Protein AF-C5LCP4-F1 (afdb_monomer)

Sequence (463 aa):
MVGDHRHGPSVLGPKGFRNRLIGGIFLCIILWYFYLAMIALPGREGIGSRSPVVPDNSGQSGDGRPQALSSIGQDMRIDGDRVALEVYQTDKGMRARAIFDTVEGKKDTVDMGSLFYIEAPDGCEVYPEVCKIRPSLDDEVLTLEGRGWAHDKLRLDFQCTCGKGGEPFTVRWAGMVTMKDSPKNLVTTPIARVAVRVVSKTPLEMRSLLLLDIPLDRGKVPEDEPYKAGVVDGSPVIIPERSLYCGLEHPRAKNVFEEKSRRAAGFIRHPITDFGYSAAVGKFDPLQGSVSLFKTFSNYIEMIRAAPFHSWLHYNTWYDLRYKPCIDAEVGGHDPYCEYSKKFTEDNVNERINAIATALEGEGVHLDGVLLDDGWDDWDTLWGVNKKAFPSGDLSAVAKKAQEEHNVKLGVWMSPFGGYQEASRRRLIHGMKMGYEVDMERRTFTLAGKKYSKVSSWEAASI

Radius of gyration: 29.74 Å; Cα contacts (8 Å, |Δi|>4): 805; chains: 1; bounding box: 70×90×76 Å

InterPro domains:
  IPR013785 Aldolase-type TIM barrel [G3DSA:3.20.20.70] (332-426)
  IPR017853 Glycoside hydrolase superfamily [SSF51445] (312-419)

Mean predicted aligned error: 14.28 Å

Structure (mmCIF, N/CA/C/O backbone):
data_AF-C5LCP4-F1
#
_entry.id   AF-C5LCP4-F1
#
loop_
_atom_site.group_PDB
_atom_site.id
_atom_site.type_symbol
_atom_site.label_atom_id
_atom_site.label_alt_id
_atom_site.label_comp_id
_atom_site.label_asym_id
_atom_site.label_entity_id
_atom_site.label_seq_id
_atom_site.pdbx_PDB_ins_code
_atom_site.Cartn_x
_atom_site.Cartn_y
_atom_site.Cartn_z
_atom_site.occupancy
_atom_site.B_iso_or_equiv
_atom_site.auth_seq_id
_atom_site.auth_comp_id
_atom_site.auth_asym_id
_atom_site.auth_atom_id
_atom_site.pdbx_PDB_model_num
ATOM 1 N N . MET A 1 1 ? -16.660 -45.939 6.440 1.00 31.94 1 MET A N 1
ATOM 2 C CA . MET A 1 1 ? -15.426 -46.609 6.899 1.00 31.94 1 MET A CA 1
ATOM 3 C C . MET A 1 1 ? -14.679 -45.631 7.777 1.00 31.94 1 MET A C 1
ATOM 5 O O . MET A 1 1 ? -14.503 -44.490 7.379 1.00 31.94 1 MET A O 1
ATOM 9 N N . VAL A 1 2 ? -14.394 -46.070 8.997 1.00 25.02 2 VAL A N 1
ATOM 10 C CA . VAL A 1 2 ? -13.800 -45.317 10.107 1.00 25.02 2 VAL A CA 1
ATOM 11 C C . VAL A 1 2 ? -12.282 -45.230 9.920 1.00 25.02 2 VAL A C 1
ATOM 13 O O . VAL A 1 2 ? -11.683 -46.187 9.438 1.00 25.02 2 VAL A O 1
ATOM 16 N N . GLY A 1 3 ? -11.680 -44.111 10.327 1.00 26.02 3 GLY A N 1
ATOM 17 C CA . GLY A 1 3 ? -10.231 -43.907 10.384 1.00 26.02 3 GLY A CA 1
ATOM 18 C C . GLY A 1 3 ? -9.885 -42.717 11.280 1.00 26.02 3 GLY A C 1
ATOM 19 O O . GLY A 1 3 ? -9.648 -41.620 10.791 1.00 26.02 3 GLY A O 1
ATOM 20 N N . ASP A 1 4 ? -9.953 -42.959 12.588 1.00 28.50 4 ASP A N 1
ATOM 21 C CA . ASP A 1 4 ? -9.568 -42.097 13.713 1.00 28.50 4 ASP A CA 1
ATOM 22 C C . ASP A 1 4 ? -8.030 -42.057 13.840 1.00 28.50 4 ASP A C 1
ATOM 24 O O . ASP A 1 4 ? -7.407 -43.103 13.697 1.00 28.50 4 ASP A O 1
ATOM 28 N N . HIS A 1 5 ? -7.432 -40.896 14.138 1.00 31.06 5 HIS A N 1
ATOM 29 C CA . HIS A 1 5 ? -6.233 -40.794 14.984 1.00 31.06 5 HIS A CA 1
ATOM 30 C C . HIS A 1 5 ? -6.047 -39.361 15.510 1.00 31.06 5 HIS A C 1
ATOM 32 O O . HIS A 1 5 ? -5.557 -38.459 14.834 1.00 31.06 5 HIS A O 1
ATOM 38 N N . ARG A 1 6 ? -6.432 -39.193 16.778 1.00 28.08 6 ARG A N 1
ATOM 39 C CA . ARG A 1 6 ? -6.099 -38.082 17.679 1.00 28.08 6 ARG A CA 1
ATOM 40 C C . ARG A 1 6 ? -4.651 -38.190 18.153 1.00 28.08 6 ARG A C 1
ATOM 42 O O . ARG A 1 6 ? -4.258 -39.274 18.578 1.00 28.08 6 ARG A O 1
ATOM 49 N N . HIS A 1 7 ? -3.934 -37.071 18.252 1.00 29.91 7 HIS A N 1
ATOM 50 C CA . HIS A 1 7 ? -2.841 -36.872 19.216 1.00 29.91 7 HIS A CA 1
ATOM 51 C C . HIS A 1 7 ? -3.045 -35.520 19.915 1.00 29.91 7 HIS A C 1
ATOM 53 O O . HIS A 1 7 ? -3.027 -34.472 19.275 1.00 29.91 7 HIS A O 1
ATOM 59 N N . GLY A 1 8 ? -3.307 -35.571 21.225 1.00 26.62 8 GLY A N 1
ATOM 60 C CA . GLY A 1 8 ? -3.364 -34.411 22.118 1.00 26.62 8 GLY A CA 1
ATOM 61 C C . GLY A 1 8 ? -1.997 -34.104 22.756 1.00 26.62 8 GLY A C 1
ATOM 62 O O . GLY A 1 8 ? -1.077 -34.917 22.645 1.00 26.62 8 GLY A O 1
ATOM 63 N N . PRO A 1 9 ? -1.851 -32.941 23.416 1.00 29.89 9 PRO A N 1
ATOM 64 C CA . PRO A 1 9 ? -0.565 -32.411 23.861 1.00 29.89 9 PRO A CA 1
ATOM 65 C C . PRO A 1 9 ? -0.151 -32.933 25.246 1.00 29.89 9 PRO A C 1
ATOM 67 O O . PRO A 1 9 ? -0.968 -33.075 26.155 1.00 29.89 9 PRO A O 1
ATOM 70 N N . SER A 1 10 ? 1.147 -33.184 25.421 1.00 27.41 10 SER A N 1
ATOM 71 C CA . SER A 1 10 ? 1.755 -33.590 26.691 1.00 27.41 10 SER A CA 1
ATOM 72 C C . SER A 1 10 ? 2.048 -32.387 27.594 1.00 27.41 10 SER A C 1
ATOM 74 O O . SER A 1 10 ? 2.838 -31.511 27.243 1.00 27.41 10 SER A O 1
ATOM 76 N N . VAL A 1 11 ? 1.452 -32.400 28.785 1.00 28.27 11 VAL A N 1
ATOM 77 C CA . VAL A 1 11 ? 1.736 -31.519 29.926 1.00 28.27 11 VAL A CA 1
ATOM 78 C C . VAL A 1 11 ? 3.016 -31.990 30.630 1.00 28.27 11 VAL A C 1
ATOM 80 O O . VAL A 1 11 ? 3.119 -33.161 30.994 1.00 28.27 11 VAL A O 1
ATOM 83 N N . LEU A 1 12 ? 3.971 -31.088 30.877 1.00 29.31 12 LEU A N 1
ATOM 84 C CA . LEU A 1 12 ? 5.114 -31.320 31.771 1.00 29.31 12 LEU A CA 1
ATOM 85 C C . LEU A 1 12 ? 5.099 -30.295 32.911 1.00 29.31 12 LEU A C 1
ATOM 87 O O . LEU A 1 12 ? 5.183 -29.091 32.686 1.00 29.31 12 LEU A O 1
ATOM 91 N N . GLY A 1 13 ? 4.968 -30.807 34.137 1.00 26.61 13 GLY A N 1
ATOM 92 C CA . GLY A 1 13 ? 5.072 -30.067 35.394 1.00 26.61 13 GLY A CA 1
ATOM 93 C C . GLY A 1 13 ? 6.518 -29.883 35.896 1.00 26.61 13 GLY A C 1
ATOM 94 O O . GLY A 1 13 ? 7.472 -30.322 35.250 1.00 26.61 13 GLY A O 1
ATOM 95 N N . PRO A 1 14 ? 6.697 -29.228 37.060 1.00 34.31 14 PRO A N 1
ATOM 96 C CA . PRO A 1 14 ? 7.857 -28.391 37.351 1.00 34.31 14 PRO A CA 1
ATOM 97 C C . PRO A 1 14 ? 8.968 -29.129 38.108 1.00 34.31 14 PRO A C 1
ATOM 99 O O . PRO A 1 14 ? 8.725 -29.777 39.126 1.00 34.31 14 PRO A O 1
ATOM 102 N N . LYS A 1 15 ? 10.220 -28.950 37.674 1.00 29.25 15 LYS A N 1
ATOM 103 C CA . LYS A 1 15 ? 11.417 -29.248 38.474 1.00 29.25 15 LYS A CA 1
ATOM 104 C C . LYS A 1 15 ? 12.526 -28.236 38.181 1.00 29.25 15 LYS A C 1
ATOM 106 O O . LYS A 1 15 ? 12.931 -28.086 37.037 1.00 29.25 15 LYS A O 1
ATOM 111 N N . GLY A 1 16 ? 13.084 -27.648 39.242 1.00 28.09 16 GLY A N 1
ATOM 112 C CA . GLY A 1 16 ? 14.526 -27.375 39.286 1.00 28.09 16 GLY A CA 1
ATOM 113 C C . GLY A 1 16 ? 14.978 -25.919 39.229 1.00 28.09 16 GLY A C 1
ATOM 114 O O . GLY A 1 16 ? 15.663 -25.507 38.304 1.00 28.09 16 GLY A O 1
ATOM 115 N N . PHE A 1 17 ? 14.690 -25.172 40.290 1.00 28.97 17 PHE A N 1
ATOM 116 C CA . PHE A 1 17 ? 15.385 -23.944 40.673 1.00 28.97 17 PHE A CA 1
ATOM 117 C C . PHE A 1 17 ? 16.851 -24.275 41.033 1.00 28.97 17 PHE A C 1
ATOM 119 O O . PHE A 1 17 ? 17.076 -24.927 42.051 1.00 28.97 17 PHE A O 1
ATOM 126 N N . ARG A 1 18 ? 17.843 -23.869 40.223 1.00 30.23 18 ARG A N 1
ATOM 127 C CA . ARG A 1 18 ? 19.261 -23.666 40.621 1.00 30.23 18 ARG A CA 1
ATOM 128 C C . ARG A 1 18 ? 20.098 -23.169 39.433 1.00 30.23 18 ARG A C 1
ATOM 130 O O . ARG A 1 18 ? 20.380 -23.942 38.529 1.00 30.23 18 ARG A O 1
ATOM 137 N N . ASN A 1 19 ? 20.455 -21.878 39.458 1.00 31.31 19 ASN A N 1
ATOM 138 C CA . ASN A 1 19 ? 21.727 -21.275 39.001 1.00 31.31 19 ASN A CA 1
ATOM 139 C C . ASN A 1 19 ? 21.542 -19.776 38.694 1.00 31.31 19 ASN A C 1
ATOM 141 O O . ASN A 1 19 ? 21.528 -19.336 37.549 1.00 31.31 19 ASN A O 1
ATOM 145 N N . ARG A 1 20 ? 21.430 -18.969 39.755 1.00 35.94 20 ARG A N 1
ATOM 146 C CA . ARG A 1 20 ? 21.744 -17.534 39.738 1.00 35.94 20 ARG A CA 1
ATOM 147 C C . ARG A 1 20 ? 23.060 -17.361 40.487 1.00 35.94 20 ARG A C 1
ATOM 149 O O . ARG A 1 20 ? 23.018 -17.407 41.708 1.00 35.94 20 ARG A O 1
ATOM 156 N N . LEU A 1 21 ? 24.185 -17.184 39.786 1.00 35.53 21 LEU A N 1
ATOM 157 C CA . LEU A 1 21 ? 25.373 -16.512 40.342 1.00 35.53 21 LEU A CA 1
ATOM 158 C C . LEU A 1 21 ? 26.468 -16.166 39.301 1.00 35.53 21 LEU A C 1
ATOM 160 O O . LEU A 1 21 ? 27.640 -16.316 39.603 1.00 35.53 21 LEU A O 1
ATOM 164 N N . ILE A 1 22 ? 26.144 -15.733 38.069 1.00 38.78 22 ILE A N 1
ATOM 165 C CA . ILE A 1 22 ? 27.181 -15.253 37.108 1.00 38.78 22 ILE A CA 1
ATOM 166 C C . ILE A 1 22 ? 26.790 -13.942 36.371 1.00 38.78 22 ILE A C 1
ATOM 168 O O . ILE A 1 22 ? 27.634 -13.282 35.778 1.00 38.78 22 ILE A O 1
ATOM 172 N N . GLY A 1 23 ? 25.551 -13.448 36.486 1.00 36.50 23 GLY A N 1
ATOM 173 C CA . GLY A 1 23 ? 25.092 -12.252 35.747 1.00 36.50 23 GLY A CA 1
ATOM 174 C C . GLY A 1 23 ? 25.413 -10.877 36.361 1.00 36.50 23 GLY A C 1
ATOM 175 O O . GLY A 1 23 ? 25.040 -9.865 35.781 1.00 36.50 23 GLY A O 1
ATOM 176 N N . GLY A 1 24 ? 26.060 -10.811 37.531 1.00 37.78 24 GLY A N 1
ATOM 177 C CA . GLY A 1 24 ? 26.213 -9.563 38.302 1.00 37.78 24 GLY A CA 1
ATOM 178 C C . GLY A 1 24 ? 27.487 -8.750 38.041 1.00 37.78 24 GLY A C 1
ATOM 179 O O . GLY A 1 24 ? 27.576 -7.619 38.499 1.00 37.78 24 GLY A O 1
ATOM 180 N N . ILE A 1 25 ? 28.472 -9.295 37.320 1.00 41.91 25 ILE A N 1
ATOM 181 C CA . ILE A 1 25 ? 29.803 -8.664 37.174 1.00 41.91 25 ILE A CA 1
ATOM 182 C C . ILE A 1 25 ? 29.992 -8.011 35.790 1.00 41.91 25 ILE A C 1
ATOM 184 O O . ILE A 1 25 ? 30.810 -7.109 35.635 1.00 41.91 25 ILE A O 1
ATOM 188 N N . PHE A 1 26 ? 29.166 -8.356 34.796 1.00 36.88 26 PHE A N 1
ATOM 189 C CA . PHE A 1 26 ? 29.246 -7.771 33.449 1.00 36.88 26 PHE A CA 1
ATOM 190 C C . PHE A 1 26 ? 28.574 -6.392 33.309 1.00 36.88 26 PHE A C 1
ATOM 192 O O . PHE A 1 26 ? 28.861 -5.667 32.359 1.00 36.88 26 PHE A O 1
ATOM 199 N N . LEU A 1 27 ? 27.722 -5.987 34.260 1.00 37.41 27 LEU A N 1
ATOM 200 C CA . LEU A 1 27 ? 26.972 -4.724 34.176 1.00 37.41 27 LEU A CA 1
ATOM 201 C C . LEU A 1 27 ? 27.756 -3.500 34.697 1.00 37.41 27 LEU A C 1
ATOM 203 O O . LEU A 1 27 ? 27.435 -2.369 34.341 1.00 37.41 27 LEU A O 1
ATOM 207 N N . CYS A 1 28 ? 28.814 -3.700 35.490 1.00 39.81 28 CYS A N 1
ATOM 208 C CA . CYS A 1 28 ? 29.589 -2.602 36.086 1.00 39.81 28 CYS A CA 1
ATOM 209 C C . CYS A 1 28 ? 30.705 -2.048 35.180 1.00 39.81 28 CYS A C 1
ATOM 211 O O . CYS A 1 28 ? 31.180 -0.943 35.421 1.00 39.81 28 CYS A O 1
ATOM 213 N N . ILE A 1 29 ? 31.099 -2.760 34.117 1.00 43.44 29 ILE A N 1
ATOM 214 C CA . ILE A 1 29 ? 32.178 -2.323 33.207 1.00 43.44 29 ILE A CA 1
ATOM 215 C C . ILE A 1 29 ? 31.644 -1.429 32.069 1.00 43.44 29 ILE A C 1
ATOM 217 O O . ILE A 1 29 ? 32.362 -0.568 31.566 1.00 43.44 29 ILE A O 1
ATOM 221 N N . ILE A 1 30 ? 30.359 -1.544 31.714 1.00 43.75 30 ILE A N 1
ATOM 222 C CA . ILE A 1 30 ? 29.744 -0.771 30.616 1.00 43.75 30 ILE A CA 1
ATOM 223 C C . ILE A 1 30 ? 29.353 0.655 31.055 1.00 43.75 30 ILE A C 1
ATOM 225 O O . ILE A 1 30 ? 29.390 1.582 30.248 1.00 43.75 30 ILE A O 1
ATOM 229 N N . LEU A 1 31 ? 29.068 0.877 32.343 1.00 38.69 31 LEU A N 1
ATOM 230 C CA . LEU A 1 31 ? 28.691 2.200 32.866 1.00 38.69 31 LEU A CA 1
ATOM 231 C C . LEU A 1 31 ? 29.881 3.152 33.085 1.00 38.69 31 LEU A C 1
ATOM 233 O O . LEU A 1 31 ? 29.681 4.361 33.166 1.00 38.69 31 LEU A O 1
ATOM 237 N N . TRP A 1 32 ? 31.119 2.648 33.120 1.00 36.56 32 TRP A N 1
ATOM 238 C CA . TRP A 1 32 ? 32.308 3.488 33.320 1.00 36.56 32 TRP A CA 1
ATOM 239 C C . TRP A 1 32 ? 32.812 4.134 32.017 1.00 36.56 32 TRP A C 1
ATOM 241 O O . TRP A 1 32 ? 33.316 5.255 32.036 1.00 36.56 32 TRP A O 1
ATOM 251 N N . TYR A 1 33 ? 32.583 3.492 30.864 1.00 37.66 33 TYR A N 1
ATOM 252 C CA . TYR A 1 33 ? 32.979 4.028 29.553 1.00 37.66 33 TYR A CA 1
ATOM 253 C C . TYR A 1 33 ? 32.099 5.193 29.069 1.00 37.66 33 TYR A C 1
ATOM 255 O O . TYR A 1 33 ? 32.573 6.048 28.324 1.00 37.66 33 TYR A O 1
ATOM 263 N N . PHE A 1 34 ? 30.848 5.289 29.533 1.00 38.03 34 PHE A N 1
ATOM 264 C CA . PHE A 1 34 ? 29.951 6.395 29.173 1.00 38.03 34 PHE A CA 1
ATOM 265 C C . PHE A 1 34 ? 30.218 7.696 29.950 1.00 38.03 34 PHE A C 1
ATOM 267 O O . PHE A 1 34 ? 29.808 8.764 29.501 1.00 38.03 34 PHE A O 1
ATOM 274 N N . TYR A 1 35 ? 30.937 7.643 31.077 1.00 34.34 35 TYR A N 1
ATOM 275 C CA . TYR A 1 35 ? 31.175 8.818 31.926 1.00 34.34 35 TYR A CA 1
ATOM 276 C C . TYR A 1 35 ? 32.407 9.647 31.505 1.00 34.34 35 TYR A C 1
ATOM 278 O O . TYR A 1 35 ? 32.519 10.814 31.868 1.00 34.34 35 TYR A O 1
ATOM 286 N N . LEU A 1 36 ? 33.315 9.089 30.692 1.00 34.47 36 LEU A N 1
ATOM 287 C CA . LEU A 1 36 ? 34.564 9.751 30.272 1.00 34.47 36 LEU A CA 1
ATOM 288 C C . LEU A 1 36 ? 34.498 10.459 28.904 1.00 34.47 36 LEU A C 1
ATOM 290 O O . LEU A 1 36 ? 35.413 11.206 28.573 1.00 34.47 36 LEU A O 1
ATOM 294 N N . ALA A 1 37 ? 33.415 10.305 28.134 1.00 34.97 37 ALA A N 1
ATOM 295 C CA . ALA A 1 37 ? 33.248 10.975 26.833 1.00 34.97 37 ALA A CA 1
ATOM 296 C C . ALA A 1 37 ? 32.507 12.331 26.907 1.00 34.97 37 ALA A C 1
ATOM 298 O O . ALA A 1 37 ? 32.302 12.977 25.883 1.00 34.97 37 ALA A O 1
ATOM 299 N N . MET A 1 38 ? 32.114 12.781 28.106 1.00 33.94 38 MET A N 1
ATOM 300 C CA . MET A 1 38 ? 31.318 14.004 28.325 1.00 33.94 38 MET A CA 1
ATOM 301 C C . MET A 1 38 ? 32.118 15.193 28.887 1.00 33.94 38 MET A C 1
ATOM 303 O O . MET A 1 38 ? 31.526 16.184 29.310 1.00 33.94 38 MET A O 1
ATOM 307 N N . ILE A 1 39 ? 33.455 15.144 28.895 1.00 40.31 39 ILE A N 1
ATOM 308 C CA . ILE A 1 39 ? 34.284 16.243 29.417 1.00 40.31 39 ILE A CA 1
ATOM 309 C C . ILE A 1 39 ? 35.432 16.548 28.447 1.00 40.31 39 ILE A C 1
ATOM 311 O O . ILE A 1 39 ? 36.531 16.037 28.625 1.00 40.31 39 ILE A O 1
ATOM 315 N N . ALA A 1 40 ? 35.182 17.395 27.436 1.00 30.42 40 ALA A N 1
ATOM 316 C CA . ALA A 1 40 ? 36.215 18.228 26.796 1.00 30.42 40 ALA A CA 1
ATOM 317 C C . ALA A 1 40 ? 35.643 19.341 25.873 1.00 30.42 40 ALA A C 1
ATOM 319 O O . ALA A 1 40 ? 35.596 19.174 24.660 1.00 30.42 40 ALA A O 1
ATOM 320 N N . LEU A 1 41 ? 35.352 20.508 26.481 1.00 33.09 41 LEU A N 1
ATOM 321 C CA . LEU A 1 41 ? 35.653 21.880 25.988 1.00 33.09 41 LEU A CA 1
ATOM 322 C C . LEU A 1 41 ? 34.816 22.475 24.806 1.00 33.09 41 LEU A C 1
ATOM 324 O O . LEU A 1 41 ? 34.110 21.752 24.118 1.00 33.09 41 LEU A O 1
ATOM 328 N N . PRO A 1 42 ? 34.886 23.801 24.523 1.00 35.78 42 PRO A N 1
ATOM 329 C CA . PRO A 1 42 ? 34.383 24.918 25.342 1.00 35.78 42 PRO A CA 1
ATOM 330 C C . PRO A 1 42 ? 33.606 25.997 24.521 1.00 35.78 42 PRO A C 1
ATOM 332 O O . PRO A 1 42 ? 33.674 26.042 23.300 1.00 35.78 42 PRO A O 1
ATOM 335 N N . GLY A 1 43 ? 32.954 26.942 25.216 1.00 27.27 43 GLY A N 1
ATOM 336 C CA . GLY A 1 43 ? 32.841 28.350 24.778 1.00 27.27 43 GLY A CA 1
ATOM 337 C C . GLY A 1 43 ? 31.698 28.752 23.830 1.00 27.27 43 GLY A C 1
ATOM 338 O O . GLY A 1 43 ? 31.838 28.720 22.614 1.00 27.27 43 GLY A O 1
ATOM 339 N N . ARG A 1 44 ? 30.593 29.255 24.398 1.00 29.58 44 ARG A N 1
ATOM 340 C CA . ARG A 1 44 ? 29.592 30.093 23.709 1.00 29.58 44 ARG A CA 1
ATOM 341 C C . ARG A 1 44 ? 30.037 31.560 23.756 1.00 29.58 44 ARG A C 1
ATOM 343 O O . ARG A 1 44 ? 30.142 32.100 24.852 1.00 29.58 44 ARG A O 1
ATOM 350 N N . GLU A 1 45 ? 30.144 32.218 22.605 1.00 28.97 45 GLU A N 1
ATOM 351 C CA . GLU A 1 45 ? 30.088 33.682 22.486 1.00 28.97 45 GLU A CA 1
ATOM 352 C C . GLU A 1 45 ? 29.158 34.106 21.336 1.00 28.97 45 GLU A C 1
ATOM 354 O O . GLU A 1 45 ? 29.184 33.525 20.255 1.00 28.97 45 GLU A O 1
ATOM 359 N N . GLY A 1 46 ? 28.354 35.147 21.594 1.00 28.48 46 GLY A N 1
ATOM 360 C CA . GLY A 1 46 ? 27.989 36.178 20.615 1.00 28.48 46 GLY A CA 1
ATOM 361 C C . GLY A 1 46 ? 26.859 35.900 19.619 1.00 28.48 46 GLY A C 1
ATOM 362 O O . GLY A 1 46 ? 27.104 35.543 18.473 1.00 28.48 46 GLY A O 1
ATOM 363 N N . ILE A 1 47 ? 25.617 36.212 20.004 1.00 29.86 47 ILE A N 1
ATOM 364 C CA . ILE A 1 47 ? 24.502 36.433 19.068 1.00 29.86 47 ILE A CA 1
ATOM 365 C C . ILE A 1 47 ? 24.665 37.832 18.452 1.00 29.86 47 ILE A C 1
ATOM 367 O O . ILE A 1 47 ? 24.601 38.829 19.168 1.00 29.86 47 ILE A O 1
ATOM 371 N N . GLY A 1 48 ? 24.854 37.903 17.132 1.00 25.80 48 GLY A N 1
ATOM 372 C CA . GLY A 1 48 ? 24.838 39.140 16.348 1.00 25.80 48 GLY A CA 1
ATOM 373 C C . GLY A 1 48 ? 23.778 39.066 15.249 1.00 25.80 48 GLY A C 1
ATOM 374 O O . GLY A 1 48 ? 23.838 38.205 14.376 1.00 25.80 48 GLY A O 1
ATOM 375 N N . SER A 1 49 ? 22.800 39.966 15.307 1.00 30.59 49 SER A N 1
ATOM 376 C CA . SER A 1 49 ? 21.714 40.135 14.338 1.00 30.59 49 SER A CA 1
ATOM 377 C C . SER A 1 49 ? 22.228 40.498 12.940 1.00 30.59 49 SER A C 1
ATOM 379 O O . SER A 1 49 ? 22.979 41.466 12.798 1.00 30.59 49 SER A O 1
ATOM 381 N N . ARG A 1 50 ? 21.759 39.805 11.894 1.00 28.56 50 ARG A N 1
ATOM 382 C CA . ARG A 1 50 ? 21.859 40.271 10.501 1.00 28.56 50 ARG A CA 1
ATOM 383 C C . ARG A 1 50 ? 20.516 40.137 9.781 1.00 28.56 50 ARG A C 1
ATOM 385 O O . ARG A 1 50 ? 19.925 39.063 9.748 1.00 28.56 50 ARG A O 1
ATOM 392 N N . SER A 1 51 ? 20.067 41.270 9.246 1.00 25.59 51 SER A N 1
ATOM 393 C CA . SER A 1 51 ? 18.876 41.484 8.418 1.00 25.59 51 SER A CA 1
ATOM 394 C C . SER A 1 51 ? 18.932 40.716 7.085 1.00 25.59 51 SER A C 1
ATOM 396 O O . SER A 1 51 ? 20.029 40.392 6.622 1.00 25.59 51 SER A O 1
ATOM 398 N N . PRO A 1 52 ? 17.778 40.444 6.443 1.00 26.67 52 PRO A N 1
ATOM 399 C CA . PRO A 1 52 ? 17.720 39.678 5.202 1.00 26.67 52 PRO A CA 1
ATOM 400 C C . PRO A 1 52 ? 18.300 40.463 4.018 1.00 26.67 52 PRO A C 1
ATOM 402 O O . PRO A 1 52 ? 17.964 41.625 3.793 1.00 26.67 52 PRO A O 1
ATOM 405 N N . VAL A 1 53 ? 19.169 39.799 3.256 1.00 26.38 53 VAL A N 1
ATOM 406 C CA . VAL A 1 53 ? 19.709 40.278 1.978 1.00 26.38 53 VAL A CA 1
ATOM 407 C C . VAL A 1 53 ? 18.714 39.917 0.875 1.00 26.38 53 VAL A C 1
ATOM 409 O O . VAL A 1 53 ? 18.392 38.747 0.684 1.00 26.38 53 VAL A O 1
ATOM 412 N N . VAL A 1 54 ? 18.223 40.935 0.172 1.00 28.75 54 VAL A N 1
ATOM 413 C CA . VAL A 1 54 ? 17.392 40.824 -1.035 1.00 28.75 54 VAL A CA 1
ATOM 414 C C . VAL A 1 54 ? 18.316 40.579 -2.237 1.00 28.75 54 VAL A C 1
ATOM 416 O O . VAL A 1 54 ? 19.239 41.374 -2.420 1.00 28.75 54 VAL A O 1
ATOM 419 N N . PRO A 1 55 ? 18.117 39.534 -3.064 1.00 29.08 55 PRO A N 1
ATOM 420 C CA . PRO A 1 55 ? 18.829 39.414 -4.332 1.00 29.08 55 PRO A CA 1
ATOM 421 C C . PRO A 1 55 ? 18.222 40.350 -5.384 1.00 29.08 55 PRO A C 1
ATOM 423 O O . PRO A 1 55 ? 17.009 40.385 -5.588 1.00 29.08 55 PRO A O 1
ATOM 426 N N . ASP A 1 56 ? 19.108 41.105 -6.023 1.00 25.09 56 ASP A N 1
ATOM 427 C CA . ASP A 1 56 ? 18.882 42.047 -7.116 1.00 25.09 56 ASP A CA 1
ATOM 428 C C . ASP A 1 56 ? 18.405 41.320 -8.390 1.00 25.09 56 ASP A C 1
ATOM 430 O O . ASP A 1 56 ? 19.093 40.443 -8.915 1.00 25.09 56 ASP A O 1
ATOM 434 N N . ASN A 1 57 ? 17.211 41.681 -8.868 1.00 32.69 57 ASN A N 1
ATOM 435 C CA . ASN A 1 57 ? 16.661 41.266 -10.156 1.00 32.69 57 ASN A CA 1
ATOM 436 C C . ASN A 1 57 ? 16.953 42.361 -11.186 1.00 32.69 57 ASN A C 1
ATOM 438 O O . ASN A 1 57 ? 16.188 43.317 -11.327 1.00 32.69 57 ASN A O 1
ATOM 442 N N . SER A 1 58 ? 18.016 42.188 -11.965 1.00 24.09 58 SER A N 1
ATOM 443 C CA . SER A 1 58 ? 18.229 42.968 -13.181 1.00 24.09 58 SER A CA 1
ATOM 444 C C . SER A 1 58 ? 18.894 42.114 -14.265 1.00 24.09 58 SER A C 1
ATOM 446 O O . SER A 1 58 ? 20.069 41.776 -14.183 1.00 24.09 58 SER A O 1
ATOM 448 N N . GLY A 1 59 ? 18.135 41.757 -15.312 1.00 24.45 59 GLY A N 1
ATOM 449 C CA . GLY A 1 59 ? 18.733 41.150 -16.506 1.00 24.45 59 GLY A CA 1
ATOM 450 C C . GLY A 1 59 ? 17.816 40.354 -17.433 1.00 24.45 59 GLY A C 1
ATOM 451 O O . GLY A 1 59 ? 17.883 39.137 -17.455 1.00 24.45 59 GLY A O 1
ATOM 452 N N . GLN A 1 60 ? 17.087 41.080 -18.284 1.00 28.14 60 GLN A N 1
ATOM 453 C CA . GLN A 1 60 ? 16.686 40.708 -19.653 1.00 28.14 60 GLN A CA 1
ATOM 454 C C . GLN A 1 60 ? 15.480 39.776 -19.887 1.00 28.14 60 GLN A C 1
ATOM 456 O O . GLN A 1 60 ? 15.530 38.553 -19.848 1.00 28.14 60 GLN A O 1
ATOM 461 N N . SER A 1 61 ? 14.407 40.456 -20.294 1.00 32.34 61 SER A N 1
ATOM 462 C CA . SER A 1 61 ? 13.293 40.013 -21.127 1.00 32.34 61 SER A CA 1
ATOM 463 C C . SER A 1 61 ? 13.737 39.378 -22.453 1.00 32.34 61 SER A C 1
ATOM 465 O O . SER A 1 61 ? 14.474 40.006 -23.217 1.00 32.34 61 SER A O 1
ATOM 467 N N . GLY A 1 62 ? 13.190 38.204 -22.773 1.00 27.56 62 GLY A N 1
ATOM 468 C CA . GLY A 1 62 ? 13.262 37.577 -24.093 1.00 27.56 62 GLY A CA 1
ATOM 469 C C . GLY A 1 62 ? 11.956 36.849 -24.420 1.00 27.56 62 GLY A C 1
ATOM 470 O O . GLY A 1 62 ? 11.529 35.981 -23.668 1.00 27.56 62 GLY A O 1
ATOM 471 N N . ASP A 1 63 ? 11.330 37.276 -25.514 1.00 27.03 63 ASP A N 1
ATOM 472 C CA . ASP A 1 63 ? 10.064 36.855 -26.127 1.00 27.03 63 ASP A CA 1
ATOM 473 C C . ASP A 1 63 ? 9.551 35.430 -25.842 1.00 27.03 63 ASP A C 1
ATOM 475 O O . ASP A 1 63 ? 10.165 34.418 -26.185 1.00 27.03 63 ASP A O 1
ATOM 479 N N . GLY A 1 64 ? 8.318 35.367 -25.336 1.00 38.97 64 GLY A N 1
ATOM 480 C CA . GLY A 1 64 ? 7.522 34.151 -25.265 1.00 38.97 64 GLY A CA 1
ATOM 481 C C . GLY A 1 64 ? 6.934 33.773 -26.624 1.00 38.97 64 GLY A C 1
ATOM 482 O O . GLY A 1 64 ? 5.918 34.324 -27.043 1.00 38.97 64 GLY A O 1
ATOM 483 N N . ARG A 1 65 ? 7.521 32.759 -27.269 1.00 28.09 65 ARG A N 1
ATOM 484 C CA . ARG A 1 65 ? 6.820 31.798 -28.141 1.00 28.09 65 ARG A CA 1
ATOM 485 C C . ARG A 1 65 ? 7.456 30.412 -27.972 1.00 28.09 65 ARG A C 1
ATOM 487 O O . ARG A 1 65 ? 8.682 30.323 -27.959 1.00 28.09 65 ARG A O 1
ATOM 494 N N . PRO A 1 66 ? 6.660 29.334 -27.855 1.00 28.30 66 PRO A N 1
ATOM 495 C CA . PRO A 1 66 ? 7.189 27.994 -27.636 1.00 28.30 66 PRO A CA 1
ATOM 496 C C . PRO A 1 66 ? 7.936 27.528 -28.889 1.00 28.30 66 PRO A C 1
ATOM 498 O O . PRO A 1 66 ? 7.340 27.331 -29.949 1.00 28.30 66 PRO A O 1
ATOM 501 N N . GLN A 1 67 ? 9.254 27.373 -28.773 1.00 25.22 67 GLN A N 1
ATOM 502 C CA . GLN A 1 67 ? 10.040 26.668 -29.776 1.00 25.22 67 GLN A CA 1
ATOM 503 C C . GLN A 1 67 ? 9.655 25.187 -29.745 1.00 25.22 67 GLN A C 1
ATOM 505 O O . GLN A 1 67 ? 9.586 24.564 -28.686 1.00 25.22 67 GLN A O 1
ATOM 510 N N . ALA A 1 68 ? 9.387 24.626 -30.923 1.00 28.59 68 ALA A N 1
ATOM 511 C CA . ALA A 1 68 ? 9.233 23.193 -31.102 1.00 28.59 68 ALA A CA 1
ATOM 512 C C . ALA A 1 68 ? 10.500 22.485 -30.587 1.00 28.59 68 ALA A C 1
ATOM 514 O O . ALA A 1 68 ? 11.594 22.742 -31.083 1.00 28.59 68 ALA A O 1
ATOM 515 N N . LEU A 1 69 ? 10.344 21.620 -29.580 1.00 35.53 69 LEU A N 1
ATOM 516 C CA . LEU A 1 69 ? 11.415 20.824 -28.974 1.00 35.53 69 LEU A CA 1
ATOM 517 C C . LEU A 1 69 ? 11.971 19.817 -29.989 1.00 35.53 69 LEU A C 1
ATOM 519 O O . LEU A 1 69 ? 11.558 18.662 -30.047 1.00 35.53 69 LEU A O 1
ATOM 523 N N . SER A 1 70 ? 12.931 20.258 -30.796 1.00 29.86 70 SER A N 1
ATOM 524 C CA . SER A 1 70 ? 13.728 19.423 -31.693 1.00 29.86 70 SER A CA 1
ATOM 525 C C . SER A 1 70 ? 14.934 18.779 -30.988 1.00 29.86 70 SER A C 1
ATOM 527 O O . SER A 1 70 ? 15.967 18.568 -31.617 1.00 29.86 70 SER A O 1
ATOM 529 N N . SER A 1 71 ? 14.848 18.473 -29.687 1.00 35.78 71 SER A N 1
ATOM 530 C CA . SER A 1 71 ? 15.972 17.902 -28.928 1.00 35.78 71 SER A CA 1
ATOM 531 C C . SER A 1 71 ? 15.529 17.013 -27.758 1.00 35.78 71 SER A C 1
ATOM 533 O O . SER A 1 71 ? 15.588 17.419 -26.601 1.00 35.78 71 SER A O 1
ATOM 535 N N . ILE A 1 72 ? 15.165 15.759 -28.035 1.00 45.41 72 ILE A N 1
ATOM 536 C CA . ILE A 1 72 ? 15.373 14.665 -27.067 1.00 45.41 72 ILE A CA 1
ATOM 537 C C . ILE A 1 72 ? 16.816 14.184 -27.285 1.00 45.41 72 ILE A C 1
ATOM 539 O O . ILE A 1 72 ? 17.061 13.184 -27.951 1.00 45.41 72 ILE A O 1
ATOM 543 N N . GLY A 1 73 ? 17.781 15.000 -26.857 1.00 42.88 73 GLY A N 1
ATOM 544 C CA . GLY A 1 73 ? 19.221 14.769 -27.052 1.00 42.88 73 GLY A CA 1
ATOM 545 C C . GLY A 1 73 ? 20.059 14.995 -25.792 1.00 42.88 73 GLY A C 1
ATOM 546 O O . GLY A 1 73 ? 21.282 14.968 -25.868 1.00 42.88 73 GLY A O 1
ATOM 547 N N . GLN A 1 74 ? 19.415 15.237 -24.648 1.00 57.91 74 GLN A N 1
ATOM 548 C CA . GLN A 1 74 ? 20.059 15.329 -23.341 1.00 57.91 74 GLN A CA 1
ATOM 549 C C . GLN A 1 74 ? 19.309 14.441 -22.353 1.00 57.91 74 GLN A C 1
ATOM 551 O O . GLN A 1 74 ? 18.076 14.443 -22.324 1.00 57.91 74 GLN A O 1
ATOM 556 N N . ASP A 1 75 ? 20.074 13.688 -21.570 1.00 72.69 75 ASP A N 1
ATOM 557 C CA . ASP A 1 75 ? 19.566 12.869 -20.478 1.00 72.69 75 ASP A CA 1
ATOM 558 C C . ASP A 1 75 ? 18.860 13.771 -19.456 1.00 72.69 75 ASP A C 1
ATOM 560 O O . ASP A 1 75 ? 19.365 14.828 -19.070 1.00 72.69 75 ASP A O 1
ATOM 564 N N . MET A 1 76 ? 17.664 13.374 -19.032 1.00 83.25 76 MET A N 1
ATOM 565 C CA . MET A 1 76 ? 16.889 14.095 -18.026 1.00 83.25 76 MET A CA 1
ATOM 566 C C . MET A 1 76 ? 17.207 13.526 -16.655 1.00 83.25 76 MET A C 1
ATOM 568 O O . MET A 1 76 ? 17.154 12.314 -16.471 1.00 83.25 76 MET A O 1
ATOM 572 N N . ARG A 1 77 ? 17.495 14.378 -15.674 1.00 84.94 77 ARG A N 1
ATOM 573 C CA . ARG A 1 77 ? 17.971 13.942 -14.361 1.00 84.94 77 ARG A CA 1
ATOM 574 C C . ARG A 1 77 ? 17.303 14.719 -13.235 1.00 84.94 77 ARG A C 1
ATOM 576 O O . ARG A 1 77 ? 17.130 15.928 -13.341 1.00 84.94 77 ARG A O 1
ATOM 583 N N . ILE A 1 78 ? 16.973 14.012 -12.158 1.00 83.19 78 ILE A N 1
ATOM 584 C CA . ILE A 1 78 ? 16.624 14.590 -10.857 1.00 83.19 78 ILE A CA 1
ATOM 585 C C . ILE A 1 78 ? 17.615 14.088 -9.808 1.00 83.19 78 ILE A C 1
ATOM 587 O O . ILE A 1 78 ? 17.910 12.892 -9.745 1.00 83.19 78 ILE A O 1
ATOM 591 N N . ASP A 1 79 ? 18.138 15.003 -8.997 1.00 82.88 79 ASP A N 1
ATOM 592 C CA . ASP A 1 79 ? 19.118 14.721 -7.951 1.00 82.88 79 ASP A CA 1
ATOM 593 C C . ASP A 1 79 ? 18.464 14.854 -6.569 1.00 82.88 79 ASP A C 1
ATOM 595 O O . ASP A 1 79 ? 17.897 15.889 -6.226 1.00 82.88 79 ASP A O 1
ATOM 599 N N . GLY A 1 80 ? 18.542 13.785 -5.781 1.00 80.75 80 GLY A N 1
ATOM 600 C CA . GLY A 1 80 ? 18.179 13.747 -4.367 1.00 80.75 80 GLY A CA 1
ATOM 601 C C . GLY A 1 80 ? 19.415 13.826 -3.468 1.00 80.75 80 GLY A C 1
ATOM 602 O O . GLY A 1 80 ? 20.503 14.177 -3.916 1.00 80.75 80 GLY A O 1
ATOM 603 N N . ASP A 1 81 ? 19.268 13.481 -2.185 1.00 80.25 81 ASP A N 1
ATOM 604 C CA . ASP A 1 81 ? 20.377 13.593 -1.214 1.00 80.25 81 ASP A CA 1
ATOM 605 C C . ASP A 1 81 ? 21.509 12.592 -1.481 1.00 80.25 81 ASP A C 1
ATOM 607 O O . ASP A 1 81 ? 22.684 12.941 -1.510 1.00 80.25 81 ASP A O 1
ATOM 611 N N . ARG A 1 82 ? 21.129 11.323 -1.663 1.00 86.56 82 ARG A N 1
ATOM 612 C CA . ARG A 1 82 ? 22.035 10.172 -1.828 1.00 86.56 82 ARG A CA 1
ATOM 613 C C . ARG A 1 82 ? 21.635 9.268 -2.992 1.00 86.56 82 ARG A C 1
ATOM 615 O O . ARG A 1 82 ? 22.041 8.108 -3.078 1.00 86.56 82 ARG A O 1
ATOM 622 N N . VAL A 1 83 ? 20.745 9.765 -3.838 1.00 90.25 83 VAL A N 1
ATOM 623 C CA . VAL A 1 83 ? 20.190 9.050 -4.980 1.00 90.25 83 VAL A CA 1
ATOM 624 C C . VAL A 1 83 ? 19.799 10.059 -6.041 1.00 90.25 83 VAL A C 1
ATOM 626 O O . VAL A 1 83 ? 19.257 11.111 -5.730 1.00 90.25 83 VAL A O 1
ATOM 629 N N . ALA A 1 84 ? 20.032 9.718 -7.295 1.00 89.56 84 ALA A N 1
ATOM 630 C CA . ALA A 1 84 ? 19.505 10.440 -8.434 1.00 89.56 84 ALA A CA 1
ATOM 631 C C . ALA A 1 84 ? 18.777 9.480 -9.365 1.00 89.56 84 ALA A C 1
ATOM 633 O O . ALA A 1 84 ? 19.077 8.286 -9.390 1.00 89.56 84 ALA A O 1
ATOM 634 N N . LEU A 1 85 ? 17.850 10.007 -10.150 1.00 90.19 85 LEU A N 1
ATOM 635 C CA . LEU A 1 85 ? 17.136 9.261 -11.174 1.00 90.19 85 LEU A CA 1
ATOM 636 C C . LEU A 1 85 ? 17.341 9.958 -12.508 1.00 90.19 85 LEU A C 1
ATOM 638 O O . LEU A 1 85 ? 17.201 11.174 -12.612 1.00 90.19 85 LEU A O 1
ATOM 642 N N . GLU A 1 86 ? 17.677 9.174 -13.520 1.00 90.94 86 GLU A N 1
ATOM 643 C CA . GLU A 1 86 ? 17.989 9.669 -14.849 1.00 90.94 86 GLU A CA 1
ATOM 644 C C . GLU A 1 86 ? 17.204 8.896 -15.901 1.00 90.94 86 GLU A C 1
ATOM 646 O O . GLU A 1 86 ? 17.126 7.669 -15.838 1.00 90.94 86 GLU A O 1
ATOM 651 N N . VAL A 1 87 ? 16.641 9.621 -16.862 1.00 89.69 87 VAL A N 1
ATOM 652 C CA . VAL A 1 87 ? 15.965 9.094 -18.042 1.00 89.69 87 VAL A CA 1
ATOM 653 C C . VAL A 1 87 ? 16.772 9.470 -19.269 1.00 89.69 87 VAL A C 1
ATOM 655 O O . VAL A 1 87 ? 17.072 10.642 -19.487 1.00 89.69 87 VAL A O 1
ATOM 658 N N . TYR A 1 88 ? 17.098 8.473 -20.078 1.00 85.88 88 TYR A N 1
ATOM 659 C CA . TYR A 1 88 ? 18.005 8.614 -21.209 1.00 85.88 88 TYR A CA 1
ATOM 660 C C . TYR A 1 88 ? 17.520 7.798 -22.405 1.00 85.88 88 TYR A C 1
ATOM 662 O O . TYR A 1 88 ? 16.778 6.822 -22.264 1.00 85.88 88 TYR A O 1
ATOM 670 N N . GLN A 1 89 ? 17.938 8.204 -23.601 1.00 85.12 89 GLN A N 1
ATOM 671 C CA . GLN A 1 89 ? 17.623 7.508 -24.846 1.00 85.12 89 GLN A CA 1
ATOM 672 C C . GLN A 1 89 ? 18.765 6.555 -25.224 1.00 85.12 89 GLN A C 1
ATOM 674 O O . GLN A 1 89 ? 19.932 6.937 -25.223 1.00 85.12 89 GLN A O 1
ATOM 679 N N . THR A 1 90 ? 18.428 5.322 -25.601 1.00 85.25 90 THR A N 1
ATOM 680 C CA . THR A 1 90 ? 19.367 4.330 -26.154 1.00 85.25 90 THR A CA 1
ATOM 681 C C . THR A 1 90 ? 18.914 3.851 -27.534 1.00 85.25 90 THR A C 1
ATOM 683 O O . THR A 1 90 ? 17.797 4.144 -27.972 1.00 85.25 90 THR A O 1
ATOM 686 N N . ASP A 1 91 ? 19.760 3.063 -28.200 1.00 82.44 91 ASP A N 1
ATOM 687 C CA . ASP A 1 91 ? 19.406 2.274 -29.388 1.00 82.44 91 ASP A CA 1
ATOM 688 C C . ASP A 1 91 ? 18.256 1.289 -29.116 1.00 82.44 91 ASP A C 1
ATOM 690 O O . ASP A 1 91 ? 17.452 0.997 -29.998 1.00 82.44 91 ASP A O 1
ATOM 694 N N . LYS A 1 92 ? 18.144 0.820 -27.870 1.00 77.62 92 LYS A N 1
ATOM 695 C CA . LYS A 1 92 ? 17.086 -0.069 -27.379 1.00 77.62 92 LYS A CA 1
ATOM 696 C C . LYS A 1 92 ? 15.886 0.677 -26.790 1.00 77.62 92 LYS A C 1
ATOM 698 O O . LYS A 1 92 ? 15.099 0.045 -26.085 1.00 77.62 92 LYS A O 1
ATOM 703 N N . GLY A 1 93 ? 15.773 1.988 -27.000 1.00 85.06 93 GLY A N 1
ATOM 704 C CA . GLY A 1 93 ? 14.669 2.803 -26.490 1.00 85.06 93 GLY A CA 1
ATOM 705 C C . GLY A 1 93 ? 15.004 3.687 -25.288 1.00 85.06 93 GLY A C 1
ATOM 706 O O . GLY A 1 93 ? 16.160 3.787 -24.873 1.00 85.06 93 GLY A O 1
ATOM 707 N N . MET A 1 94 ? 13.985 4.343 -24.744 1.00 88.81 94 MET A N 1
ATOM 708 C CA . MET A 1 94 ? 14.040 5.204 -23.572 1.00 88.81 94 MET A CA 1
ATOM 709 C C . MET A 1 94 ? 14.100 4.371 -22.292 1.00 88.81 94 MET A C 1
ATOM 711 O O . MET A 1 94 ? 13.311 3.449 -22.072 1.00 88.81 94 MET A O 1
ATOM 715 N N . ARG A 1 95 ? 15.066 4.696 -21.439 1.00 91.12 95 ARG A N 1
ATOM 716 C CA . ARG A 1 95 ? 15.423 3.925 -20.247 1.00 91.12 95 ARG A CA 1
ATOM 717 C C . ARG A 1 95 ? 15.480 4.824 -19.025 1.00 91.12 95 ARG A C 1
ATOM 719 O O . ARG A 1 95 ? 15.656 6.033 -19.159 1.00 91.12 95 ARG A O 1
ATOM 726 N N . ALA A 1 96 ? 15.368 4.220 -17.846 1.00 92.38 96 ALA A N 1
ATOM 727 C CA . ALA A 1 96 ? 15.629 4.887 -16.576 1.00 92.38 96 ALA A CA 1
ATOM 728 C C . ALA A 1 96 ? 16.735 4.173 -15.800 1.00 92.38 96 ALA A C 1
ATOM 730 O O . ALA A 1 96 ? 16.820 2.947 -15.811 1.00 92.38 96 ALA A O 1
ATOM 731 N N . ARG A 1 97 ? 17.550 4.937 -15.072 1.00 94.44 97 ARG A N 1
ATOM 732 C CA . ARG A 1 97 ? 18.516 4.403 -14.108 1.00 94.44 97 ARG A CA 1
ATOM 733 C C . ARG A 1 97 ? 18.511 5.205 -12.818 1.00 94.44 97 ARG A C 1
ATOM 735 O O . ARG A 1 97 ? 18.443 6.433 -12.845 1.00 94.44 97 ARG A O 1
ATOM 742 N N . ALA A 1 98 ? 18.644 4.510 -11.699 1.00 94.50 98 ALA A N 1
ATOM 743 C CA . ALA A 1 98 ? 18.883 5.121 -10.403 1.00 94.50 98 ALA A CA 1
ATOM 744 C C . ALA A 1 98 ? 20.384 5.098 -10.089 1.00 94.50 98 ALA A C 1
ATOM 746 O O . ALA A 1 98 ? 21.045 4.078 -10.274 1.00 94.50 98 ALA A O 1
ATOM 747 N N . ILE A 1 99 ? 20.937 6.210 -9.614 1.00 94.50 99 ILE A N 1
ATOM 748 C CA . ILE A 1 99 ? 22.348 6.336 -9.241 1.00 94.50 99 ILE A CA 1
ATOM 749 C C . ILE A 1 99 ? 22.420 6.617 -7.749 1.00 94.50 99 ILE A C 1
ATOM 751 O O . ILE A 1 99 ? 22.025 7.691 -7.312 1.00 94.50 99 ILE A O 1
ATOM 755 N N . PHE A 1 100 ? 22.917 5.655 -6.980 1.00 92.44 100 PHE A N 1
ATOM 756 C CA . PHE A 1 100 ? 22.963 5.701 -5.523 1.00 92.44 100 PHE A CA 1
ATOM 757 C C . PHE A 1 100 ? 24.367 6.023 -5.011 1.00 92.44 100 PHE A C 1
ATOM 759 O O . PHE A 1 100 ? 25.341 5.388 -5.425 1.00 92.44 100 PHE A O 1
ATOM 766 N N . ASP A 1 101 ? 24.459 6.925 -4.037 1.00 87.81 101 ASP A N 1
ATOM 767 C CA . ASP A 1 101 ? 25.689 7.169 -3.289 1.00 87.81 101 ASP A CA 1
ATOM 768 C C . ASP A 1 101 ? 25.855 6.112 -2.195 1.00 87.81 101 ASP A C 1
ATOM 770 O O . ASP A 1 101 ? 25.117 6.043 -1.202 1.00 87.81 101 ASP A O 1
ATOM 774 N N . THR A 1 102 ? 26.863 5.265 -2.367 1.00 78.12 102 THR A N 1
ATOM 775 C CA . THR A 1 102 ? 27.227 4.249 -1.378 1.00 78.12 102 THR A CA 1
ATOM 776 C C . THR A 1 102 ? 27.855 4.883 -0.137 1.00 78.12 102 THR A C 1
ATOM 778 O O . THR A 1 102 ? 28.311 6.025 -0.156 1.00 78.12 102 THR A O 1
ATOM 781 N N . VAL A 1 103 ? 27.901 4.130 0.964 1.00 70.31 103 VAL A N 1
ATOM 782 C CA . VAL A 1 103 ? 28.550 4.570 2.214 1.00 70.31 103 VAL A CA 1
ATOM 783 C C . VAL A 1 103 ? 30.041 4.883 2.007 1.00 70.31 103 VAL A C 1
ATOM 785 O O . VAL A 1 103 ? 30.585 5.748 2.681 1.00 70.31 103 VAL A O 1
ATOM 788 N N . GLU A 1 104 ? 30.681 4.253 1.020 1.00 72.19 104 GLU A N 1
ATOM 789 C CA . GLU A 1 104 ? 32.081 4.492 0.645 1.00 72.19 104 GLU A CA 1
ATOM 790 C C . GLU A 1 104 ? 32.280 5.714 -0.275 1.00 72.19 104 GLU A C 1
ATOM 792 O O . GLU A 1 104 ? 33.382 5.933 -0.775 1.00 72.19 104 GLU A O 1
ATOM 797 N N . GLY A 1 105 ? 31.225 6.481 -0.577 1.00 73.62 105 GLY A N 1
ATOM 798 C CA . GLY A 1 105 ? 31.285 7.619 -1.504 1.00 73.62 105 GLY A CA 1
ATOM 799 C C . GLY A 1 105 ? 31.407 7.229 -2.984 1.00 73.62 105 GLY A C 1
ATOM 800 O O . GLY A 1 105 ? 31.571 8.095 -3.841 1.00 73.62 105 GLY A O 1
ATOM 801 N N . LYS A 1 106 ? 31.314 5.932 -3.313 1.00 83.06 106 LYS A N 1
ATOM 802 C CA . LYS A 1 106 ? 31.212 5.446 -4.699 1.00 83.06 106 LYS A CA 1
ATOM 803 C C . LYS A 1 106 ? 29.774 5.560 -5.194 1.00 83.06 106 LYS A C 1
ATOM 805 O O . LYS A 1 106 ? 28.841 5.358 -4.416 1.00 83.06 106 LYS A O 1
ATOM 810 N N . LYS A 1 107 ? 29.603 5.779 -6.495 1.00 89.62 107 LYS A N 1
ATOM 811 C CA . LYS A 1 107 ? 28.298 5.720 -7.161 1.00 89.62 107 LYS A CA 1
ATOM 812 C C . LYS A 1 107 ? 28.004 4.295 -7.618 1.00 89.62 107 LYS A C 1
ATOM 814 O O . LYS A 1 107 ? 28.840 3.681 -8.274 1.00 89.62 107 LYS A O 1
ATOM 819 N N . ASP A 1 108 ? 26.817 3.791 -7.300 1.00 90.75 108 ASP A N 1
ATOM 820 C CA . ASP A 1 108 ? 26.283 2.548 -7.859 1.00 90.75 108 ASP A CA 1
ATOM 821 C C . ASP A 1 108 ? 25.088 2.854 -8.763 1.00 90.75 108 ASP A C 1
ATOM 823 O O . ASP A 1 108 ? 24.140 3.509 -8.340 1.00 90.75 108 ASP A O 1
ATOM 827 N N . THR A 1 109 ? 25.143 2.391 -10.010 1.00 93.88 109 THR A N 1
ATOM 828 C CA . THR A 1 109 ? 24.143 2.696 -11.041 1.00 93.88 109 THR A CA 1
ATOM 829 C C . THR A 1 109 ? 23.272 1.479 -11.311 1.00 93.88 109 THR A C 1
ATOM 831 O O . THR A 1 109 ? 23.760 0.450 -11.775 1.00 93.88 109 THR A O 1
ATOM 834 N N . VAL A 1 110 ? 21.977 1.593 -11.049 1.00 94.25 110 VAL A N 1
ATOM 835 C CA . VAL A 1 110 ? 20.974 0.543 -11.236 1.00 94.25 110 VAL A CA 1
ATOM 836 C C . VAL A 1 110 ? 20.126 0.880 -12.456 1.00 94.25 110 VAL A C 1
ATOM 838 O O . VAL A 1 110 ? 19.340 1.823 -12.413 1.00 94.25 110 VAL A O 1
ATOM 841 N N . ASP A 1 111 ? 20.283 0.114 -13.537 1.00 93.06 111 ASP A N 1
ATOM 842 C CA . ASP A 1 111 ? 19.375 0.166 -14.688 1.00 93.06 111 ASP A CA 1
ATOM 843 C C . ASP A 1 111 ? 17.997 -0.362 -14.263 1.00 93.06 111 ASP A C 1
ATOM 845 O O . ASP A 1 111 ? 17.892 -1.437 -13.669 1.00 93.06 111 ASP A O 1
ATOM 849 N N . MET A 1 112 ? 16.956 0.424 -14.517 1.00 92.62 112 MET A N 1
ATOM 850 C CA . MET A 1 112 ? 15.567 0.105 -14.182 1.00 92.62 112 MET A CA 1
ATOM 851 C C . MET A 1 112 ? 14.781 -0.406 -15.396 1.00 92.62 112 MET A C 1
ATOM 853 O O . MET A 1 112 ? 13.607 -0.756 -15.257 1.00 92.62 112 MET A O 1
ATOM 857 N N . GLY A 1 113 ? 15.419 -0.472 -16.568 1.00 91.19 113 GLY A N 1
ATOM 858 C CA . GLY A 1 113 ? 14.838 -0.972 -17.801 1.00 91.19 113 GLY A CA 1
ATOM 859 C C . GLY A 1 113 ? 14.078 0.098 -18.581 1.00 91.19 113 GLY A C 1
ATOM 860 O O . GLY A 1 113 ? 14.410 1.284 -18.555 1.00 91.19 113 GLY A O 1
ATOM 861 N N . SER A 1 114 ? 13.096 -0.348 -19.372 1.00 91.62 114 SER A N 1
ATOM 862 C CA . SER A 1 114 ? 12.192 0.568 -20.083 1.00 91.62 114 SER A CA 1
ATOM 863 C C . SER A 1 114 ? 11.294 1.291 -19.079 1.00 91.62 114 SER A C 1
ATOM 865 O O . SER A 1 114 ? 10.960 0.726 -18.039 1.00 91.62 114 SER A O 1
ATOM 867 N N . LEU A 1 115 ? 10.888 2.527 -19.384 1.00 91.06 115 LEU A N 1
ATOM 868 C CA . LEU A 1 115 ? 10.059 3.330 -18.475 1.00 91.06 115 LEU A CA 1
ATOM 869 C C . LEU A 1 115 ? 8.720 2.663 -18.142 1.00 91.06 115 LEU A C 1
ATOM 871 O O . LEU A 1 115 ? 8.202 2.845 -17.042 1.00 91.06 115 LEU A O 1
ATOM 875 N N . PHE A 1 116 ? 8.161 1.927 -19.103 1.00 93.31 116 PHE A N 1
ATOM 876 C CA . PHE A 1 116 ? 6.991 1.076 -18.939 1.00 93.31 116 PHE A CA 1
ATOM 877 C C . PHE A 1 116 ? 6.879 0.104 -20.113 1.00 93.31 116 PHE A C 1
ATOM 879 O O . PHE A 1 116 ? 7.345 0.379 -21.218 1.00 93.31 116 PHE A O 1
ATOM 886 N N . TYR A 1 117 ? 6.184 -1.003 -19.893 1.00 93.62 117 TYR A N 1
ATOM 887 C CA . TYR A 1 117 ? 5.663 -1.848 -20.960 1.00 93.62 117 TYR A CA 1
ATOM 888 C C . TYR A 1 117 ? 4.245 -2.278 -20.589 1.00 93.62 117 TYR A C 1
ATOM 890 O O . TYR A 1 117 ? 4.011 -2.773 -19.485 1.00 93.62 117 TYR A O 1
ATOM 898 N N . ILE A 1 118 ? 3.300 -2.055 -21.496 1.00 91.12 118 ILE A N 1
ATOM 899 C CA . ILE A 1 118 ? 1.883 -2.378 -21.343 1.00 91.12 118 ILE A CA 1
ATOM 900 C C . ILE A 1 118 ? 1.491 -3.332 -22.467 1.00 91.12 118 ILE A C 1
ATOM 902 O O . ILE A 1 118 ? 1.780 -3.078 -23.633 1.00 91.12 118 ILE A O 1
ATOM 906 N N . GLU A 1 119 ? 0.788 -4.402 -22.121 1.00 90.25 119 GLU A N 1
ATOM 907 C CA . GLU A 1 119 ? 0.173 -5.317 -23.082 1.00 90.25 119 GLU A CA 1
ATOM 908 C C . GLU A 1 119 ? -1.348 -5.187 -22.973 1.00 90.25 119 GLU A C 1
ATOM 910 O O . GLU A 1 119 ? -1.909 -5.334 -21.882 1.00 90.25 119 GLU A O 1
ATOM 915 N N . ALA A 1 120 ? -2.026 -4.920 -24.086 1.00 85.31 120 ALA A N 1
ATOM 916 C CA . ALA A 1 120 ? -3.483 -4.900 -24.165 1.00 85.31 120 ALA A CA 1
ATOM 917 C C . ALA A 1 120 ? -4.063 -6.316 -24.409 1.00 85.31 120 ALA A C 1
ATOM 919 O O . ALA A 1 120 ? -3.351 -7.212 -24.870 1.00 85.31 120 ALA A O 1
ATOM 920 N N . PRO A 1 121 ? -5.355 -6.564 -24.109 1.00 81.50 121 PRO A N 1
ATOM 921 C CA . PRO A 1 121 ? -5.994 -7.869 -24.310 1.00 81.50 121 PRO A CA 1
ATOM 922 C C . PRO A 1 121 ? -5.964 -8.394 -25.751 1.00 81.50 121 PRO A C 1
ATOM 924 O O . PRO A 1 121 ? -5.982 -9.606 -25.954 1.00 81.50 121 PRO A O 1
ATOM 927 N N . ASP A 1 122 ? -5.909 -7.502 -26.741 1.00 83.38 122 ASP A N 1
ATOM 928 C CA . ASP A 1 122 ? -5.813 -7.828 -28.169 1.00 83.38 122 ASP A CA 1
ATOM 929 C C . ASP A 1 122 ? -4.374 -8.136 -28.633 1.00 83.38 122 ASP A C 1
ATOM 931 O O . ASP A 1 122 ? -4.149 -8.404 -29.814 1.00 83.38 122 ASP A O 1
ATOM 935 N N . GLY A 1 123 ? -3.404 -8.128 -27.710 1.00 86.44 123 GLY A N 1
ATOM 936 C CA . GLY A 1 123 ? -1.989 -8.389 -27.974 1.00 86.44 123 GLY A CA 1
ATOM 937 C C . GLY A 1 123 ? -1.203 -7.169 -28.452 1.00 86.44 123 GLY A C 1
ATOM 938 O O . GLY A 1 123 ? -0.035 -7.307 -28.806 1.00 86.44 123 GLY A O 1
ATOM 939 N N . CYS A 1 124 ? -1.808 -5.982 -28.480 1.00 88.69 124 CYS A N 1
ATOM 940 C CA . CYS A 1 124 ? -1.078 -4.757 -28.771 1.00 88.69 124 CYS A CA 1
ATOM 941 C C . CYS A 1 124 ? -0.117 -4.401 -27.621 1.00 88.69 124 CYS A C 1
ATOM 943 O O . CYS A 1 124 ? -0.498 -4.360 -26.449 1.00 88.69 124 CYS A O 1
ATOM 945 N N . GLU A 1 125 ? 1.139 -4.133 -27.978 1.00 91.75 125 GLU A N 1
ATOM 946 C CA . GLU A 1 125 ? 2.215 -3.781 -27.053 1.00 91.75 125 GLU A CA 1
ATOM 947 C C . GLU A 1 125 ? 2.477 -2.275 -27.089 1.00 91.75 125 GLU A C 1
ATOM 949 O O . GLU A 1 125 ? 2.598 -1.670 -28.157 1.00 91.75 125 GLU A O 1
ATOM 954 N N . VAL A 1 126 ? 2.574 -1.662 -25.912 1.00 90.69 126 VAL A N 1
ATOM 955 C CA . VAL A 1 126 ? 2.722 -0.218 -25.744 1.00 90.69 126 VAL A CA 1
ATOM 956 C C . VAL A 1 126 ? 3.903 0.057 -24.824 1.00 90.69 126 VAL A C 1
ATOM 958 O O . VAL A 1 126 ? 3.933 -0.352 -23.665 1.00 90.69 126 VAL A O 1
ATOM 961 N N . TYR A 1 127 ? 4.883 0.769 -25.361 1.00 91.81 127 TYR A N 1
ATOM 962 C CA . TYR A 1 127 ? 6.150 1.115 -24.726 1.00 91.81 127 TYR A CA 1
ATOM 963 C C . TYR A 1 127 ? 6.607 2.494 -25.242 1.00 91.81 127 TYR A C 1
ATOM 965 O O . TYR A 1 127 ? 6.066 2.964 -26.249 1.00 91.81 127 TYR A O 1
ATOM 973 N N . PRO A 1 128 ? 7.556 3.186 -24.584 1.00 90.38 128 PRO A N 1
ATOM 974 C CA . PRO A 1 128 ? 7.856 4.587 -24.883 1.00 90.38 128 PRO A CA 1
ATOM 975 C C . PRO A 1 128 ? 8.131 4.877 -26.365 1.00 90.38 128 PRO A C 1
ATOM 977 O O . PRO A 1 128 ? 7.663 5.886 -26.888 1.00 90.38 128 PRO A O 1
ATOM 980 N N . GLU A 1 129 ? 8.826 3.976 -27.064 1.00 88.88 129 GLU A N 1
ATOM 981 C CA . GLU A 1 129 ? 9.269 4.181 -28.452 1.00 88.88 129 GLU A CA 1
ATOM 982 C C . GLU A 1 129 ? 8.138 4.139 -29.492 1.00 88.88 129 GLU A C 1
ATOM 984 O O . GLU A 1 129 ? 8.297 4.687 -30.582 1.00 88.88 129 GLU A O 1
ATOM 989 N N . VAL A 1 130 ? 7.001 3.505 -29.186 1.00 88.44 130 VAL A N 1
ATOM 990 C CA . VAL A 1 130 ? 5.821 3.500 -30.077 1.00 88.44 130 VAL A CA 1
ATOM 991 C C . VAL A 1 130 ? 4.860 4.652 -29.786 1.00 88.44 130 VAL A C 1
ATOM 993 O O . VAL A 1 130 ? 3.867 4.825 -30.494 1.00 88.44 130 VAL A O 1
ATOM 996 N N . CYS A 1 131 ? 5.152 5.464 -28.769 1.00 88.56 131 CYS A N 1
ATOM 997 C CA . CYS A 1 131 ? 4.332 6.596 -28.369 1.00 88.56 131 CYS A CA 1
ATOM 998 C C . CYS A 1 131 ? 4.952 7.930 -28.799 1.00 88.56 131 CYS A C 1
ATOM 1000 O O . CYS A 1 131 ? 6.165 8.092 -28.920 1.00 88.56 131 CYS A O 1
ATOM 1002 N N . LYS A 1 132 ? 4.100 8.938 -28.999 1.00 86.69 132 LYS A N 1
ATOM 1003 C CA . LYS A 1 132 ? 4.547 10.315 -29.218 1.00 86.69 132 LYS A CA 1
ATOM 1004 C C . LYS A 1 132 ? 4.757 10.990 -27.873 1.00 86.69 132 LYS A C 1
ATOM 1006 O O . LYS A 1 132 ? 3.803 11.170 -27.117 1.00 86.69 132 LYS A O 1
ATOM 1011 N N . ILE A 1 133 ? 5.988 11.396 -27.595 1.00 82.38 133 ILE A N 1
ATOM 1012 C CA . ILE A 1 133 ? 6.321 12.116 -26.366 1.00 82.38 133 ILE A CA 1
ATOM 1013 C C . ILE A 1 133 ? 5.748 13.526 -26.445 1.00 82.38 133 ILE A C 1
ATOM 1015 O O . ILE A 1 133 ? 5.971 14.249 -27.419 1.00 82.38 133 ILE A O 1
ATOM 1019 N N . ARG A 1 134 ? 5.006 13.914 -25.413 1.00 71.50 134 ARG A N 1
ATOM 1020 C CA . ARG A 1 134 ? 4.571 15.284 -25.190 1.00 71.50 134 ARG A CA 1
ATOM 1021 C C . ARG A 1 134 ? 5.300 15.828 -23.960 1.00 71.50 134 ARG A C 1
ATOM 1023 O O . ARG A 1 134 ? 5.273 15.189 -22.909 1.00 71.50 134 ARG A O 1
ATOM 1030 N N . PRO A 1 135 ? 5.934 17.005 -24.060 1.00 58.25 135 PRO A N 1
ATOM 1031 C CA . PRO A 1 135 ? 6.354 17.737 -22.876 1.00 58.25 135 PRO A CA 1
ATOM 1032 C C . PRO A 1 135 ? 5.113 17.990 -22.016 1.00 58.25 135 PRO A C 1
ATOM 1034 O O . PRO A 1 135 ? 4.112 18.504 -22.521 1.00 58.25 135 PRO A O 1
ATOM 1037 N N . SER A 1 136 ? 5.154 17.597 -20.745 1.00 54.81 136 SER A N 1
ATOM 1038 C CA . SER A 1 136 ? 4.085 17.918 -19.800 1.00 54.81 136 SER A CA 1
ATOM 1039 C C . SER A 1 136 ? 4.147 19.417 -19.510 1.00 54.81 136 SER A C 1
ATOM 1041 O O . SER A 1 136 ? 5.083 19.868 -18.858 1.00 54.81 136 SER A O 1
ATOM 1043 N N . LEU A 1 137 ? 3.180 20.186 -20.017 1.00 42.59 137 LEU A N 1
ATOM 1044 C CA . LEU A 1 137 ? 3.028 21.621 -19.730 1.00 42.59 137 LEU A CA 1
ATOM 1045 C C . LEU A 1 137 ? 2.172 21.894 -18.482 1.00 42.59 137 LEU A C 1
ATOM 1047 O O . LEU A 1 137 ? 2.019 23.052 -18.107 1.00 42.59 137 LEU A O 1
ATOM 1051 N N . ASP A 1 138 ? 1.639 20.853 -17.835 1.00 42.06 138 ASP A N 1
ATOM 1052 C CA . ASP A 1 138 ? 0.697 21.013 -16.730 1.00 42.06 138 ASP A CA 1
ATOM 1053 C C . ASP A 1 138 ? 1.334 20.747 -15.358 1.00 42.06 138 ASP A C 1
ATOM 1055 O O . ASP A 1 138 ? 1.882 19.673 -15.079 1.00 42.06 138 ASP A O 1
ATOM 1059 N N . ASP A 1 139 ? 1.155 21.723 -14.466 1.00 42.56 139 ASP A N 1
ATOM 1060 C CA . ASP A 1 139 ? 1.442 21.670 -13.028 1.00 42.56 139 ASP A CA 1
ATOM 1061 C C . ASP A 1 139 ? 0.533 20.695 -12.258 1.00 42.56 139 ASP A C 1
ATOM 1063 O O . ASP A 1 139 ? 0.668 20.565 -11.039 1.00 42.56 139 ASP A O 1
ATOM 1067 N N . GLU A 1 140 ? -0.374 19.967 -12.930 1.00 41.16 140 GLU A N 1
ATOM 1068 C CA . GLU A 1 140 ? -1.230 18.959 -12.300 1.00 41.16 140 GLU A CA 1
ATOM 1069 C C . GLU A 1 140 ? -0.368 17.912 -11.597 1.00 41.16 140 GLU A C 1
ATOM 1071 O O . GLU A 1 140 ? 0.221 17.010 -12.198 1.00 41.16 140 GLU A O 1
ATOM 1076 N N . VAL A 1 141 ? -0.249 18.067 -10.283 1.00 41.72 141 VAL A N 1
ATOM 1077 C CA . VAL A 1 141 ? 0.502 17.173 -9.424 1.00 41.72 141 VAL A CA 1
ATOM 1078 C C . VAL A 1 141 ? -0.073 15.777 -9.623 1.00 41.72 141 VAL A C 1
ATOM 1080 O O . VAL A 1 141 ? -1.229 15.528 -9.299 1.00 41.72 141 VAL A O 1
ATOM 1083 N N . LEU A 1 142 ? 0.742 14.834 -10.109 1.00 41.16 142 LEU A N 1
ATOM 1084 C CA . LEU A 1 142 ? 0.522 13.425 -9.796 1.00 41.16 142 LEU A CA 1
ATOM 1085 C C . LEU A 1 142 ? 0.635 13.307 -8.276 1.00 41.16 142 LEU A C 1
ATOM 1087 O O . LEU A 1 142 ? 1.721 13.090 -7.727 1.00 41.16 142 LEU A O 1
ATOM 1091 N N . THR A 1 143 ? -0.462 13.567 -7.578 1.00 40.19 143 THR A N 1
ATOM 1092 C CA . THR A 1 143 ? -0.656 13.245 -6.174 1.00 40.19 143 THR A CA 1
ATOM 1093 C C . THR A 1 143 ? -0.832 11.739 -6.119 1.00 40.19 143 THR A C 1
ATOM 1095 O O . THR A 1 143 ? -1.930 11.208 -6.034 1.00 40.19 143 THR A O 1
ATOM 1098 N N . LEU A 1 144 ? 0.285 11.024 -6.225 1.00 45.19 144 LEU A N 1
ATOM 1099 C CA . LEU A 1 144 ? 0.359 9.708 -5.617 1.00 45.19 144 LEU A CA 1
ATOM 1100 C C . LEU A 1 144 ? 0.324 9.992 -4.122 1.00 45.19 144 LEU A C 1
ATOM 1102 O O . LEU A 1 144 ? 1.245 10.628 -3.606 1.00 45.19 144 LEU A O 1
ATOM 1106 N N . GLU A 1 145 ? -0.784 9.644 -3.480 1.00 42.34 145 GLU A N 1
ATOM 1107 C CA . GLU A 1 145 ? -0.984 9.815 -2.045 1.00 42.34 145 GLU A CA 1
ATOM 1108 C C . GLU A 1 145 ? 0.261 9.310 -1.298 1.00 42.34 145 GLU A C 1
ATOM 1110 O O . GLU A 1 145 ? 0.678 8.164 -1.449 1.00 42.34 145 GLU A O 1
ATOM 1115 N N . GLY A 1 146 ? 0.932 10.207 -0.578 1.00 45.12 146 GLY A N 1
ATOM 1116 C CA . GLY A 1 146 ? 2.193 9.912 0.091 1.00 45.12 146 GLY A CA 1
ATOM 1117 C C . GLY A 1 146 ? 2.782 11.177 0.694 1.00 45.12 146 GLY A C 1
ATOM 1118 O O . GLY A 1 146 ? 3.053 12.155 -0.008 1.00 45.12 146 GLY A O 1
ATOM 1119 N N . ARG A 1 147 ? 2.949 11.183 2.015 1.00 47.53 147 ARG A N 1
ATOM 1120 C CA . ARG A 1 147 ? 3.565 12.295 2.742 1.00 47.53 147 ARG A CA 1
ATOM 1121 C C . ARG A 1 147 ? 5.076 12.071 2.712 1.00 47.53 147 ARG A C 1
ATOM 1123 O O . ARG A 1 147 ? 5.559 11.174 3.386 1.00 47.53 147 ARG A O 1
ATOM 1130 N N . GLY A 1 148 ? 5.835 12.868 1.958 1.00 47.06 148 GLY A N 1
ATOM 1131 C CA . GLY A 1 148 ? 7.296 12.894 2.143 1.00 47.06 148 GLY A CA 1
ATOM 1132 C C . GLY A 1 148 ? 8.172 13.002 0.901 1.00 47.06 148 GLY A C 1
ATOM 1133 O O . GLY A 1 148 ? 9.378 13.154 1.054 1.00 47.06 148 GLY A O 1
ATOM 1134 N N . TRP A 1 149 ? 7.620 12.974 -0.312 1.00 56.16 149 TRP A N 1
ATOM 1135 C CA . TRP A 1 149 ? 8.414 13.272 -1.506 1.00 56.16 149 TRP A CA 1
ATOM 1136 C C . TRP A 1 149 ? 8.373 14.777 -1.768 1.00 56.16 149 TRP A C 1
ATOM 1138 O O . TRP A 1 149 ? 7.392 15.291 -2.309 1.00 56.16 149 TRP A O 1
ATOM 1148 N N . ALA A 1 150 ? 9.407 15.492 -1.326 1.00 47.25 150 ALA A N 1
ATOM 1149 C CA . ALA A 1 150 ? 9.552 16.914 -1.603 1.00 47.25 150 ALA A CA 1
ATOM 1150 C C . ALA A 1 150 ? 9.683 17.142 -3.124 1.00 47.25 150 ALA A C 1
ATOM 1152 O O . ALA A 1 150 ? 10.645 16.717 -3.743 1.00 47.25 150 ALA A O 1
ATOM 1153 N N . HIS A 1 151 ? 8.633 17.737 -3.684 1.00 51.00 151 HIS A N 1
ATOM 1154 C CA . HIS A 1 151 ? 8.434 18.541 -4.900 1.00 51.00 151 HIS A CA 1
ATOM 1155 C C . HIS A 1 151 ? 9.227 18.358 -6.216 1.00 51.00 151 HIS A C 1
ATOM 1157 O O . HIS A 1 151 ? 8.655 18.748 -7.234 1.00 51.00 151 HIS A O 1
ATOM 1163 N N . ASP A 1 152 ? 10.389 17.705 -6.292 1.00 52.88 152 ASP A N 1
ATOM 1164 C CA . ASP A 1 152 ? 11.059 17.470 -7.581 1.00 52.88 152 ASP A CA 1
ATOM 1165 C C . ASP A 1 152 ? 10.630 16.131 -8.190 1.00 52.88 152 ASP A C 1
ATOM 1167 O O . ASP A 1 152 ? 10.897 15.041 -7.679 1.00 52.88 152 ASP A O 1
ATOM 1171 N N . LYS A 1 153 ? 9.892 16.228 -9.299 1.00 69.00 153 LYS A N 1
ATOM 1172 C CA . LYS A 1 153 ? 9.376 15.091 -10.065 1.00 69.00 153 LYS A CA 1
ATOM 1173 C C . LYS A 1 153 ? 9.804 15.251 -11.514 1.00 69.00 153 LYS A C 1
ATOM 1175 O O . LYS A 1 153 ? 9.461 16.251 -12.139 1.00 69.00 153 LYS A O 1
ATOM 1180 N N . LEU A 1 154 ? 10.461 14.240 -12.075 1.00 76.81 154 LEU A N 1
ATOM 1181 C CA . LEU A 1 154 ? 10.625 14.148 -13.525 1.00 76.81 154 LEU A CA 1
ATOM 1182 C C . LEU A 1 154 ? 9.333 13.582 -14.111 1.00 76.81 154 LEU A C 1
ATOM 1184 O O . LEU A 1 154 ? 8.904 12.518 -13.673 1.00 76.81 154 LEU A O 1
ATOM 1188 N N . ARG A 1 155 ? 8.699 14.263 -15.071 1.00 81.81 155 ARG A N 1
ATOM 1189 C CA . ARG A 1 155 ? 7.436 13.808 -15.680 1.00 81.81 155 ARG A CA 1
ATOM 1190 C C . ARG A 1 155 ? 7.522 13.756 -17.192 1.00 81.81 155 ARG A C 1
ATOM 1192 O O . ARG A 1 155 ? 8.054 14.671 -17.813 1.00 81.81 155 ARG A O 1
ATOM 1199 N N . LEU A 1 156 ? 6.945 12.703 -17.761 1.00 85.31 156 LEU A N 1
ATOM 1200 C CA . LEU A 1 156 ? 6.886 12.470 -19.198 1.00 85.31 156 LEU A CA 1
ATOM 1201 C C . LEU A 1 156 ? 5.502 11.948 -19.574 1.00 85.31 156 LEU A C 1
ATOM 1203 O O . LEU A 1 156 ? 5.068 10.918 -19.058 1.00 85.31 156 LEU A O 1
ATOM 1207 N N . ASP A 1 157 ? 4.832 12.646 -20.489 1.00 87.88 157 ASP A N 1
ATOM 1208 C CA . ASP A 1 157 ? 3.541 12.226 -21.027 1.00 87.88 157 ASP A CA 1
ATOM 1209 C C . ASP A 1 157 ? 3.760 11.578 -22.401 1.00 87.88 157 ASP A C 1
ATOM 1211 O O . ASP A 1 157 ? 4.289 12.184 -23.334 1.00 87.88 157 ASP A O 1
ATOM 1215 N N . PHE A 1 158 ? 3.333 10.328 -22.538 1.00 89.25 158 PHE A N 1
ATOM 1216 C CA . PHE A 1 158 ? 3.431 9.552 -23.768 1.00 89.25 158 PHE A CA 1
ATOM 1217 C C . PHE A 1 158 ? 2.041 9.398 -24.363 1.00 89.25 158 PHE A C 1
ATOM 1219 O O . PHE A 1 158 ? 1.187 8.709 -23.810 1.00 89.25 158 PHE A O 1
ATOM 1226 N N . GLN A 1 159 ? 1.797 10.040 -25.502 1.00 90.38 159 GLN A N 1
ATOM 1227 C CA . GLN A 1 159 ? 0.567 9.839 -26.249 1.00 90.38 159 GLN A CA 1
ATOM 1228 C C . GLN A 1 159 ? 0.684 8.555 -27.072 1.00 90.38 159 GLN A C 1
ATOM 1230 O O . GLN A 1 159 ? 1.449 8.489 -28.037 1.00 90.38 159 GLN A O 1
ATOM 1235 N N . CYS A 1 160 ? -0.092 7.552 -26.687 1.00 89.81 160 CYS A N 1
ATOM 1236 C CA . CYS A 1 160 ? -0.065 6.211 -27.244 1.00 89.81 160 CYS A CA 1
ATOM 1237 C C . CYS A 1 160 ? -1.390 5.894 -27.954 1.00 89.81 160 CYS A C 1
ATOM 1239 O O . CYS A 1 160 ? -2.434 6.493 -27.688 1.00 89.81 160 CYS A O 1
ATOM 1241 N N . THR A 1 161 ? -1.345 4.932 -28.869 1.00 87.88 161 THR A N 1
ATOM 1242 C CA . THR A 1 161 ? -2.512 4.364 -29.557 1.00 87.88 161 THR A CA 1
ATOM 1243 C C . THR A 1 161 ? -2.337 2.859 -29.603 1.00 87.88 161 THR A C 1
ATOM 1245 O O . THR A 1 161 ? -1.214 2.396 -29.794 1.00 87.88 161 THR A O 1
ATOM 1248 N N . CYS A 1 162 ? -3.420 2.102 -29.466 1.00 81.00 162 CYS A N 1
ATOM 1249 C CA . CYS A 1 162 ? -3.358 0.647 -29.431 1.00 81.00 162 CYS A CA 1
ATOM 1250 C C . CYS A 1 162 ? -4.446 0.041 -30.325 1.00 81.00 162 CYS A C 1
ATOM 1252 O O . CYS A 1 162 ? -5.588 0.490 -30.287 1.00 81.00 162 CYS A O 1
ATOM 1254 N N . GLY A 1 163 ? -4.077 -0.920 -31.178 1.00 66.19 163 GLY A N 1
ATOM 1255 C CA . GLY A 1 163 ? -4.958 -1.474 -32.214 1.00 66.19 163 GLY A CA 1
ATOM 1256 C C . GLY A 1 163 ? -5.197 -0.541 -33.420 1.00 66.19 163 GLY A C 1
ATOM 1257 O O . GLY A 1 163 ? -4.929 0.663 -33.391 1.00 66.19 163 GLY A O 1
ATOM 1258 N N . LYS A 1 164 ? -5.698 -1.092 -34.538 1.00 56.78 164 LYS A N 1
ATOM 1259 C CA . LYS A 1 164 ? -6.048 -0.294 -35.732 1.00 56.78 164 LYS A CA 1
ATOM 1260 C C . LYS A 1 164 ? -7.311 0.528 -35.459 1.00 56.78 164 LYS A C 1
ATOM 1262 O O . LYS A 1 164 ? -8.398 -0.032 -35.393 1.00 56.78 164 LYS A O 1
ATOM 1267 N N . GLY A 1 165 ? -7.160 1.849 -35.360 1.00 65.12 165 GLY A N 1
ATOM 1268 C CA . GLY A 1 165 ? -8.273 2.769 -35.096 1.00 65.12 165 GLY A CA 1
ATOM 1269 C C . GLY A 1 165 ? -8.649 2.896 -33.617 1.00 65.12 165 GLY A C 1
ATOM 1270 O O . GLY A 1 165 ? -9.728 3.398 -33.324 1.00 65.12 165 GLY A O 1
ATOM 1271 N N . GLY A 1 166 ? -7.788 2.443 -32.699 1.00 71.06 166 GLY A N 1
ATOM 1272 C CA . GLY A 1 166 ? -8.006 2.640 -31.269 1.00 71.06 166 GLY A CA 1
ATOM 1273 C C . GLY A 1 166 ? -7.919 4.111 -30.867 1.00 71.06 166 GLY A C 1
ATOM 1274 O O . GLY A 1 166 ? -7.109 4.874 -31.403 1.00 71.06 166 GLY A O 1
ATOM 1275 N N . GLU A 1 167 ? -8.755 4.499 -29.906 1.00 82.44 167 GLU A N 1
ATOM 1276 C CA . GLU A 1 167 ? -8.734 5.837 -29.320 1.00 82.44 167 GLU A CA 1
ATOM 1277 C C . GLU A 1 167 ? -7.369 6.113 -28.661 1.00 82.44 167 GLU A C 1
ATOM 1279 O O . GLU A 1 167 ? -6.815 5.242 -27.980 1.00 82.44 167 GLU A O 1
ATOM 1284 N N . PRO A 1 168 ? -6.798 7.315 -28.844 1.00 87.56 168 PRO A N 1
ATOM 1285 C CA . PRO A 1 168 ? -5.546 7.677 -28.204 1.00 87.56 168 PRO A CA 1
ATOM 1286 C C . PRO A 1 168 ? -5.717 7.791 -26.686 1.00 87.56 168 PRO A C 1
ATOM 1288 O O . PRO A 1 168 ? -6.715 8.314 -26.185 1.00 87.56 168 PRO A O 1
ATOM 1291 N N . PHE A 1 169 ? -4.687 7.380 -25.959 1.00 87.19 169 PHE A N 1
ATOM 1292 C CA . PHE A 1 169 ? -4.582 7.534 -24.512 1.00 87.19 169 PHE A CA 1
ATOM 1293 C C . PHE A 1 169 ? -3.200 8.070 -24.137 1.00 87.19 169 PHE A C 1
ATOM 1295 O O . PHE A 1 169 ? -2.266 8.055 -24.941 1.00 87.19 169 PHE A O 1
ATOM 1302 N N . THR A 1 170 ? -3.073 8.564 -22.913 1.00 88.44 170 THR A N 1
ATOM 1303 C CA . THR A 1 170 ? -1.821 9.103 -22.386 1.00 88.44 170 THR A CA 1
ATOM 1304 C C . THR A 1 170 ? -1.281 8.173 -21.315 1.00 88.44 170 THR A C 1
ATOM 1306 O O . THR A 1 170 ? -1.972 7.876 -20.344 1.00 88.44 170 THR A O 1
ATOM 1309 N N . VAL A 1 171 ? -0.033 7.743 -21.459 1.00 89.25 171 VAL A N 1
ATOM 1310 C CA . VAL A 1 171 ? 0.737 7.134 -20.376 1.00 89.25 171 VAL A CA 1
ATOM 1311 C C . VAL A 1 171 ? 1.558 8.244 -19.735 1.00 89.25 171 VAL A C 1
ATOM 1313 O O . VAL A 1 171 ? 2.487 8.765 -20.343 1.00 89.25 171 VAL A O 1
ATOM 1316 N N . ARG A 1 172 ? 1.195 8.640 -18.520 1.00 89.19 172 ARG A N 1
ATOM 1317 C CA . ARG A 1 172 ? 1.929 9.624 -17.727 1.00 89.19 172 ARG A CA 1
ATOM 1318 C C . ARG A 1 172 ? 2.920 8.898 -16.834 1.00 89.19 172 ARG A C 1
ATOM 1320 O O . ARG A 1 172 ? 2.510 8.220 -15.893 1.00 89.19 172 ARG A O 1
ATOM 1327 N N . TRP A 1 173 ? 4.204 9.048 -17.125 1.00 90.00 173 TRP A N 1
ATOM 1328 C CA . TRP A 1 173 ? 5.296 8.513 -16.323 1.00 90.00 173 TRP A CA 1
ATOM 1329 C C . TRP A 1 173 ? 5.845 9.590 -15.387 1.00 90.00 173 TRP A C 1
ATOM 1331 O O . TRP A 1 173 ? 5.988 10.752 -15.776 1.00 90.00 173 TRP A O 1
ATOM 1341 N N . ALA A 1 174 ? 6.173 9.208 -14.156 1.00 87.62 174 ALA A N 1
ATOM 1342 C CA . ALA A 1 174 ? 6.831 10.076 -13.195 1.00 87.62 174 ALA A CA 1
ATOM 1343 C C . ALA A 1 174 ? 7.960 9.360 -12.458 1.00 87.62 174 ALA A C 1
ATOM 1345 O O . ALA A 1 174 ? 7.788 8.242 -11.981 1.00 87.62 174 ALA A O 1
ATOM 1346 N N . GLY A 1 175 ? 9.082 10.053 -12.312 1.00 86.69 175 GLY A N 1
ATOM 1347 C CA . GLY A 1 175 ? 10.231 9.657 -11.515 1.00 86.69 175 GLY A CA 1
ATOM 1348 C C . GLY A 1 175 ? 10.377 10.531 -10.271 1.00 86.69 175 GLY A C 1
ATOM 1349 O O . GLY A 1 175 ? 10.141 11.740 -10.329 1.00 86.69 175 GLY A O 1
ATOM 1350 N N . MET A 1 176 ? 10.743 9.919 -9.145 1.00 86.19 176 MET A N 1
ATOM 1351 C CA . MET A 1 176 ? 10.836 10.555 -7.829 1.00 86.19 176 MET A CA 1
ATOM 1352 C C . MET A 1 176 ? 12.054 10.016 -7.065 1.00 86.19 176 MET A C 1
ATOM 1354 O O . MET A 1 176 ? 12.337 8.819 -7.118 1.00 86.19 176 MET A O 1
ATOM 1358 N N . VAL A 1 177 ? 12.756 10.885 -6.333 1.00 85.00 177 VAL A N 1
ATOM 1359 C CA . VAL A 1 177 ? 13.903 10.522 -5.481 1.00 85.00 177 VAL A CA 1
ATOM 1360 C C . VAL A 1 177 ? 13.777 11.134 -4.086 1.00 85.00 177 VAL A C 1
ATOM 1362 O O . VAL A 1 177 ? 13.118 12.156 -3.902 1.00 85.00 177 VAL A O 1
ATOM 1365 N N . THR A 1 178 ? 14.364 10.491 -3.076 1.00 79.75 178 THR A N 1
ATOM 1366 C CA . THR A 1 178 ? 14.429 11.045 -1.712 1.00 79.75 178 THR A CA 1
ATOM 1367 C C . THR A 1 178 ? 15.306 12.295 -1.666 1.00 79.75 178 THR A C 1
ATOM 1369 O O . THR A 1 178 ? 16.493 12.238 -1.996 1.00 79.75 178 THR A O 1
ATOM 1372 N N . MET A 1 179 ? 14.730 13.412 -1.213 1.00 74.25 179 MET A N 1
ATOM 1373 C CA . MET A 1 179 ? 15.374 14.731 -1.180 1.00 74.25 179 MET A CA 1
ATOM 1374 C C . MET A 1 179 ? 16.104 15.005 0.139 1.00 74.25 179 MET A C 1
ATOM 1376 O O . MET A 1 179 ? 15.722 14.483 1.190 1.00 74.25 179 MET A O 1
ATOM 1380 N N . LYS A 1 180 ? 17.092 15.905 0.093 1.00 64.88 180 LYS A N 1
ATOM 1381 C CA . LYS A 1 180 ? 17.912 16.332 1.242 1.00 64.88 180 LYS A CA 1
ATOM 1382 C C . LYS A 1 180 ? 17.117 16.959 2.389 1.00 64.88 180 LYS A C 1
ATOM 1384 O O . LYS A 1 180 ? 17.434 16.722 3.550 1.00 64.88 180 LYS A O 1
ATOM 1389 N N . ASP A 1 181 ? 16.045 17.679 2.065 1.00 61.91 181 ASP A N 1
ATOM 1390 C CA . ASP A 1 181 ? 15.186 18.354 3.049 1.00 61.91 181 ASP A CA 1
ATOM 1391 C C . ASP A 1 181 ? 13.988 17.501 3.498 1.00 61.91 181 ASP A C 1
ATOM 1393 O O . ASP A 1 181 ? 13.046 18.002 4.117 1.00 61.91 181 ASP A O 1
ATOM 1397 N N . SER A 1 182 ? 14.002 16.195 3.206 1.00 63.44 182 SER A N 1
ATOM 1398 C CA . SER A 1 182 ? 13.026 15.267 3.787 1.00 63.44 182 SER A CA 1
ATOM 1399 C C . SER A 1 182 ? 13.096 15.328 5.328 1.00 63.44 182 SER A C 1
ATOM 1401 O O . SER A 1 182 ? 14.120 15.719 5.893 1.00 63.44 182 SER A O 1
ATOM 1403 N N . PRO A 1 183 ? 12.041 14.953 6.074 1.00 65.31 183 PRO A N 1
ATOM 1404 C CA . PRO A 1 183 ? 12.114 14.886 7.535 1.00 65.31 183 PRO A CA 1
ATOM 1405 C C . PRO A 1 183 ? 13.355 14.102 7.994 1.00 65.31 183 PRO A C 1
ATOM 1407 O O . PRO A 1 183 ? 13.647 13.056 7.424 1.00 65.31 183 PRO A O 1
ATOM 1410 N N . LYS A 1 184 ? 14.082 14.580 9.020 1.00 57.12 184 LYS A N 1
ATOM 1411 C CA . LYS A 1 184 ? 15.432 14.097 9.413 1.00 57.12 184 LYS A CA 1
ATOM 1412 C C . LYS A 1 184 ? 15.588 12.572 9.558 1.00 57.12 184 LYS A C 1
ATOM 1414 O O . LYS A 1 184 ? 16.691 12.064 9.387 1.00 57.12 184 LYS A O 1
ATOM 1419 N N . ASN A 1 185 ? 14.509 11.843 9.839 1.00 56.00 185 ASN A N 1
ATOM 1420 C CA . ASN A 1 185 ? 14.525 10.381 9.964 1.00 56.00 185 ASN A CA 1
ATOM 1421 C C . ASN A 1 185 ? 14.451 9.641 8.609 1.00 56.00 185 ASN A C 1
ATOM 1423 O O . ASN A 1 185 ? 14.765 8.456 8.550 1.00 56.00 185 ASN A O 1
ATOM 1427 N N . LEU A 1 186 ? 14.064 10.334 7.532 1.00 59.38 186 LEU A N 1
ATOM 1428 C CA . LEU A 1 186 ? 13.863 9.810 6.175 1.00 59.38 186 LEU A CA 1
ATOM 1429 C C . LEU A 1 186 ? 14.993 10.199 5.204 1.00 59.38 186 LEU A C 1
ATOM 1431 O O . LEU A 1 186 ? 15.225 9.482 4.235 1.00 59.38 186 LEU A O 1
ATOM 1435 N N . VAL A 1 187 ? 15.740 11.277 5.491 1.00 57.62 187 VAL A N 1
ATOM 1436 C CA . VAL A 1 187 ? 16.843 11.803 4.645 1.00 57.62 187 VAL A CA 1
ATOM 1437 C C . VAL A 1 187 ? 17.918 10.753 4.346 1.00 57.62 187 VAL A C 1
ATOM 1439 O O . VAL A 1 187 ? 18.531 10.755 3.287 1.00 57.62 187 VAL A O 1
ATOM 1442 N N . THR A 1 188 ? 18.135 9.801 5.254 1.00 67.06 188 THR A N 1
ATOM 1443 C CA . THR A 1 188 ? 19.226 8.824 5.136 1.00 67.06 188 THR A CA 1
ATOM 1444 C C . THR A 1 188 ? 18.918 7.638 4.227 1.00 67.06 188 THR A C 1
ATOM 1446 O O . THR A 1 188 ? 19.820 6.836 3.982 1.00 67.06 188 THR A O 1
ATOM 1449 N N . THR A 1 189 ? 17.675 7.491 3.754 1.00 79.44 189 THR A N 1
ATOM 1450 C CA . THR A 1 189 ? 17.243 6.322 2.977 1.00 79.44 189 THR A CA 1
ATOM 1451 C C . THR A 1 189 ? 17.219 6.662 1.492 1.00 79.44 189 THR A C 1
ATOM 1453 O O . THR A 1 189 ? 16.327 7.387 1.070 1.00 79.44 189 THR A O 1
ATOM 1456 N N . PRO A 1 190 ? 18.164 6.164 0.681 1.00 86.75 190 PRO A N 1
ATOM 1457 C CA . PRO A 1 190 ? 18.224 6.518 -0.726 1.00 86.75 190 PRO A CA 1
ATOM 1458 C C . PRO A 1 190 ? 17.265 5.643 -1.551 1.00 86.75 190 PRO A C 1
ATOM 1460 O O . PRO A 1 190 ? 17.476 4.436 -1.703 1.00 86.75 190 PRO A O 1
ATOM 1463 N N . ILE A 1 191 ? 16.199 6.254 -2.077 1.00 88.31 191 ILE A N 1
ATOM 1464 C CA . ILE A 1 191 ? 15.130 5.579 -2.827 1.00 88.31 191 ILE A CA 1
ATOM 1465 C C . ILE A 1 191 ? 14.872 6.295 -4.149 1.00 88.31 191 ILE A C 1
ATOM 1467 O O . ILE A 1 191 ? 14.680 7.511 -4.176 1.00 88.31 191 ILE A O 1
ATOM 1471 N N . ALA A 1 192 ? 14.796 5.521 -5.230 1.00 89.62 192 ALA A N 1
ATOM 1472 C CA . ALA A 1 192 ? 14.216 5.943 -6.496 1.00 89.62 192 ALA A CA 1
ATOM 1473 C C . ALA A 1 192 ? 12.858 5.258 -6.680 1.00 89.62 192 ALA A C 1
ATOM 1475 O O . ALA A 1 192 ? 12.744 4.036 -6.566 1.00 89.62 192 ALA A O 1
ATOM 1476 N N . ARG A 1 193 ? 11.822 6.042 -6.964 1.00 90.56 193 ARG A N 1
ATOM 1477 C CA . ARG A 1 193 ? 10.457 5.570 -7.201 1.00 90.56 193 ARG A CA 1
ATOM 1478 C C . ARG A 1 193 ? 9.997 6.037 -8.571 1.00 90.56 193 ARG A C 1
ATOM 1480 O O . ARG A 1 193 ? 10.199 7.190 -8.940 1.00 90.56 193 ARG A O 1
ATOM 1487 N N . VAL A 1 194 ? 9.372 5.141 -9.315 1.00 89.38 194 VAL A N 1
ATOM 1488 C CA . VAL A 1 194 ? 8.779 5.421 -10.621 1.00 89.38 194 VAL A CA 1
ATOM 1489 C C . VAL A 1 194 ? 7.298 5.107 -10.573 1.00 89.38 194 VAL A C 1
ATOM 1491 O O . VAL A 1 194 ? 6.866 4.220 -9.839 1.00 89.38 194 VAL A O 1
ATOM 1494 N N . ALA A 1 195 ? 6.507 5.839 -11.339 1.00 89.06 195 ALA A N 1
ATOM 1495 C CA . ALA A 1 195 ? 5.077 5.639 -11.403 1.00 89.06 195 ALA A CA 1
ATOM 1496 C C . ALA A 1 195 ? 4.541 5.875 -12.803 1.00 89.06 195 ALA A C 1
ATOM 1498 O O . ALA A 1 195 ? 5.058 6.699 -13.552 1.00 89.06 195 ALA A O 1
ATOM 1499 N N . VAL A 1 196 ? 3.468 5.166 -13.125 1.00 87.94 196 VAL A N 1
ATOM 1500 C CA . VAL A 1 196 ? 2.738 5.282 -14.378 1.00 87.94 196 VAL A CA 1
ATOM 1501 C C . VAL A 1 196 ? 1.263 5.446 -14.079 1.00 87.94 196 VAL A C 1
ATOM 1503 O O . VAL A 1 196 ? 0.688 4.691 -13.297 1.00 87.94 196 VAL A O 1
ATOM 1506 N N . ARG A 1 197 ? 0.630 6.403 -14.749 1.00 87.31 197 ARG A N 1
ATOM 1507 C CA . ARG A 1 197 ? -0.822 6.534 -14.808 1.00 87.31 197 ARG A CA 1
ATOM 1508 C C . ARG A 1 197 ? -1.268 6.510 -16.260 1.00 87.31 197 ARG A C 1
ATOM 1510 O O . ARG A 1 197 ? -0.770 7.288 -17.067 1.00 87.31 197 ARG A O 1
ATOM 1517 N N . VAL A 1 198 ? -2.215 5.639 -16.579 1.00 84.06 198 VAL A N 1
ATOM 1518 C CA . VAL A 1 198 ? -2.850 5.608 -17.897 1.00 84.06 198 VAL A CA 1
ATOM 1519 C C . VAL A 1 198 ? -4.104 6.470 -17.839 1.00 84.06 198 VAL A C 1
ATOM 1521 O O . VAL A 1 198 ? -4.952 6.262 -16.983 1.00 84.06 198 VAL A O 1
ATOM 1524 N N . VAL A 1 199 ? -4.207 7.455 -18.726 1.00 83.44 199 VAL A N 1
ATOM 1525 C CA . VAL A 1 199 ? -5.340 8.379 -18.823 1.00 83.44 199 VAL A CA 1
ATOM 1526 C C . VAL A 1 199 ? -5.982 8.202 -20.191 1.00 83.44 199 VAL A C 1
ATOM 1528 O O . VAL A 1 199 ? -5.332 8.379 -21.220 1.00 83.44 199 VAL A O 1
ATOM 1531 N N . SER A 1 200 ? -7.263 7.851 -20.213 1.00 79.94 200 SER A N 1
ATOM 1532 C CA . SER A 1 200 ? -8.012 7.560 -21.438 1.00 79.94 200 SER A CA 1
ATOM 1533 C C . SER A 1 200 ? -9.434 8.113 -21.344 1.00 79.94 200 SER A C 1
ATOM 1535 O O . SER A 1 200 ? -9.977 8.263 -20.252 1.00 79.94 200 SER A O 1
ATOM 1537 N N . LYS A 1 201 ? -10.047 8.450 -22.488 1.00 80.12 201 LYS A N 1
ATOM 1538 C CA . LYS A 1 201 ? -11.454 8.901 -22.530 1.00 80.12 201 LYS A CA 1
ATOM 1539 C C . LYS A 1 201 ? -12.439 7.764 -22.256 1.00 80.12 201 LYS A C 1
ATOM 1541 O O . LYS A 1 201 ? -13.525 7.993 -21.735 1.00 80.12 201 LYS A O 1
ATOM 1546 N N . THR A 1 202 ? -12.064 6.556 -22.653 1.00 76.00 202 THR A N 1
ATOM 1547 C CA . THR A 1 202 ? -12.824 5.320 -22.472 1.00 76.00 202 THR A CA 1
ATOM 1548 C C . THR A 1 202 ? -11.964 4.350 -21.677 1.00 76.00 202 THR A C 1
ATOM 1550 O O . THR A 1 202 ? -10.794 4.232 -22.039 1.00 76.00 202 THR A O 1
ATOM 1553 N N . PRO A 1 203 ? -12.505 3.634 -20.672 1.00 72.25 203 PRO A N 1
ATOM 1554 C CA . PRO A 1 203 ? -11.729 2.689 -19.875 1.00 72.25 203 PRO A CA 1
ATOM 1555 C C . PRO A 1 203 ? -10.907 1.747 -20.759 1.00 72.25 203 PRO A C 1
ATOM 1557 O O . PRO A 1 203 ? -11.468 0.987 -21.550 1.00 72.25 203 PRO A O 1
ATOM 1560 N N . LEU A 1 204 ? -9.583 1.838 -20.648 1.00 75.25 204 LEU A N 1
ATOM 1561 C CA . LEU A 1 204 ? -8.662 0.958 -21.354 1.00 75.25 204 LEU A CA 1
ATOM 1562 C C . LEU A 1 204 ? -8.454 -0.286 -20.500 1.00 75.25 204 LEU A C 1
ATOM 1564 O O . LEU A 1 204 ? -7.982 -0.174 -19.373 1.00 75.25 204 LEU A O 1
ATOM 1568 N N . GLU A 1 205 ? -8.770 -1.464 -21.031 1.00 78.69 205 GLU A N 1
ATOM 1569 C CA . GLU A 1 205 ? -8.386 -2.712 -20.381 1.00 78.69 205 GLU A CA 1
ATOM 1570 C C . GLU A 1 205 ? -6.916 -3.014 -20.676 1.00 78.69 205 GLU A C 1
ATOM 1572 O O . GLU A 1 205 ? -6.503 -3.084 -21.832 1.00 78.69 205 GLU A O 1
ATOM 1577 N N . MET A 1 206 ? -6.126 -3.221 -19.625 1.00 80.75 206 MET A N 1
ATOM 1578 C CA . MET A 1 206 ? -4.751 -3.719 -19.732 1.00 80.75 206 MET A CA 1
ATOM 1579 C C . MET A 1 206 ? -4.695 -5.202 -19.369 1.00 80.75 206 MET A C 1
ATOM 1581 O O . MET A 1 206 ? -5.320 -5.631 -18.402 1.00 80.75 206 MET A O 1
ATOM 1585 N N . ARG A 1 207 ? -3.920 -5.994 -20.114 1.00 86.19 207 ARG A N 1
ATOM 1586 C CA . ARG A 1 207 ? -3.624 -7.394 -19.784 1.00 86.19 207 ARG A CA 1
ATOM 1587 C C . ARG A 1 207 ? -2.444 -7.489 -18.828 1.00 86.19 207 ARG A C 1
ATOM 1589 O O . ARG A 1 207 ? -2.499 -8.254 -17.861 1.00 86.19 207 ARG A O 1
ATOM 1596 N N . SER A 1 208 ? -1.378 -6.742 -19.104 1.00 89.12 208 SER A N 1
ATOM 1597 C CA . SER A 1 208 ? -0.194 -6.696 -18.253 1.00 89.12 208 SER A CA 1
ATOM 1598 C C . SER A 1 208 ? 0.469 -5.318 -18.245 1.00 89.12 208 SER A C 1
ATOM 1600 O O . SER A 1 208 ? 0.354 -4.558 -19.203 1.00 89.12 208 SER A O 1
ATOM 1602 N N . LEU A 1 209 ? 1.141 -5.001 -17.137 1.00 91.25 209 LEU A N 1
ATOM 1603 C CA . LEU A 1 209 ? 2.010 -3.834 -16.987 1.00 91.25 209 LEU A CA 1
ATOM 1604 C C . LEU A 1 209 ? 3.313 -4.281 -16.324 1.00 91.25 209 LEU A C 1
ATOM 1606 O O . LEU A 1 209 ? 3.273 -4.858 -15.236 1.00 91.25 209 LEU A O 1
ATOM 1610 N N . LEU A 1 210 ? 4.442 -3.961 -16.947 1.00 92.88 210 LEU A N 1
ATOM 1611 C CA . LEU A 1 210 ? 5.792 -4.056 -16.400 1.00 92.88 210 LEU A CA 1
ATOM 1612 C C . LEU A 1 210 ? 6.311 -2.633 -16.158 1.00 92.88 210 LEU A C 1
ATOM 1614 O O . LEU A 1 210 ? 6.336 -1.818 -17.079 1.00 92.88 210 LEU A O 1
ATOM 1618 N N . LEU A 1 211 ? 6.702 -2.342 -14.916 1.00 92.06 211 LEU A N 1
ATOM 1619 C CA . LEU A 1 211 ? 7.177 -1.011 -14.505 1.00 92.06 211 LEU A CA 1
ATOM 1620 C C . LEU A 1 211 ? 8.615 -1.026 -13.971 1.00 92.06 211 LEU A C 1
ATOM 1622 O O . LEU A 1 211 ? 9.249 0.018 -13.853 1.00 92.06 211 LEU A O 1
ATOM 1626 N N . LEU A 1 212 ? 9.124 -2.206 -13.627 1.00 92.44 212 LEU A N 1
ATOM 1627 C CA . LEU A 1 212 ? 10.479 -2.372 -13.138 1.00 92.44 212 LEU A CA 1
ATOM 1628 C C . LEU A 1 212 ? 11.095 -3.616 -13.755 1.00 92.44 212 LEU A C 1
ATOM 1630 O O . LEU A 1 212 ? 10.505 -4.693 -13.663 1.00 92.44 212 LEU A O 1
ATOM 1634 N N . ASP A 1 213 ? 12.276 -3.461 -14.342 1.00 93.25 213 ASP A N 1
ATOM 1635 C CA . ASP A 1 213 ? 12.992 -4.550 -14.989 1.00 93.25 213 ASP A CA 1
ATOM 1636 C C . ASP A 1 213 ? 14.509 -4.348 -14.864 1.00 93.25 213 ASP A C 1
ATOM 1638 O O . ASP A 1 213 ? 15.150 -3.732 -15.716 1.00 93.25 213 ASP A O 1
ATOM 1642 N N . ILE A 1 214 ? 15.069 -4.836 -13.756 1.00 93.44 214 ILE A N 1
ATOM 1643 C CA . ILE A 1 214 ? 16.468 -4.632 -13.374 1.00 93.44 214 ILE A CA 1
ATOM 1644 C C . ILE A 1 214 ? 17.306 -5.807 -13.891 1.00 93.44 214 ILE A C 1
ATOM 1646 O O . ILE A 1 214 ? 17.225 -6.902 -13.318 1.00 93.44 214 ILE A O 1
ATOM 1650 N N . PRO A 1 215 ? 18.135 -5.618 -14.936 1.00 90.94 215 PRO A N 1
ATOM 1651 C CA . PRO A 1 215 ? 19.139 -6.605 -15.304 1.00 90.94 215 PRO A CA 1
ATOM 1652 C C . PRO A 1 215 ? 20.196 -6.722 -14.203 1.00 90.94 215 PRO A C 1
ATOM 1654 O O . PRO A 1 215 ? 20.681 -5.719 -13.674 1.00 90.94 215 PRO A O 1
ATOM 1657 N N . LEU A 1 216 ? 20.575 -7.955 -13.880 1.00 87.44 216 LEU A N 1
ATOM 1658 C CA . LEU A 1 216 ? 21.636 -8.256 -12.931 1.00 87.44 216 LEU A CA 1
ATOM 1659 C C . LEU A 1 216 ? 22.787 -8.947 -13.647 1.00 87.44 216 LEU A C 1
ATOM 1661 O O . LEU A 1 216 ? 22.600 -9.920 -14.382 1.00 87.44 216 LEU A O 1
ATOM 1665 N N . ASP A 1 217 ? 23.996 -8.462 -13.390 1.00 79.88 217 ASP A N 1
ATOM 1666 C CA . ASP A 1 217 ? 25.200 -9.132 -13.850 1.00 79.88 217 ASP A CA 1
ATOM 1667 C C . ASP A 1 217 ? 25.328 -10.501 -13.168 1.00 79.88 217 ASP A C 1
ATOM 1669 O O . ASP A 1 217 ? 24.745 -10.771 -12.112 1.00 79.88 217 ASP A O 1
ATOM 1673 N N . ARG A 1 218 ? 26.088 -11.413 -13.781 1.00 66.31 218 ARG A N 1
ATOM 1674 C CA . ARG A 1 218 ? 26.419 -12.684 -13.129 1.00 66.31 218 ARG A CA 1
ATOM 1675 C C . ARG A 1 218 ? 27.356 -12.401 -11.953 1.00 66.31 218 ARG A C 1
ATOM 1677 O O . ARG A 1 218 ? 28.538 -12.126 -12.154 1.00 66.31 218 ARG A O 1
ATOM 1684 N N . GLY A 1 219 ? 26.813 -12.469 -10.739 1.00 57.88 219 GLY A N 1
ATOM 1685 C CA . GLY A 1 219 ? 27.584 -12.444 -9.501 1.00 57.88 219 GLY A CA 1
ATOM 1686 C C . GLY A 1 219 ? 28.520 -13.652 -9.387 1.00 57.88 219 GLY A C 1
ATOM 1687 O O . GLY A 1 219 ? 28.328 -14.679 -10.039 1.00 57.88 219 GLY A O 1
ATOM 1688 N N . LYS A 1 220 ? 29.569 -13.519 -8.568 1.00 49.06 220 LYS A N 1
ATOM 1689 C CA . LYS A 1 220 ? 30.596 -14.559 -8.374 1.00 49.06 220 LYS A CA 1
ATOM 1690 C C . LYS A 1 220 ? 30.237 -15.613 -7.312 1.00 49.06 220 LYS A C 1
ATOM 1692 O O . LYS A 1 220 ? 31.004 -16.561 -7.174 1.00 49.06 220 LYS A O 1
ATOM 1697 N N . VAL A 1 221 ? 29.135 -15.470 -6.563 1.00 52.50 221 VAL A N 1
ATOM 1698 C CA . VAL A 1 221 ? 28.845 -16.323 -5.391 1.00 52.50 221 VAL A CA 1
ATOM 1699 C C . VAL A 1 221 ? 27.348 -16.694 -5.306 1.00 52.50 221 VAL A C 1
ATOM 1701 O O . VAL A 1 221 ? 26.524 -15.786 -5.365 1.00 52.50 221 VAL A O 1
ATOM 1704 N N . PRO A 1 222 ? 26.986 -17.987 -5.145 1.00 54.28 222 PRO A N 1
ATOM 1705 C CA . PRO A 1 222 ? 25.593 -18.451 -5.011 1.00 54.28 222 PRO A CA 1
ATOM 1706 C C . PRO A 1 222 ? 24.891 -18.100 -3.686 1.00 54.28 222 PRO A C 1
ATOM 1708 O O . PRO A 1 222 ? 23.670 -18.159 -3.607 1.00 54.28 222 PRO A O 1
ATOM 1711 N N . GLU A 1 223 ? 25.633 -17.772 -2.625 1.00 56.16 223 GLU A N 1
ATOM 1712 C CA . GLU A 1 223 ? 25.063 -17.566 -1.278 1.00 56.16 223 GLU A CA 1
ATOM 1713 C C . GLU A 1 223 ? 24.321 -16.222 -1.106 1.00 56.16 223 GLU A C 1
ATOM 1715 O O . GLU A 1 223 ? 23.628 -16.039 -0.110 1.00 56.16 223 GLU A O 1
ATOM 1720 N N . ASP A 1 224 ? 24.391 -15.328 -2.100 1.00 70.62 224 ASP A N 1
ATOM 1721 C CA . ASP A 1 224 ? 23.796 -13.980 -2.091 1.00 70.62 224 ASP A CA 1
ATOM 1722 C C . ASP A 1 224 ? 22.834 -13.747 -3.274 1.00 70.62 224 ASP A C 1
ATOM 1724 O O . ASP A 1 224 ? 22.684 -12.625 -3.776 1.00 70.62 224 ASP A O 1
ATOM 1728 N N . GLU A 1 225 ? 22.190 -14.815 -3.758 1.00 82.06 225 GLU A N 1
ATOM 1729 C CA . GLU A 1 225 ? 21.245 -14.712 -4.868 1.00 82.06 225 GLU A CA 1
ATOM 1730 C C . GLU A 1 225 ? 20.027 -13.838 -4.525 1.00 82.06 225 GLU A C 1
ATOM 1732 O O . GLU A 1 225 ? 19.548 -13.830 -3.387 1.00 82.06 225 GLU A O 1
ATOM 1737 N N . PRO A 1 226 ? 19.484 -13.099 -5.507 1.00 91.06 226 PRO A N 1
ATOM 1738 C CA . PRO A 1 226 ? 18.263 -12.343 -5.302 1.00 91.06 226 PRO A CA 1
ATOM 1739 C C . PRO A 1 226 ? 17.082 -13.245 -4.931 1.00 91.06 226 PRO A C 1
ATOM 1741 O O . PRO A 1 226 ? 16.876 -14.305 -5.520 1.00 91.06 226 PRO A O 1
ATOM 1744 N N . TYR A 1 227 ? 16.253 -12.796 -3.993 1.00 90.88 227 TYR A N 1
ATOM 1745 C CA . TYR A 1 227 ? 15.111 -13.567 -3.504 1.00 90.88 227 TYR A CA 1
ATOM 1746 C C . TYR A 1 227 ? 13.909 -12.676 -3.194 1.00 90.88 227 TYR A C 1
ATOM 1748 O O . TYR A 1 227 ? 14.040 -11.496 -2.877 1.00 90.88 227 TYR A O 1
ATOM 1756 N N . LYS A 1 228 ? 12.701 -13.244 -3.249 1.00 93.06 228 LYS A N 1
ATOM 1757 C CA . LYS A 1 228 ? 11.482 -12.563 -2.792 1.00 93.06 228 LYS A CA 1
ATOM 1758 C C . LYS A 1 228 ? 11.401 -12.637 -1.264 1.00 93.06 228 LYS A C 1
ATOM 1760 O O . LYS A 1 228 ? 11.387 -13.734 -0.714 1.00 93.06 228 LYS A O 1
ATOM 1765 N N . ALA A 1 229 ? 11.312 -11.494 -0.583 1.00 90.88 229 ALA A N 1
ATOM 1766 C CA . ALA A 1 229 ? 11.383 -11.421 0.882 1.00 90.88 229 ALA A CA 1
ATOM 1767 C C . ALA A 1 229 ? 10.195 -12.079 1.610 1.00 90.88 229 ALA A C 1
ATOM 1769 O O . ALA A 1 229 ? 10.309 -12.449 2.775 1.00 90.88 229 ALA A O 1
ATOM 1770 N N . GLY A 1 230 ? 9.039 -12.182 0.947 1.00 88.56 230 GLY A N 1
ATOM 1771 C CA . GLY A 1 230 ? 7.792 -12.669 1.536 1.00 88.56 230 GLY A CA 1
ATOM 1772 C C . GLY A 1 230 ? 7.103 -13.722 0.676 1.00 88.56 230 GLY A C 1
ATOM 1773 O O . GLY A 1 230 ? 7.364 -13.858 -0.518 1.00 88.56 230 GLY A O 1
ATOM 1774 N N . VAL A 1 231 ? 6.191 -14.481 1.282 1.00 88.62 231 VAL A N 1
ATOM 1775 C CA . VAL A 1 231 ? 5.513 -15.604 0.611 1.00 88.62 231 VAL A CA 1
ATOM 1776 C C . VAL A 1 231 ? 4.382 -15.152 -0.317 1.00 88.62 231 VAL A C 1
ATOM 1778 O O . VAL A 1 231 ? 4.131 -15.793 -1.337 1.00 88.62 231 VAL A O 1
ATOM 1781 N N . VAL A 1 232 ? 3.755 -14.009 -0.029 1.00 91.50 232 VAL A N 1
ATOM 1782 C CA . VAL A 1 232 ? 2.623 -13.464 -0.796 1.00 91.50 232 VAL A CA 1
ATOM 1783 C C . VAL A 1 232 ? 3.073 -12.646 -2.011 1.00 91.50 232 VAL A C 1
ATOM 1785 O O . VAL A 1 232 ? 4.248 -12.282 -2.138 1.00 91.50 232 VAL A O 1
ATOM 1788 N N . ASP A 1 233 ? 2.140 -12.374 -2.921 1.00 92.25 233 ASP A N 1
ATOM 1789 C CA . ASP A 1 233 ? 2.311 -11.370 -3.977 1.00 92.25 233 ASP A CA 1
ATOM 1790 C C . ASP A 1 233 ? 2.543 -9.974 -3.379 1.00 92.25 233 ASP A C 1
ATOM 1792 O O . ASP A 1 233 ? 2.321 -9.744 -2.191 1.00 92.25 233 ASP A O 1
ATOM 1796 N N . GLY A 1 234 ? 3.075 -9.051 -4.176 1.00 92.38 234 GLY A N 1
ATOM 1797 C CA . GLY A 1 234 ? 3.427 -7.702 -3.724 1.00 92.38 234 GLY A CA 1
ATOM 1798 C C . GLY A 1 234 ? 4.641 -7.628 -2.791 1.00 92.38 234 GLY A C 1
ATOM 1799 O O . GLY A 1 234 ? 5.186 -6.544 -2.602 1.00 92.38 234 GLY A O 1
ATOM 1800 N N . SER A 1 235 ? 5.126 -8.756 -2.259 1.00 94.44 235 SER A N 1
ATOM 1801 C CA . SER A 1 235 ? 6.364 -8.799 -1.469 1.00 94.44 235 SER A CA 1
ATOM 1802 C C . SER A 1 235 ? 7.556 -8.333 -2.316 1.00 94.44 235 SER A C 1
ATOM 1804 O O . SER A 1 235 ? 7.622 -8.705 -3.486 1.00 94.44 235 SER A O 1
ATOM 1806 N N . PRO A 1 236 ? 8.501 -7.546 -1.777 1.00 95.44 236 PRO A N 1
ATOM 1807 C CA . PRO A 1 236 ? 9.634 -7.043 -2.549 1.00 95.44 236 PRO A CA 1
ATOM 1808 C C . PRO A 1 236 ? 10.644 -8.152 -2.877 1.00 95.44 236 PRO A C 1
ATOM 1810 O O . PRO A 1 236 ? 10.716 -9.179 -2.195 1.00 95.44 236 PRO A O 1
ATOM 1813 N N . VAL A 1 237 ? 11.460 -7.910 -3.899 1.00 96.19 237 VAL A N 1
ATOM 1814 C CA . VAL A 1 237 ? 12.675 -8.677 -4.192 1.00 96.19 237 VAL A CA 1
ATOM 1815 C C . VAL A 1 237 ? 13.853 -8.004 -3.495 1.00 96.19 237 VAL A C 1
ATOM 1817 O O . VAL A 1 237 ? 14.043 -6.795 -3.624 1.00 96.19 237 VAL A O 1
ATOM 1820 N N . ILE A 1 238 ? 14.644 -8.787 -2.769 1.00 95.12 238 ILE A N 1
ATOM 1821 C CA . ILE A 1 238 ? 15.927 -8.389 -2.192 1.00 95.12 238 ILE A CA 1
ATOM 1822 C C . ILE A 1 238 ? 17.029 -8.867 -3.129 1.00 95.12 238 ILE A C 1
ATOM 1824 O O . ILE A 1 238 ? 16.986 -9.994 -3.612 1.00 95.12 238 ILE A O 1
ATOM 1828 N N . ILE A 1 239 ? 18.012 -8.008 -3.377 1.00 92.81 239 ILE A N 1
ATOM 1829 C CA . ILE A 1 239 ? 19.168 -8.256 -4.242 1.00 92.81 239 ILE A CA 1
ATOM 1830 C C . ILE A 1 239 ? 20.416 -8.022 -3.374 1.00 92.81 239 ILE A C 1
ATOM 1832 O O . ILE A 1 239 ? 20.950 -6.905 -3.363 1.00 92.81 239 ILE A O 1
ATOM 1836 N N . PRO A 1 240 ? 20.851 -9.022 -2.579 1.00 90.00 240 PRO A N 1
ATOM 1837 C CA . PRO A 1 240 ? 21.925 -8.852 -1.596 1.00 90.00 240 PRO A CA 1
ATOM 1838 C C . PRO A 1 240 ? 23.241 -8.390 -2.224 1.00 90.00 240 PRO A C 1
ATOM 1840 O O . PRO A 1 240 ? 23.837 -7.424 -1.748 1.00 90.00 240 PRO A O 1
ATOM 1843 N N . GLU A 1 241 ? 23.609 -8.982 -3.364 1.00 85.56 241 GLU A N 1
ATOM 1844 C CA . GLU A 1 241 ? 24.821 -8.669 -4.138 1.00 85.56 241 GLU A CA 1
ATOM 1845 C C . GLU A 1 241 ? 24.951 -7.184 -4.546 1.00 85.56 241 GLU A C 1
ATOM 1847 O O . GLU A 1 241 ? 26.057 -6.698 -4.774 1.00 85.56 241 GLU A O 1
ATOM 1852 N N . ARG A 1 242 ? 23.834 -6.442 -4.612 1.00 87.69 242 ARG A N 1
ATOM 1853 C CA . ARG A 1 242 ? 23.805 -4.993 -4.900 1.00 87.69 242 ARG A CA 1
ATOM 1854 C C . ARG A 1 242 ? 23.353 -4.139 -3.713 1.00 87.69 242 ARG A C 1
ATOM 1856 O O . ARG A 1 242 ? 23.332 -2.910 -3.807 1.00 87.69 242 ARG A O 1
ATOM 1863 N N . SER A 1 243 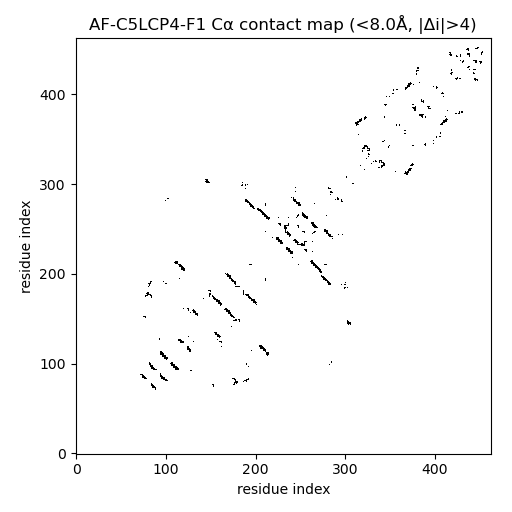? 22.985 -4.786 -2.609 1.00 90.81 243 SER A N 1
ATOM 1864 C CA . SER A 1 243 ? 22.351 -4.172 -1.442 1.00 90.81 243 SER A CA 1
ATOM 1865 C C . SER A 1 243 ? 21.074 -3.403 -1.795 1.00 90.81 243 SER A C 1
ATOM 1867 O O . SER A 1 243 ? 20.883 -2.266 -1.363 1.00 90.81 243 SER A O 1
ATOM 1869 N N . LEU A 1 244 ? 20.204 -4.007 -2.613 1.00 93.19 244 LEU A N 1
ATOM 1870 C CA . LEU A 1 244 ? 18.953 -3.387 -3.060 1.00 93.19 244 LEU A CA 1
ATOM 1871 C C . LEU A 1 244 ? 17.728 -4.147 -2.560 1.00 93.19 244 LEU A C 1
ATOM 1873 O O . LEU A 1 244 ? 17.742 -5.371 -2.433 1.00 93.19 244 LEU A O 1
ATOM 1877 N N . TYR A 1 245 ? 16.638 -3.417 -2.367 1.00 95.19 245 TYR A N 1
ATOM 1878 C CA . TYR A 1 245 ? 15.291 -3.969 -2.393 1.00 95.19 245 TYR A CA 1
ATOM 1879 C C . TYR A 1 245 ? 14.492 -3.272 -3.488 1.00 95.19 245 TYR A C 1
ATOM 1881 O O . TYR A 1 245 ? 14.692 -2.085 -3.759 1.00 95.19 245 TYR A O 1
ATOM 1889 N N . CYS A 1 246 ? 13.586 -3.998 -4.131 1.00 96.44 246 CYS A N 1
ATOM 1890 C CA . CYS A 1 246 ? 12.758 -3.421 -5.176 1.00 96.44 246 CYS A CA 1
ATOM 1891 C C . CYS A 1 246 ? 11.422 -4.139 -5.360 1.00 96.44 246 CYS A C 1
ATOM 1893 O O . CYS A 1 246 ? 11.241 -5.284 -4.939 1.00 96.44 246 CYS A O 1
ATOM 1895 N N . GLY A 1 247 ? 10.475 -3.462 -6.001 1.00 95.62 247 GLY A N 1
ATOM 1896 C CA . GLY A 1 247 ? 9.208 -4.068 -6.386 1.00 95.62 247 GLY A CA 1
ATOM 1897 C C . GLY A 1 247 ? 8.170 -3.055 -6.838 1.00 95.62 247 GLY A C 1
ATOM 1898 O O . GLY A 1 247 ? 8.259 -1.865 -6.538 1.00 95.62 247 GLY A O 1
ATOM 1899 N N . LEU A 1 248 ? 7.165 -3.558 -7.547 1.00 94.19 248 LEU A N 1
ATOM 1900 C CA . LEU A 1 248 ? 5.934 -2.850 -7.855 1.00 94.19 248 LEU A CA 1
ATOM 1901 C C . LEU A 1 248 ? 5.047 -2.820 -6.599 1.00 94.19 248 LEU A C 1
ATOM 1903 O O . LEU A 1 248 ? 4.814 -3.845 -5.950 1.00 94.19 248 LEU A O 1
ATOM 1907 N N . GLU A 1 249 ? 4.568 -1.627 -6.263 1.00 91.62 249 GLU A N 1
ATOM 1908 C CA . GLU A 1 249 ? 3.817 -1.262 -5.059 1.00 91.62 249 GLU A CA 1
ATOM 1909 C C . GLU A 1 249 ? 2.342 -1.656 -5.177 1.00 91.62 249 GLU A C 1
ATOM 1911 O O . GLU A 1 249 ? 1.436 -0.827 -5.136 1.00 91.62 249 GLU A O 1
ATOM 1916 N N . HIS A 1 250 ? 2.078 -2.944 -5.368 1.00 88.81 250 HIS A N 1
ATOM 1917 C CA . HIS A 1 250 ? 0.713 -3.436 -5.453 1.00 88.81 250 HIS A CA 1
ATOM 1918 C C . HIS A 1 250 ? 0.604 -4.822 -4.812 1.00 88.81 250 HIS A C 1
ATOM 1920 O O . HIS A 1 250 ? 1.419 -5.695 -5.110 1.00 88.81 250 HIS A O 1
ATOM 1926 N N . PRO A 1 251 ? -0.425 -5.094 -3.987 1.00 88.75 251 PRO A N 1
ATOM 1927 C CA . PRO A 1 251 ? -0.558 -6.373 -3.278 1.00 88.75 251 PRO A CA 1
ATOM 1928 C C . PRO A 1 251 ? -0.728 -7.577 -4.216 1.00 88.75 251 PRO A C 1
ATOM 1930 O O . PRO A 1 251 ? -0.464 -8.710 -3.835 1.00 88.75 251 PRO A O 1
ATOM 1933 N N . ARG A 1 252 ? -1.164 -7.340 -5.458 1.00 87.69 252 ARG A N 1
ATOM 1934 C CA . ARG A 1 252 ? -1.272 -8.365 -6.516 1.00 87.69 252 ARG A CA 1
ATOM 1935 C C . ARG A 1 252 ? -0.098 -8.357 -7.502 1.00 87.69 252 ARG A C 1
ATOM 1937 O O . ARG A 1 252 ? -0.172 -9.028 -8.530 1.00 87.69 252 ARG A O 1
ATOM 1944 N N . ALA A 1 253 ? 0.934 -7.552 -7.251 1.00 92.12 253 ALA A N 1
ATOM 1945 C CA . ALA A 1 253 ? 2.107 -7.510 -8.110 1.00 92.12 253 ALA A CA 1
ATOM 1946 C C . ALA A 1 253 ? 2.870 -8.833 -8.053 1.00 92.12 253 ALA A C 1
ATOM 1948 O O . ALA A 1 253 ? 3.034 -9.442 -6.993 1.00 92.12 253 ALA A O 1
ATOM 1949 N N . LYS A 1 254 ? 3.409 -9.238 -9.193 1.00 94.38 254 LYS A N 1
ATOM 1950 C CA . LYS A 1 254 ? 4.447 -10.250 -9.283 1.00 94.38 254 LYS A CA 1
ATOM 1951 C C . LYS A 1 254 ? 5.787 -9.528 -9.275 1.00 94.38 254 LYS A C 1
ATOM 1953 O O . LYS A 1 254 ? 6.238 -9.016 -10.294 1.00 94.38 254 LYS A O 1
ATOM 1958 N N . ASN A 1 255 ? 6.380 -9.484 -8.091 1.00 96.12 255 ASN A N 1
ATOM 1959 C CA . ASN A 1 255 ? 7.756 -9.063 -7.882 1.00 96.12 255 ASN A CA 1
ATOM 1960 C C . ASN A 1 255 ? 8.599 -10.334 -7.816 1.00 96.12 255 ASN A C 1
ATOM 1962 O O . ASN A 1 255 ? 8.445 -11.135 -6.890 1.00 96.12 255 ASN A O 1
ATOM 1966 N N . VAL A 1 256 ? 9.405 -10.574 -8.843 1.00 94.44 256 VAL A N 1
ATOM 1967 C CA . VAL A 1 256 ? 10.102 -11.849 -9.032 1.00 94.44 256 VAL A CA 1
ATOM 1968 C C . VAL A 1 256 ? 11.544 -11.627 -9.446 1.00 94.44 256 VAL A C 1
ATOM 1970 O O . VAL A 1 256 ? 11.868 -10.640 -10.100 1.00 94.44 256 VAL A O 1
ATOM 1973 N N . PHE A 1 257 ? 12.395 -12.581 -9.091 1.00 92.88 257 PHE A N 1
ATOM 1974 C CA . PHE A 1 257 ? 13.702 -12.748 -9.701 1.00 92.88 257 PHE A CA 1
ATOM 1975 C C . PHE A 1 257 ? 13.631 -13.926 -10.679 1.00 92.88 257 PHE A C 1
ATOM 1977 O O . PHE A 1 257 ? 13.244 -15.029 -10.293 1.00 92.88 257 PHE A O 1
ATOM 1984 N N . GLU A 1 258 ? 13.953 -13.685 -11.948 1.00 88.56 258 GLU A N 1
ATOM 1985 C CA . GLU A 1 258 ? 14.051 -14.721 -12.973 1.00 88.56 258 GLU A CA 1
ATOM 1986 C C . GLU A 1 258 ? 15.512 -15.152 -13.129 1.00 88.56 258 GLU A C 1
ATOM 1988 O O . GLU A 1 258 ? 16.345 -14.430 -13.675 1.00 88.56 258 GLU A O 1
ATOM 1993 N N . GLU A 1 259 ? 15.815 -16.362 -12.661 1.00 84.12 259 GLU A N 1
ATOM 1994 C CA . GLU A 1 259 ? 17.176 -16.905 -12.599 1.00 84.12 259 GLU A CA 1
ATOM 1995 C C . GLU A 1 259 ? 17.834 -17.015 -13.984 1.00 84.12 259 GLU A C 1
ATOM 1997 O O . GLU A 1 259 ? 18.979 -16.603 -14.170 1.00 84.12 259 GLU A O 1
ATOM 2002 N N . LYS A 1 260 ? 17.096 -17.511 -14.991 1.00 84.44 260 LYS A N 1
ATOM 2003 C CA . LYS A 1 260 ? 17.630 -17.749 -16.346 1.00 84.44 260 LYS A CA 1
ATOM 2004 C C . LYS A 1 260 ? 18.078 -16.468 -17.045 1.00 84.44 260 LYS A C 1
ATOM 2006 O O . LYS A 1 260 ? 19.110 -16.462 -17.714 1.00 84.44 260 LYS A O 1
ATOM 2011 N N . SER A 1 261 ? 17.280 -15.410 -16.925 1.00 85.75 261 SER A N 1
ATOM 2012 C CA . SER A 1 261 ? 17.560 -14.107 -17.530 1.00 85.75 261 SER A CA 1
ATOM 2013 C C . SER A 1 261 ? 18.363 -13.196 -16.597 1.00 85.75 261 SER A C 1
ATOM 2015 O O . SER A 1 261 ? 18.865 -12.174 -17.062 1.00 85.75 261 SER A O 1
ATOM 2017 N N . ARG A 1 262 ? 18.515 -13.573 -15.314 1.00 87.81 262 ARG A N 1
ATOM 2018 C CA . ARG A 1 262 ? 19.117 -12.769 -14.240 1.00 87.81 262 ARG A CA 1
ATOM 2019 C C . ARG A 1 262 ? 18.456 -11.393 -14.137 1.00 87.81 262 ARG A C 1
ATOM 2021 O O . ARG A 1 262 ? 19.123 -10.365 -14.218 1.00 87.81 262 ARG A O 1
ATOM 2028 N N . ARG A 1 263 ? 17.131 -11.361 -13.979 1.00 90.38 263 ARG A N 1
ATOM 2029 C CA . ARG A 1 263 ? 16.361 -10.104 -13.914 1.00 90.38 263 ARG A CA 1
ATOM 2030 C C . ARG A 1 263 ? 15.482 -10.054 -12.682 1.00 90.38 263 ARG A C 1
ATOM 2032 O O . ARG A 1 263 ? 14.805 -11.032 -12.376 1.00 90.38 263 ARG A O 1
ATOM 2039 N N . ALA A 1 264 ? 15.457 -8.913 -12.004 1.00 92.12 264 ALA A N 1
ATOM 2040 C CA . ALA A 1 264 ? 14.422 -8.616 -11.022 1.00 92.12 264 ALA A CA 1
ATOM 2041 C C . ALA A 1 264 ? 13.326 -7.787 -11.700 1.00 92.12 264 ALA A C 1
ATOM 2043 O O . ALA A 1 264 ? 13.593 -6.697 -12.201 1.00 92.12 264 ALA A O 1
ATOM 2044 N N . ALA A 1 265 ? 12.103 -8.310 -11.724 1.00 92.50 265 ALA A N 1
ATOM 2045 C CA . ALA A 1 265 ? 10.980 -7.707 -12.427 1.00 92.50 265 ALA A CA 1
ATOM 2046 C C . ALA A 1 265 ? 9.799 -7.451 -11.487 1.00 92.50 265 ALA A C 1
ATOM 2048 O O . ALA A 1 265 ? 9.484 -8.278 -10.628 1.00 92.50 265 ALA A O 1
ATOM 2049 N N . GLY A 1 266 ? 9.125 -6.318 -11.685 1.00 94.06 266 GLY A N 1
ATOM 2050 C CA . GLY A 1 266 ? 7.889 -5.947 -11.002 1.00 94.06 266 GLY A CA 1
ATOM 2051 C C . GLY A 1 266 ? 6.778 -5.686 -12.012 1.00 94.06 266 GLY A C 1
ATOM 2052 O O . GLY A 1 266 ? 6.828 -4.701 -12.754 1.00 94.06 266 GLY A O 1
ATOM 2053 N N . PHE A 1 267 ? 5.775 -6.565 -12.043 1.00 92.12 267 PHE A N 1
ATOM 2054 C CA . PHE A 1 267 ? 4.677 -6.482 -13.005 1.00 92.12 267 PHE A CA 1
ATOM 2055 C C . PHE A 1 267 ? 3.325 -6.894 -12.414 1.00 92.12 267 PHE A C 1
ATOM 2057 O O . PHE A 1 267 ? 3.244 -7.573 -11.392 1.00 92.12 267 PHE A O 1
ATOM 2064 N N . ILE A 1 268 ? 2.235 -6.526 -13.083 1.00 89.75 268 ILE A N 1
ATOM 2065 C CA . ILE A 1 268 ? 0.881 -7.018 -12.802 1.00 89.75 268 ILE A CA 1
ATOM 2066 C C . ILE A 1 268 ? 0.285 -7.636 -14.069 1.00 89.75 268 ILE A C 1
ATOM 2068 O O . ILE A 1 268 ? 0.556 -7.178 -15.174 1.00 89.75 268 ILE A O 1
ATOM 2072 N N . ARG A 1 269 ? -0.503 -8.708 -13.915 1.00 84.69 269 ARG A N 1
ATOM 2073 C CA . ARG A 1 269 ? -1.236 -9.375 -15.006 1.00 84.69 269 ARG A CA 1
ATOM 2074 C C . ARG A 1 269 ? -2.707 -9.501 -14.635 1.00 84.69 269 ARG A C 1
ATOM 2076 O O . ARG A 1 269 ? -3.118 -10.516 -14.071 1.00 84.69 269 ARG A O 1
ATOM 2083 N N . HIS A 1 270 ? -3.479 -8.448 -14.865 1.00 70.62 270 HIS A N 1
ATOM 2084 C CA . HIS A 1 270 ? -4.915 -8.448 -14.611 1.00 70.62 270 HIS A CA 1
ATOM 2085 C C . HIS A 1 270 ? -5.609 -7.359 -15.432 1.00 70.62 270 HIS A C 1
ATOM 2087 O O . HIS A 1 270 ? -5.010 -6.297 -15.572 1.00 70.62 270 HIS A O 1
ATOM 2093 N N . PRO A 1 271 ? -6.868 -7.570 -15.872 1.00 66.00 271 PRO A N 1
ATOM 2094 C CA . PRO A 1 271 ? -7.721 -6.502 -16.382 1.00 66.00 271 PRO A CA 1
ATOM 2095 C C . PRO A 1 271 ? -7.782 -5.337 -15.396 1.00 66.00 271 PRO A C 1
ATOM 2097 O O . PRO A 1 271 ? -8.214 -5.499 -14.250 1.00 66.00 271 PRO A O 1
ATOM 2100 N N . ILE A 1 272 ? -7.303 -4.179 -15.826 1.00 66.00 272 ILE A N 1
ATOM 2101 C CA . ILE A 1 272 ? -7.298 -2.938 -15.054 1.00 66.00 272 ILE A CA 1
ATOM 2102 C C . ILE A 1 272 ? -7.929 -1.879 -15.934 1.00 66.00 272 ILE A C 1
ATOM 2104 O O . ILE A 1 272 ? -7.553 -1.786 -17.096 1.00 66.00 272 ILE A O 1
ATOM 2108 N N . THR A 1 273 ? -8.867 -1.112 -15.379 1.00 62.22 273 THR A N 1
ATOM 2109 C CA . THR A 1 273 ? -9.664 -0.142 -16.137 1.00 62.22 273 THR A CA 1
ATOM 2110 C C . THR A 1 273 ? -9.350 1.317 -15.817 1.00 62.22 273 THR A C 1
ATOM 2112 O O . THR A 1 273 ? -9.597 2.143 -16.686 1.00 62.22 273 THR A O 1
ATOM 2115 N N . ASP A 1 274 ? -8.813 1.640 -14.629 1.00 62.50 274 ASP A N 1
ATOM 2116 C CA . ASP A 1 274 ? -8.221 2.956 -14.316 1.00 62.50 274 ASP A CA 1
ATOM 2117 C C . ASP A 1 274 ? -7.559 2.971 -12.920 1.00 62.50 274 ASP A C 1
ATOM 2119 O O . ASP A 1 274 ? -8.253 3.182 -11.934 1.00 62.50 274 ASP A O 1
ATOM 2123 N N . PHE A 1 275 ? -6.243 2.737 -12.811 1.00 68.00 275 PHE A N 1
ATOM 2124 C CA . PHE A 1 275 ? -5.452 3.061 -11.609 1.00 68.00 275 PHE A CA 1
ATOM 2125 C C . PHE A 1 275 ? -3.984 3.306 -11.989 1.00 68.00 275 PHE A C 1
ATOM 2127 O O . PHE A 1 275 ? -3.448 2.667 -12.896 1.00 68.00 275 PHE A O 1
ATOM 2134 N N . GLY A 1 276 ? -3.330 4.243 -11.296 1.00 81.38 276 GLY A N 1
ATOM 2135 C CA . GLY A 1 276 ? -1.886 4.449 -11.402 1.00 81.38 276 GLY A CA 1
ATOM 2136 C C . GLY A 1 276 ? -1.110 3.388 -10.621 1.00 81.38 276 GLY A C 1
ATOM 2137 O O . GLY A 1 276 ? -1.544 2.958 -9.555 1.00 81.38 276 GLY A O 1
ATOM 2138 N N . TYR A 1 277 ? 0.046 2.989 -11.142 1.00 87.75 277 TYR A N 1
ATOM 2139 C CA . TYR A 1 277 ? 0.959 2.035 -10.517 1.00 87.75 277 TYR A CA 1
ATOM 2140 C C . TYR A 1 277 ? 2.284 2.701 -10.209 1.00 87.75 277 TYR A C 1
ATOM 2142 O O . TYR A 1 277 ? 2.734 3.571 -10.950 1.00 87.75 277 TYR A O 1
ATOM 2150 N N . SER A 1 278 ? 2.934 2.247 -9.151 1.00 91.50 278 SER A N 1
ATOM 2151 C CA . SER A 1 278 ? 4.263 2.697 -8.759 1.00 91.50 278 SER A CA 1
ATOM 2152 C C . SER A 1 278 ? 5.166 1.512 -8.458 1.00 91.50 278 SER A C 1
ATOM 2154 O O . SER A 1 278 ? 4.702 0.429 -8.107 1.00 91.50 278 SER A O 1
ATOM 2156 N N . ALA A 1 279 ? 6.463 1.707 -8.632 1.00 93.56 279 ALA A N 1
ATOM 2157 C CA . ALA A 1 279 ? 7.504 0.772 -8.252 1.00 93.56 279 ALA A CA 1
ATOM 2158 C C . ALA A 1 279 ? 8.655 1.544 -7.613 1.00 93.56 279 ALA A C 1
ATOM 2160 O O . ALA A 1 279 ? 8.935 2.682 -7.994 1.00 93.56 279 ALA A O 1
ATOM 2161 N N . ALA A 1 280 ? 9.343 0.912 -6.671 1.00 94.38 280 ALA A N 1
ATOM 2162 C CA . ALA A 1 280 ? 10.469 1.518 -5.981 1.00 94.38 280 ALA A CA 1
ATOM 2163 C C . ALA A 1 280 ? 11.697 0.617 -6.017 1.00 94.38 280 ALA A C 1
ATOM 2165 O O . ALA A 1 280 ? 11.595 -0.613 -6.021 1.00 94.38 280 ALA A O 1
ATOM 2166 N N . VAL A 1 281 ? 12.858 1.262 -6.003 1.00 95.62 281 VAL A N 1
ATOM 2167 C CA . VAL A 1 281 ? 14.170 0.665 -5.780 1.00 95.62 281 VAL A CA 1
ATOM 2168 C C . VAL A 1 281 ? 14.827 1.450 -4.656 1.00 95.62 281 VAL A C 1
ATOM 2170 O O . VAL A 1 281 ? 15.038 2.658 -4.773 1.00 95.62 281 VAL A O 1
ATOM 2173 N N . GLY A 1 282 ? 15.143 0.770 -3.563 1.00 94.06 282 GLY A N 1
ATOM 2174 C CA . GLY A 1 282 ? 15.858 1.357 -2.440 1.00 94.06 282 GLY A CA 1
ATOM 2175 C C . GLY A 1 282 ? 17.178 0.648 -2.199 1.00 94.06 282 GLY A C 1
ATOM 2176 O O . GLY A 1 282 ? 17.296 -0.563 -2.410 1.00 94.06 282 GLY A O 1
ATOM 2177 N N . LYS A 1 283 ? 18.173 1.413 -1.750 1.00 92.56 283 LYS A N 1
ATOM 2178 C CA . LYS A 1 283 ? 19.497 0.893 -1.418 1.00 92.56 283 LYS A CA 1
ATOM 2179 C C . LYS A 1 283 ? 19.719 0.863 0.092 1.00 92.56 283 LYS A C 1
ATOM 2181 O O . LYS A 1 283 ? 19.398 1.821 0.793 1.00 92.56 283 LYS A O 1
ATOM 2186 N N . PHE A 1 284 ? 20.283 -0.237 0.583 1.00 91.06 284 PHE A N 1
ATOM 2187 C CA . PHE A 1 284 ? 20.679 -0.412 1.978 1.00 91.06 284 PHE A CA 1
ATOM 2188 C C . PHE A 1 284 ? 22.199 -0.535 2.123 1.00 91.06 284 PHE A C 1
ATOM 2190 O O . PHE A 1 284 ? 22.929 -0.726 1.153 1.00 91.06 284 PHE A O 1
ATOM 2197 N N . ASP A 1 285 ? 22.679 -0.366 3.352 1.00 88.06 285 ASP A N 1
ATOM 2198 C CA . ASP A 1 285 ? 24.099 -0.456 3.692 1.00 88.06 285 ASP A CA 1
ATOM 2199 C C . ASP A 1 285 ? 24.509 -1.930 3.876 1.00 88.06 285 ASP A C 1
ATOM 2201 O O . ASP A 1 285 ? 24.040 -2.556 4.836 1.00 88.06 285 ASP A O 1
ATOM 2205 N N . PRO A 1 286 ? 25.381 -2.489 3.011 1.00 83.56 286 PRO A N 1
ATOM 2206 C CA . PRO A 1 286 ? 25.835 -3.871 3.142 1.00 83.56 286 PRO A CA 1
ATOM 2207 C C . PRO A 1 286 ? 26.582 -4.132 4.451 1.00 83.56 286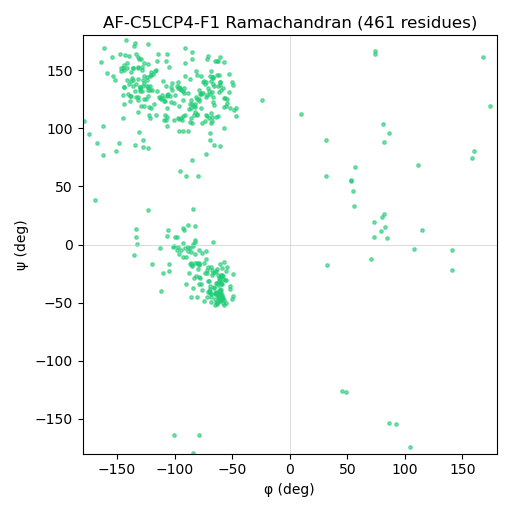 PRO A C 1
ATOM 2209 O O . PRO A 1 286 ? 26.472 -5.229 4.990 1.00 83.56 286 PRO A O 1
ATOM 2212 N N . LEU A 1 287 ? 27.293 -3.140 5.006 1.00 84.31 287 LEU A N 1
ATOM 2213 C CA . LEU A 1 287 ? 28.083 -3.311 6.234 1.00 84.31 287 LEU A CA 1
ATOM 2214 C C . LEU A 1 287 ? 27.200 -3.562 7.462 1.00 84.31 287 LEU A C 1
ATOM 2216 O O . LEU A 1 287 ? 27.627 -4.186 8.429 1.00 84.31 287 LEU A O 1
ATOM 2220 N N . GLN A 1 288 ? 25.959 -3.081 7.415 1.00 83.44 288 GLN A N 1
ATOM 2221 C CA . GLN A 1 288 ? 24.943 -3.283 8.448 1.00 83.44 288 GLN A CA 1
ATOM 2222 C C . GLN A 1 288 ? 23.929 -4.379 8.075 1.00 83.44 288 GLN A C 1
ATOM 2224 O O . GLN A 1 288 ? 23.026 -4.668 8.866 1.00 83.44 288 GLN A O 1
ATOM 2229 N N . GLY A 1 289 ? 24.053 -4.972 6.881 1.00 84.94 289 GLY A N 1
ATOM 2230 C CA . GLY A 1 289 ? 23.241 -6.083 6.393 1.00 84.94 289 GLY A CA 1
ATOM 2231 C C . GLY A 1 289 ? 21.738 -5.909 6.637 1.00 84.94 289 GLY A C 1
ATOM 2232 O O . GLY A 1 289 ? 21.133 -4.887 6.297 1.00 84.94 289 GLY A O 1
ATOM 2233 N N . SER A 1 290 ? 21.131 -6.913 7.274 1.00 87.25 290 SER A N 1
ATOM 2234 C CA . SER A 1 290 ? 19.688 -6.974 7.545 1.00 87.25 290 SER A CA 1
ATOM 2235 C C . SER A 1 290 ? 19.165 -5.826 8.417 1.00 87.25 290 SER A C 1
ATOM 2237 O O . SER A 1 290 ? 18.012 -5.425 8.261 1.00 87.25 290 SER A O 1
ATOM 2239 N N . VAL A 1 291 ? 19.994 -5.248 9.293 1.00 89.94 291 VAL A N 1
ATOM 2240 C CA . VAL A 1 291 ? 19.599 -4.106 10.134 1.00 89.94 291 VAL A CA 1
ATOM 2241 C C . VAL A 1 291 ? 19.389 -2.860 9.279 1.00 89.94 291 VAL A C 1
ATOM 2243 O O . VAL A 1 291 ? 18.410 -2.138 9.477 1.00 89.94 291 VAL A O 1
ATOM 2246 N N . SER A 1 292 ? 20.278 -2.605 8.315 1.00 89.88 292 SER A N 1
ATOM 2247 C CA . SER A 1 292 ? 20.097 -1.486 7.386 1.00 89.88 292 SER A CA 1
ATOM 2248 C C . SER A 1 292 ? 18.929 -1.730 6.444 1.00 89.88 292 SER A C 1
ATOM 2250 O O . SER A 1 292 ? 18.123 -0.823 6.243 1.00 89.88 292 SER A O 1
ATOM 2252 N N . LEU A 1 293 ? 18.763 -2.959 5.944 1.00 91.44 293 LEU A N 1
ATOM 2253 C CA . LEU A 1 293 ? 17.592 -3.326 5.149 1.00 91.44 293 LEU A CA 1
ATOM 2254 C C . LEU A 1 293 ? 16.285 -3.045 5.908 1.00 91.44 293 LEU A C 1
ATOM 2256 O O . LEU A 1 293 ? 15.417 -2.351 5.387 1.00 91.44 293 LEU A O 1
ATOM 2260 N N . PHE A 1 294 ? 16.158 -3.502 7.157 1.00 90.94 294 PHE A N 1
ATOM 2261 C CA . PHE A 1 294 ? 14.965 -3.254 7.969 1.00 90.94 294 PHE A CA 1
ATOM 2262 C C . PHE A 1 294 ? 14.698 -1.757 8.167 1.00 90.94 294 PHE A C 1
ATOM 2264 O O . PHE A 1 294 ? 13.571 -1.303 7.973 1.00 90.94 294 PHE A O 1
ATOM 2271 N N . LYS A 1 295 ? 15.726 -0.975 8.520 1.00 88.88 295 LYS A N 1
ATOM 2272 C CA . LYS A 1 295 ? 15.595 0.475 8.739 1.00 88.88 295 LYS A CA 1
ATOM 2273 C C . LYS A 1 295 ? 15.191 1.211 7.462 1.00 88.88 295 LYS A C 1
ATOM 2275 O O . LYS A 1 295 ? 14.221 1.961 7.469 1.00 88.88 295 LYS A O 1
ATOM 2280 N N . THR A 1 296 ? 15.915 0.976 6.369 1.00 88.88 296 THR A N 1
ATOM 2281 C CA . THR A 1 296 ? 15.670 1.633 5.076 1.00 88.88 296 THR A CA 1
ATOM 2282 C C . THR A 1 296 ? 14.304 1.264 4.509 1.00 88.88 296 THR A C 1
ATOM 2284 O O . THR A 1 296 ? 13.576 2.141 4.052 1.00 88.88 296 THR A O 1
ATOM 2287 N N . PHE A 1 297 ? 13.899 -0.002 4.602 1.00 91.50 297 PHE A N 1
ATOM 2288 C CA . PHE A 1 297 ? 12.573 -0.422 4.165 1.00 91.50 297 PHE A CA 1
ATOM 2289 C C . PHE A 1 297 ? 11.458 0.123 5.071 1.00 91.50 297 PHE A C 1
ATOM 2291 O O . PHE A 1 297 ? 10.426 0.554 4.572 1.00 91.50 297 PHE A O 1
ATOM 2298 N N . SER A 1 298 ? 11.658 0.184 6.392 1.00 89.62 298 SER A N 1
ATOM 2299 C CA . SER A 1 298 ? 10.670 0.784 7.306 1.00 89.62 298 SER A CA 1
ATOM 2300 C C . SER A 1 298 ? 10.468 2.274 7.020 1.00 89.62 298 SER A C 1
ATOM 2302 O O . SER A 1 298 ? 9.333 2.737 6.953 1.00 89.62 298 SER A O 1
ATOM 2304 N N . ASN A 1 299 ? 11.552 3.010 6.769 1.00 86.81 299 ASN A N 1
ATOM 2305 C CA . ASN A 1 299 ? 11.486 4.414 6.363 1.00 86.81 299 ASN A CA 1
ATOM 2306 C C . ASN A 1 299 ? 10.735 4.589 5.041 1.00 86.81 299 ASN A C 1
ATOM 2308 O O . ASN A 1 299 ? 9.900 5.482 4.919 1.00 86.81 299 ASN A O 1
ATOM 2312 N N . TYR A 1 300 ? 10.992 3.711 4.071 1.00 87.94 300 TYR A N 1
ATOM 2313 C CA . TYR A 1 300 ? 10.245 3.690 2.821 1.00 87.94 300 TYR A CA 1
ATOM 2314 C C . TYR A 1 300 ? 8.741 3.484 3.047 1.00 87.94 300 TYR A C 1
ATOM 2316 O O . TYR A 1 300 ? 7.935 4.231 2.495 1.00 87.94 300 TYR A O 1
ATOM 2324 N N . ILE A 1 301 ? 8.358 2.522 3.894 1.00 88.00 301 ILE A N 1
ATOM 2325 C CA . ILE A 1 301 ? 6.954 2.296 4.253 1.00 88.00 301 ILE A CA 1
ATOM 2326 C C . ILE A 1 301 ? 6.351 3.555 4.887 1.00 88.00 301 ILE A C 1
ATOM 2328 O O . ILE A 1 301 ? 5.278 3.975 4.464 1.00 88.00 301 ILE A O 1
ATOM 2332 N N . GLU A 1 302 ? 7.042 4.216 5.819 1.00 85.62 302 GLU A N 1
ATOM 2333 C CA . GLU A 1 302 ? 6.561 5.476 6.407 1.00 85.62 302 GLU A CA 1
ATOM 2334 C C . GLU A 1 302 ? 6.328 6.585 5.370 1.00 85.62 302 GLU A C 1
ATOM 2336 O O . GLU A 1 302 ? 5.376 7.351 5.510 1.00 85.62 302 GLU A O 1
ATOM 2341 N N . MET A 1 303 ? 7.130 6.653 4.303 1.00 80.88 303 MET A N 1
ATOM 2342 C CA . MET A 1 303 ? 6.950 7.644 3.231 1.00 80.88 303 MET A CA 1
ATOM 2343 C C . MET A 1 303 ? 5.699 7.410 2.379 1.00 80.88 303 MET A C 1
ATOM 2345 O O . MET A 1 303 ? 5.094 8.364 1.883 1.00 80.88 303 MET A O 1
ATOM 2349 N N . ILE A 1 304 ? 5.344 6.146 2.143 1.00 81.25 304 ILE A N 1
ATOM 2350 C CA . ILE A 1 304 ? 4.230 5.780 1.254 1.00 81.25 304 ILE A CA 1
ATOM 2351 C C . ILE A 1 304 ? 2.930 5.495 2.011 1.00 81.25 304 ILE A C 1
ATOM 2353 O O . ILE A 1 304 ? 1.892 5.256 1.397 1.00 81.25 304 ILE A O 1
ATOM 2357 N N . ARG A 1 305 ? 2.957 5.509 3.345 1.00 83.25 305 ARG A N 1
ATOM 2358 C CA . ARG A 1 305 ? 1.763 5.318 4.166 1.00 83.25 305 ARG A CA 1
ATOM 2359 C C . ARG A 1 305 ? 0.778 6.477 4.009 1.00 83.25 305 ARG A C 1
ATOM 2361 O O . ARG A 1 305 ? 1.143 7.649 4.062 1.00 83.25 305 ARG A O 1
ATOM 2368 N N . ALA A 1 306 ? -0.510 6.140 3.927 1.00 82.56 306 ALA A N 1
ATOM 2369 C CA . ALA A 1 306 ? -1.596 7.124 3.899 1.00 82.56 306 ALA A CA 1
ATOM 2370 C C . ALA A 1 306 ? -1.669 7.964 5.196 1.00 82.56 306 ALA A C 1
ATOM 2372 O O . ALA A 1 306 ? -1.992 9.159 5.182 1.00 82.56 306 ALA A O 1
ATOM 2373 N N . ALA A 1 307 ? -1.313 7.358 6.333 1.00 83.00 307 ALA A N 1
ATOM 2374 C CA . ALA A 1 307 ? -1.232 8.010 7.635 1.00 83.00 307 ALA A CA 1
ATOM 2375 C C . ALA A 1 307 ? 0.093 7.676 8.339 1.00 83.00 307 ALA A C 1
ATOM 2377 O O . ALA A 1 307 ? 0.533 6.530 8.241 1.00 83.00 307 ALA A O 1
ATOM 2378 N N . PRO A 1 308 ? 0.712 8.637 9.059 1.00 83.12 308 PRO A N 1
ATOM 2379 C CA . PRO A 1 308 ? 1.905 8.380 9.853 1.00 83.12 308 PRO A CA 1
ATOM 2380 C C . PRO A 1 308 ? 1.682 7.204 10.789 1.00 83.12 308 PRO A C 1
ATOM 2382 O O . PRO A 1 308 ? 0.570 7.030 11.307 1.00 83.12 308 PRO A O 1
ATOM 2385 N N . PHE A 1 309 ? 2.734 6.431 11.047 1.00 86.88 309 PHE A N 1
ATOM 2386 C CA . PHE A 1 309 ? 2.648 5.427 12.089 1.00 86.88 309 PHE A CA 1
ATOM 2387 C C . PHE A 1 309 ? 2.255 6.052 13.422 1.00 86.88 309 PHE A C 1
ATOM 2389 O O . PHE A 1 309 ? 2.907 6.966 13.923 1.00 86.88 309 PHE A O 1
ATOM 2396 N N . HIS A 1 310 ? 1.199 5.516 14.007 1.00 87.50 310 HIS A N 1
ATOM 2397 C CA . HIS A 1 310 ? 0.810 5.785 15.374 1.00 87.50 310 HIS A CA 1
ATOM 2398 C C . HIS A 1 310 ? 0.177 4.519 15.940 1.00 87.50 310 HIS A C 1
ATOM 2400 O O . HIS A 1 310 ? -0.405 3.715 15.204 1.00 87.50 310 HIS A O 1
ATOM 2406 N N . SER A 1 311 ? 0.327 4.330 17.245 1.00 91.38 311 SER A N 1
ATOM 2407 C CA . SER A 1 311 ? -0.461 3.340 17.967 1.00 91.38 311 SER A CA 1
ATOM 2408 C C . SER A 1 311 ? -1.911 3.809 18.032 1.00 91.38 311 SER A C 1
ATOM 2410 O O . SER A 1 311 ? -2.170 5.005 18.133 1.00 91.38 311 SER A O 1
ATOM 2412 N N . TRP A 1 312 ? -2.835 2.857 17.975 1.00 92.19 312 TRP A N 1
ATOM 2413 C CA . TRP A 1 312 ? -4.265 3.084 18.144 1.00 92.19 312 TRP A CA 1
ATOM 2414 C C . TRP A 1 312 ? -4.782 2.053 19.150 1.00 92.19 312 TRP A C 1
ATOM 2416 O O . TRP A 1 312 ? -4.995 0.882 18.800 1.00 92.19 312 TRP A O 1
ATOM 2426 N N . LEU A 1 313 ? -4.891 2.454 20.418 1.00 96.44 313 LEU A N 1
ATOM 2427 C CA . LEU A 1 313 ? -5.398 1.594 21.476 1.00 96.44 313 LEU A CA 1
ATOM 2428 C C . LEU A 1 313 ? -6.902 1.439 21.284 1.00 96.44 313 LEU A C 1
ATOM 2430 O O . LEU A 1 313 ? -7.669 2.381 21.467 1.00 96.44 313 LEU A O 1
ATOM 2434 N N . HIS A 1 314 ? -7.322 0.235 20.914 1.00 96.19 314 HIS A N 1
ATOM 2435 C CA . HIS A 1 314 ? -8.728 -0.060 20.710 1.00 96.19 314 HIS A CA 1
ATOM 2436 C C . HIS A 1 314 ? -9.174 -1.295 21.468 1.00 96.19 314 HIS A C 1
ATOM 2438 O O . HIS A 1 314 ? -8.409 -2.231 21.701 1.00 96.19 314 HIS A O 1
ATOM 2444 N N . TYR A 1 315 ? -10.459 -1.291 21.788 1.00 95.31 315 TYR A N 1
ATOM 2445 C CA . TYR A 1 315 ? -11.187 -2.437 22.292 1.00 95.31 315 TYR A CA 1
ATOM 2446 C C . TYR A 1 315 ? -11.980 -3.082 21.146 1.00 95.31 315 TYR A C 1
ATOM 2448 O O . TYR A 1 315 ? -12.704 -2.384 20.445 1.00 95.31 315 TYR A O 1
ATOM 2456 N N . ASN A 1 316 ? -11.855 -4.396 20.940 1.00 95.38 316 ASN A N 1
ATOM 2457 C CA . ASN A 1 316 ? -12.663 -5.149 19.974 1.00 95.38 316 ASN A CA 1
ATOM 2458 C C . ASN A 1 316 ? -13.698 -6.005 20.722 1.00 95.38 316 ASN A C 1
ATOM 2460 O O . ASN A 1 316 ? -13.339 -6.778 21.612 1.00 95.38 316 ASN A O 1
ATOM 2464 N N . THR A 1 317 ? -14.968 -5.897 20.328 1.00 92.94 317 THR A N 1
ATOM 2465 C CA . THR A 1 317 ? -16.079 -6.577 20.999 1.00 92.94 317 THR A CA 1
ATOM 2466 C C . THR A 1 317 ? -16.155 -8.089 20.769 1.00 92.94 317 THR A C 1
ATOM 2468 O O . THR A 1 317 ? -16.884 -8.746 21.502 1.00 92.94 317 THR A O 1
ATOM 2471 N N . TRP A 1 318 ? -15.415 -8.679 19.823 1.00 87.06 318 TRP A N 1
ATOM 2472 C CA . TRP A 1 318 ? -15.557 -10.080 19.390 1.00 87.06 318 TRP A CA 1
ATOM 2473 C C . TRP A 1 318 ? -15.537 -11.114 20.521 1.00 87.06 318 TRP A C 1
ATOM 2475 O O . T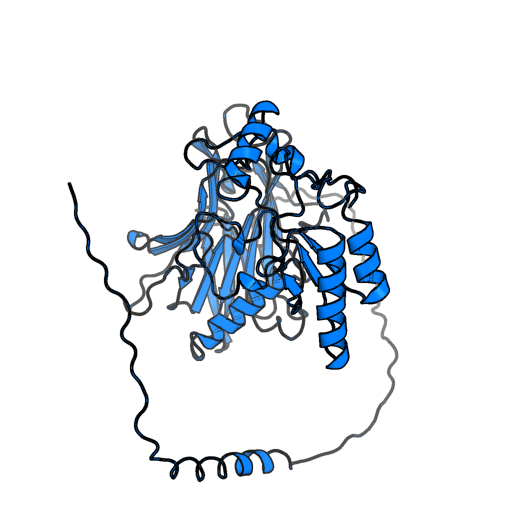RP A 1 318 ? -16.227 -12.131 20.445 1.00 87.06 318 TRP A O 1
ATOM 2485 N N . TYR A 1 319 ? -14.744 -10.905 21.571 1.00 81.81 319 TYR A N 1
ATOM 2486 C CA . TYR A 1 319 ? -14.664 -11.860 22.683 1.00 81.81 319 TYR A CA 1
ATOM 2487 C C . TYR A 1 319 ? -15.752 -11.658 23.745 1.00 81.81 319 TYR A C 1
ATOM 2489 O O . TYR A 1 319 ? -16.068 -12.607 24.459 1.00 81.81 319 TYR A O 1
ATOM 2497 N N . ASP A 1 320 ? -16.399 -10.491 23.776 1.00 85.69 320 ASP A N 1
ATOM 2498 C CA . ASP A 1 320 ? -17.353 -10.129 24.827 1.00 85.69 320 ASP A CA 1
ATOM 2499 C C . ASP A 1 320 ? -18.792 -10.049 24.322 1.00 85.69 320 ASP A C 1
ATOM 2501 O O . ASP A 1 320 ? -19.708 -10.457 25.027 1.00 85.69 320 ASP A O 1
ATOM 2505 N N . LEU A 1 321 ? -19.017 -9.500 23.126 1.00 89.69 321 LEU A N 1
ATOM 2506 C CA . LEU A 1 321 ? -20.333 -9.252 22.543 1.00 89.69 321 LEU A CA 1
ATOM 2507 C C . LEU A 1 321 ? -20.411 -9.917 21.170 1.00 89.69 32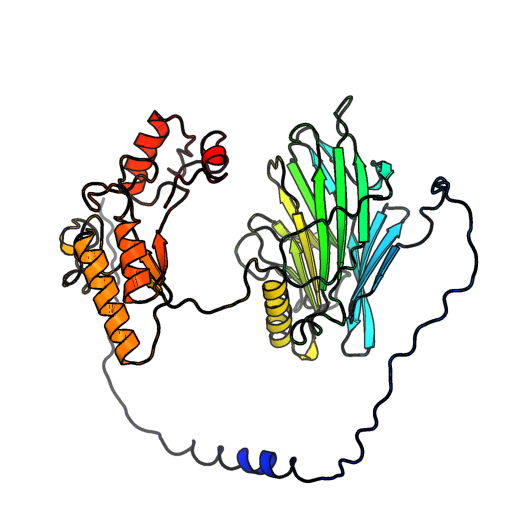1 LEU A C 1
ATOM 2509 O O . LEU A 1 321 ? -19.594 -9.641 20.294 1.00 89.69 321 LEU A O 1
ATOM 2513 N N . ARG A 1 322 ? -21.420 -10.768 20.955 1.00 82.94 322 ARG A N 1
ATOM 2514 C CA . ARG A 1 322 ? -21.625 -11.462 19.669 1.00 82.94 322 ARG A CA 1
ATOM 2515 C C . ARG A 1 322 ? -23.082 -11.456 19.234 1.00 82.94 322 ARG A C 1
ATOM 2517 O O . ARG A 1 322 ? -23.983 -11.469 20.078 1.00 82.94 322 ARG A O 1
ATOM 2524 N N . TYR A 1 323 ? -23.316 -11.512 17.918 1.00 78.50 323 TYR A N 1
ATOM 2525 C CA . TYR A 1 323 ? -24.652 -11.747 17.343 1.00 78.50 323 TYR A CA 1
ATOM 2526 C C . TYR A 1 323 ? -25.335 -12.965 17.987 1.00 78.50 323 TYR A C 1
ATOM 2528 O O . TYR A 1 323 ? -26.493 -12.905 18.406 1.00 78.50 323 TYR A O 1
ATOM 2536 N N . LYS A 1 324 ? -24.576 -14.062 18.104 1.00 78.31 324 LYS A N 1
ATOM 2537 C CA . LYS A 1 324 ? -24.927 -15.259 18.864 1.00 78.31 324 LYS A CA 1
ATOM 2538 C C . LYS A 1 324 ? -23.841 -15.480 19.926 1.00 78.31 324 LYS A C 1
ATOM 2540 O O . LYS A 1 324 ? -22.718 -15.818 19.540 1.00 78.31 324 LYS A O 1
ATOM 2545 N N . PRO A 1 325 ? -24.130 -15.254 21.223 1.00 73.44 325 PRO A N 1
ATOM 2546 C CA . PRO A 1 325 ? -23.191 -15.542 22.305 1.00 73.44 325 PRO A CA 1
ATOM 2547 C C . PRO A 1 325 ? -22.638 -16.956 22.168 1.00 73.44 325 PRO A C 1
ATOM 2549 O O . PRO A 1 325 ? -23.361 -17.876 21.784 1.00 73.44 325 PRO A O 1
ATOM 2552 N N . CYS A 1 326 ? -21.349 -17.148 22.435 1.00 67.62 326 CYS A N 1
ATOM 2553 C CA . CYS A 1 326 ? -20.728 -18.440 22.155 1.00 67.62 326 CYS A CA 1
ATOM 2554 C C . CYS A 1 326 ? -21.116 -19.527 23.162 1.00 67.62 326 CYS A C 1
ATOM 2556 O O . CYS A 1 326 ? -21.012 -20.705 22.835 1.00 67.62 326 CYS A O 1
ATOM 2558 N N . ILE A 1 327 ? -21.673 -19.142 24.316 1.00 62.06 327 ILE A N 1
ATOM 2559 C CA . ILE A 1 327 ? -22.385 -20.066 25.208 1.00 62.06 327 ILE A CA 1
ATOM 2560 C C . ILE A 1 327 ? -23.617 -20.702 24.538 1.00 62.06 327 ILE A C 1
ATOM 2562 O O . ILE A 1 327 ? -23.949 -21.846 24.831 1.00 62.06 327 ILE A O 1
ATOM 2566 N N . ASP A 1 328 ? -24.237 -20.005 23.582 1.00 62.88 328 ASP A N 1
ATOM 2567 C CA . ASP A 1 328 ? -25.416 -20.476 22.849 1.00 62.88 328 ASP A CA 1
ATOM 2568 C C . ASP A 1 328 ? -25.045 -21.171 21.522 1.00 62.88 328 ASP A C 1
ATOM 2570 O O . ASP A 1 328 ? -25.920 -21.640 20.782 1.00 62.88 328 ASP A O 1
ATOM 2574 N N . ALA A 1 329 ? -23.760 -21.193 21.147 1.00 59.59 329 ALA A N 1
ATOM 2575 C CA . ALA A 1 329 ? -23.296 -21.747 19.878 1.00 59.59 329 ALA A CA 1
ATOM 2576 C C . ALA A 1 329 ? -23.147 -23.279 19.948 1.00 59.59 329 ALA A C 1
ATOM 2578 O O . ALA A 1 329 ? -22.324 -23.810 20.683 1.00 59.59 329 ALA A O 1
ATOM 2579 N N . GLU A 1 330 ? -23.914 -23.996 19.118 1.00 55.09 330 GLU A N 1
ATOM 2580 C CA . GLU A 1 330 ? -23.909 -25.469 19.043 1.00 55.09 330 GLU A CA 1
ATOM 2581 C C . GLU A 1 330 ? -22.599 -26.055 18.473 1.00 55.09 330 GLU A C 1
ATOM 2583 O O . GLU A 1 330 ? -22.298 -27.228 18.685 1.00 55.09 330 GLU A O 1
ATOM 2588 N N . VAL A 1 331 ? -21.799 -25.253 17.759 1.00 49.34 331 VAL A N 1
ATOM 2589 C CA . VAL A 1 331 ? -20.506 -25.647 17.174 1.00 49.34 331 VAL A CA 1
ATOM 2590 C C . VAL A 1 331 ? -19.469 -24.579 17.520 1.00 49.34 331 VAL A C 1
ATOM 2592 O O . VAL A 1 331 ? -19.696 -23.399 17.267 1.00 49.34 331 VAL A O 1
ATOM 2595 N N . GLY A 1 332 ? -18.338 -24.995 18.099 1.00 50.88 332 GLY A N 1
ATOM 2596 C CA . GLY A 1 332 ? -17.328 -24.092 18.678 1.00 50.88 332 GLY A CA 1
ATOM 2597 C C . GLY A 1 332 ? -17.165 -24.213 20.197 1.00 50.88 332 GLY A C 1
ATOM 2598 O O . GLY A 1 332 ? -16.541 -23.345 20.790 1.00 50.88 332 GLY A O 1
ATOM 2599 N N . GLY A 1 333 ? -17.741 -25.279 20.774 1.00 45.84 333 GLY A N 1
ATOM 2600 C CA . GLY A 1 333 ? -17.542 -25.838 22.113 1.00 45.84 333 GLY A CA 1
ATOM 2601 C C . GLY A 1 333 ? -16.721 -25.012 23.091 1.00 45.84 333 GLY A C 1
ATOM 2602 O O . GLY A 1 333 ? -15.512 -24.936 22.926 1.00 45.84 333 GLY A O 1
ATOM 2603 N N . HIS A 1 334 ? -17.391 -24.509 24.134 1.00 53.47 334 HIS A N 1
ATOM 2604 C CA . HIS A 1 334 ? -16.805 -24.106 25.415 1.00 53.47 334 HIS A CA 1
ATOM 2605 C C . HIS A 1 334 ? -15.3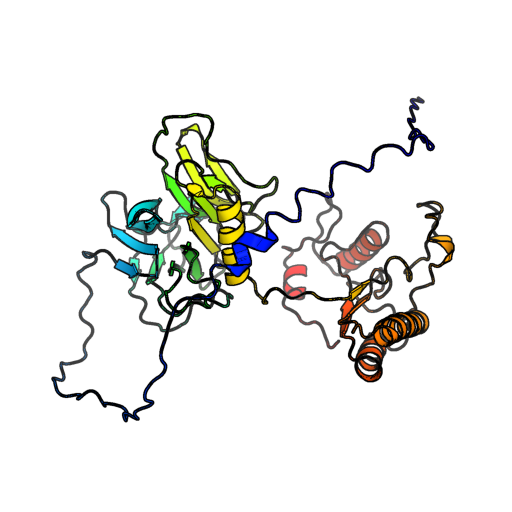70 -23.578 25.307 1.00 53.47 334 HIS A C 1
ATOM 2607 O O . HIS A 1 334 ? -14.453 -24.117 25.931 1.00 53.47 334 HIS A O 1
ATOM 2613 N N . ASP A 1 335 ? -15.169 -22.519 24.519 1.00 57.69 335 ASP A N 1
ATOM 2614 C CA . ASP A 1 335 ? -14.034 -21.653 24.794 1.00 57.69 335 ASP A CA 1
ATOM 2615 C C . ASP A 1 335 ? -14.196 -21.229 26.270 1.00 57.69 335 ASP A C 1
ATOM 2617 O O . ASP A 1 335 ? -15.292 -20.796 26.648 1.00 57.69 335 ASP A O 1
ATOM 2621 N N . PRO A 1 336 ? -13.189 -21.430 27.141 1.00 56.75 336 PRO A N 1
ATOM 2622 C CA . PRO A 1 336 ? -13.303 -21.124 28.566 1.00 56.75 336 PRO A CA 1
ATOM 2623 C C . PRO A 1 336 ? -13.668 -19.656 28.838 1.00 56.75 336 PRO A C 1
ATOM 2625 O O . PRO A 1 336 ? -14.111 -19.340 29.938 1.00 56.75 336 PRO A O 1
ATOM 2628 N N . TYR A 1 337 ? -13.544 -18.769 27.847 1.00 57.25 337 TYR A N 1
ATOM 2629 C CA . TYR A 1 337 ? -13.960 -17.372 27.936 1.00 57.25 337 TYR A CA 1
ATOM 2630 C C . TYR A 1 337 ? -15.431 -17.125 27.532 1.00 57.25 337 TYR A C 1
ATOM 2632 O O . TYR A 1 337 ? -15.937 -16.019 27.717 1.00 57.25 337 TYR A O 1
ATOM 2640 N N . CYS A 1 338 ? -16.164 -18.135 27.038 1.00 63.53 338 CYS A N 1
ATOM 2641 C CA . CYS A 1 338 ? -17.558 -17.990 26.591 1.00 63.53 338 CYS A CA 1
ATOM 2642 C C . CYS A 1 338 ? -18.567 -17.686 27.698 1.00 63.53 338 CYS A C 1
ATOM 2644 O O . CYS A 1 338 ? -19.631 -17.141 27.393 1.00 63.53 338 CYS A O 1
ATOM 2646 N N . GLU A 1 339 ? -18.246 -18.010 28.954 1.00 64.94 339 GLU A N 1
ATOM 2647 C CA . GLU A 1 339 ? -19.091 -17.717 30.120 1.00 64.94 339 GLU A CA 1
ATOM 2648 C C . GLU A 1 339 ? -19.417 -16.220 30.233 1.00 64.94 339 GLU A C 1
ATOM 2650 O O . GLU A 1 339 ? -20.500 -15.846 30.677 1.00 64.94 339 GLU A O 1
ATOM 2655 N N . TYR A 1 340 ? -18.511 -15.359 29.764 1.00 69.00 340 TYR A N 1
ATOM 2656 C CA . TYR A 1 340 ? -18.650 -13.909 29.867 1.00 69.00 340 TYR A CA 1
ATOM 2657 C C . TYR A 1 340 ? -19.224 -13.254 28.605 1.00 69.00 340 TYR A C 1
ATOM 2659 O O . TYR A 1 340 ? -19.442 -12.039 28.598 1.00 69.00 340 TYR A O 1
ATOM 2667 N N . SER A 1 341 ? -19.491 -14.037 27.549 1.00 77.38 341 SER A N 1
ATOM 2668 C CA . SER A 1 341 ? -20.028 -13.496 26.300 1.00 77.38 341 SER A CA 1
ATOM 2669 C C . SER A 1 341 ? -21.499 -13.096 26.458 1.00 77.38 341 SER A C 1
ATOM 2671 O O . SER A 1 341 ? -22.343 -13.888 26.878 1.00 77.38 341 SER A O 1
ATOM 2673 N N . LYS A 1 342 ? -21.820 -11.853 26.105 1.00 85.75 342 LYS A N 1
ATOM 2674 C CA . LYS A 1 342 ? -23.175 -11.298 26.092 1.00 85.75 342 LYS A CA 1
ATOM 2675 C C . LYS A 1 342 ? -23.678 -11.149 24.658 1.00 85.75 342 LYS A C 1
ATOM 2677 O O . LYS A 1 342 ? -22.929 -11.158 23.677 1.00 85.75 342 LYS A O 1
ATOM 2682 N N . LYS A 1 343 ? -24.991 -10.976 24.531 1.00 89.06 343 LYS A N 1
ATOM 2683 C CA . LYS A 1 343 ? -25.631 -10.662 23.253 1.00 89.06 343 LYS A CA 1
ATOM 2684 C C . LYS A 1 343 ? -25.251 -9.257 22.787 1.00 89.06 343 LYS A C 1
ATOM 2686 O O . LYS A 1 343 ? -25.224 -8.325 23.591 1.00 89.06 343 LYS A O 1
ATOM 2691 N N . PHE A 1 344 ? -25.030 -9.101 21.486 1.00 92.25 344 PHE A N 1
ATOM 2692 C CA . PHE A 1 344 ? -24.816 -7.798 20.858 1.00 92.25 344 PHE A CA 1
ATOM 2693 C C . PHE A 1 344 ? -26.099 -6.957 20.899 1.00 92.25 344 PHE A C 1
ATOM 2695 O O . PHE A 1 344 ? -27.062 -7.233 20.183 1.00 92.25 344 PHE A O 1
ATOM 2702 N N . THR A 1 345 ? -26.123 -5.948 21.763 1.00 95.25 345 THR A N 1
ATOM 2703 C CA . THR A 1 345 ? -27.217 -4.977 21.915 1.00 95.25 345 THR A CA 1
ATOM 2704 C C . THR A 1 345 ? -26.616 -3.622 22.254 1.00 95.25 345 THR A C 1
ATOM 2706 O O . THR A 1 345 ? -25.585 -3.591 22.927 1.00 95.25 345 THR A O 1
ATOM 2709 N N . GLU A 1 346 ? -27.284 -2.533 21.889 1.00 96.12 346 GLU A N 1
ATOM 2710 C CA . GLU A 1 346 ? -26.862 -1.162 22.194 1.00 96.12 346 GLU A CA 1
ATOM 2711 C C . GLU A 1 346 ? -26.493 -0.958 23.676 1.00 96.12 346 GLU A C 1
ATOM 2713 O O . GLU A 1 346 ? -25.425 -0.426 23.971 1.00 96.12 346 GLU A O 1
ATOM 2718 N N . ASP A 1 347 ? -27.297 -1.477 24.611 1.00 96.50 347 ASP A N 1
ATOM 2719 C CA . ASP A 1 347 ? -27.031 -1.358 26.053 1.00 96.50 347 ASP A CA 1
ATOM 2720 C C . ASP A 1 347 ? -25.732 -2.051 26.478 1.00 96.50 347 ASP A C 1
ATOM 2722 O O . ASP A 1 347 ? -24.882 -1.442 27.123 1.00 96.50 347 ASP A O 1
ATOM 2726 N N . ASN A 1 348 ? -25.544 -3.315 26.084 1.00 95.56 348 ASN A N 1
ATOM 2727 C CA . ASN A 1 348 ? -24.313 -4.060 26.369 1.00 95.56 348 ASN A CA 1
ATOM 2728 C C . ASN A 1 348 ? -23.077 -3.424 25.714 1.00 95.56 348 ASN A C 1
ATOM 2730 O O . ASN A 1 348 ? -21.996 -3.469 26.295 1.00 95.56 348 ASN A O 1
ATOM 2734 N N . VAL A 1 349 ? -23.221 -2.834 24.521 1.00 96.62 349 VAL A N 1
ATOM 2735 C CA . VAL A 1 349 ? -22.135 -2.097 23.859 1.00 96.62 349 VAL A CA 1
ATOM 2736 C C . VAL A 1 349 ? -21.758 -0.867 24.682 1.00 96.62 349 VAL A C 1
ATOM 2738 O O . VAL A 1 349 ? -20.592 -0.708 25.038 1.00 96.62 349 VAL A O 1
ATOM 2741 N N . ASN A 1 350 ? -22.739 -0.039 25.044 1.00 97.38 350 ASN A N 1
ATOM 2742 C CA . ASN A 1 350 ? -22.519 1.161 25.846 1.00 97.38 350 ASN A CA 1
ATOM 2743 C C . ASN A 1 350 ? -21.934 0.838 27.231 1.00 97.38 350 ASN A C 1
ATOM 2745 O O . ASN A 1 350 ? -20.994 1.498 27.668 1.00 97.38 350 ASN A O 1
ATOM 2749 N N . GLU A 1 351 ? -22.454 -0.189 27.912 1.00 96.94 351 GLU A N 1
ATOM 2750 C CA . GLU A 1 351 ? -21.944 -0.647 29.212 1.00 96.94 351 GLU A CA 1
ATOM 2751 C C . GLU A 1 351 ? -20.475 -1.047 29.123 1.00 96.94 351 GLU A C 1
ATOM 2753 O O . GLU A 1 351 ? -19.657 -0.619 29.938 1.00 96.94 351 GLU A O 1
ATOM 2758 N N . ARG A 1 352 ? -20.127 -1.834 28.104 1.00 95.56 352 ARG A N 1
ATOM 2759 C CA . ARG A 1 352 ? -18.776 -2.355 27.947 1.00 95.56 352 ARG A CA 1
ATOM 2760 C C . ARG A 1 352 ? -17.768 -1.274 27.564 1.00 95.56 352 ARG A C 1
ATOM 2762 O O . ARG A 1 352 ? -16.665 -1.284 28.110 1.00 95.56 352 ARG A O 1
ATOM 2769 N N . ILE A 1 353 ? -18.145 -0.340 26.685 1.00 96.94 353 ILE A N 1
ATOM 2770 C CA . ILE A 1 353 ? -17.323 0.836 26.353 1.00 96.94 353 ILE A CA 1
ATOM 2771 C C . ILE A 1 353 ? -17.023 1.626 27.627 1.00 96.94 353 ILE A C 1
ATOM 2773 O O . ILE A 1 353 ? -15.853 1.849 27.931 1.00 96.94 353 ILE A O 1
ATOM 2777 N N . ASN A 1 354 ? -18.056 1.967 28.404 1.00 97.88 354 ASN A N 1
ATOM 2778 C CA . ASN A 1 354 ? -17.896 2.720 29.646 1.00 97.88 354 ASN A CA 1
ATOM 2779 C C . ASN A 1 354 ? -17.006 1.980 30.656 1.00 97.88 354 ASN A C 1
ATOM 2781 O O . ASN A 1 354 ? -16.111 2.579 31.248 1.00 97.88 354 ASN A O 1
ATOM 2785 N N . ALA A 1 355 ? -17.214 0.673 30.842 1.00 97.19 355 ALA A N 1
ATOM 2786 C CA . ALA A 1 355 ? -16.437 -0.128 31.786 1.00 97.19 355 ALA A CA 1
ATOM 2787 C C . ALA A 1 355 ? -14.940 -0.163 31.436 1.00 97.19 355 ALA A C 1
ATOM 2789 O O . ALA A 1 355 ? -14.100 0.016 32.317 1.00 97.19 355 ALA A O 1
ATOM 2790 N N . ILE A 1 356 ? -14.600 -0.377 30.160 1.00 96.88 356 ILE A N 1
ATOM 2791 C CA . ILE A 1 356 ? -13.202 -0.442 29.713 1.00 96.88 356 ILE A CA 1
ATOM 2792 C C . ILE A 1 356 ? -12.559 0.942 29.740 1.00 96.88 356 ILE A C 1
ATOM 2794 O O . ILE A 1 356 ? -11.446 1.074 30.245 1.00 96.88 356 ILE A O 1
ATOM 2798 N N . ALA A 1 357 ? -13.250 1.964 29.232 1.00 97.94 357 ALA A N 1
ATOM 2799 C CA . ALA A 1 357 ? -12.732 3.326 29.218 1.00 97.94 357 ALA A CA 1
ATOM 2800 C C . ALA A 1 357 ? -12.474 3.832 30.642 1.00 97.94 357 ALA A C 1
ATOM 2802 O O . ALA A 1 357 ? -11.356 4.234 30.941 1.00 97.94 357 ALA A O 1
ATOM 2803 N N . THR A 1 358 ? -13.443 3.677 31.551 1.00 98.25 358 THR A N 1
ATOM 2804 C CA . THR A 1 358 ? -13.299 4.076 32.962 1.00 98.25 358 THR A CA 1
ATOM 2805 C C . THR A 1 358 ? -12.139 3.344 33.647 1.00 98.25 358 THR A C 1
ATOM 2807 O O . THR A 1 358 ? -11.382 3.948 34.406 1.00 98.25 358 THR A O 1
ATOM 2810 N N . ALA A 1 359 ? -11.974 2.041 33.390 1.00 98.12 359 ALA A N 1
ATOM 2811 C CA . ALA A 1 359 ? -10.879 1.266 33.972 1.00 98.12 359 ALA A CA 1
ATOM 2812 C C . ALA A 1 359 ? -9.504 1.743 33.477 1.00 98.12 359 ALA A C 1
ATOM 2814 O O . ALA A 1 359 ? -8.579 1.864 34.275 1.00 98.12 359 ALA A O 1
ATOM 2815 N N . LEU A 1 360 ? -9.369 2.038 32.180 1.00 98.19 360 LEU A N 1
ATOM 2816 C CA . LEU A 1 360 ? -8.126 2.557 31.607 1.00 98.19 360 LEU A CA 1
ATOM 2817 C C . LEU A 1 360 ? -7.836 3.988 32.078 1.00 98.19 360 LEU A C 1
ATOM 2819 O O . LEU A 1 360 ? -6.703 4.285 32.454 1.00 98.19 360 LEU A O 1
ATOM 2823 N N . GLU A 1 361 ? -8.852 4.848 32.133 1.00 97.88 361 GLU A N 1
ATOM 2824 C CA . GLU A 1 361 ? -8.741 6.220 32.638 1.00 97.88 361 GLU A CA 1
ATOM 2825 C C . GLU A 1 361 ? -8.287 6.248 34.102 1.00 97.88 361 GLU A C 1
ATOM 2827 O O . GLU A 1 361 ? -7.451 7.076 34.468 1.00 97.88 361 GLU A O 1
ATOM 2832 N N . GLY A 1 362 ? -8.766 5.304 34.924 1.00 98.06 362 GLY A N 1
ATOM 2833 C CA . GLY A 1 362 ? -8.312 5.115 36.306 1.00 98.06 362 GLY A CA 1
ATOM 2834 C C . GLY A 1 362 ? -6.812 4.819 36.433 1.00 98.06 362 GLY A C 1
ATOM 2835 O O . GLY A 1 362 ? -6.201 5.182 37.435 1.00 98.06 362 GLY A O 1
ATOM 2836 N N . GLU A 1 363 ? -6.209 4.240 35.393 1.00 97.94 363 GLU A N 1
ATOM 2837 C CA . GLU A 1 363 ? -4.770 3.965 35.278 1.00 97.94 363 GLU A CA 1
ATOM 2838 C C . GLU A 1 363 ? -4.020 5.042 34.463 1.00 97.94 363 GLU A C 1
ATOM 2840 O O . GLU A 1 363 ? -2.832 4.902 34.167 1.00 97.94 363 GLU A O 1
ATOM 2845 N N . GLY A 1 364 ? -4.695 6.131 34.077 1.00 97.56 364 GLY A N 1
ATOM 2846 C CA . GLY A 1 364 ? -4.118 7.209 33.269 1.00 97.56 364 GLY A CA 1
ATOM 2847 C C . GLY A 1 364 ? -3.900 6.852 31.794 1.00 97.56 364 GLY A C 1
ATOM 2848 O O . GLY A 1 364 ? -3.105 7.506 31.117 1.00 97.56 364 GLY A O 1
ATOM 2849 N N . VAL A 1 365 ? -4.584 5.824 31.287 1.00 97.81 365 VAL A N 1
ATOM 2850 C CA . VAL A 1 365 ? -4.522 5.369 29.892 1.00 97.81 365 VAL A CA 1
ATOM 2851 C C . VAL A 1 365 ? -5.804 5.771 29.160 1.00 97.81 365 VAL A C 1
ATOM 2853 O O . VAL A 1 365 ? -6.904 5.496 29.621 1.00 97.81 365 VAL A O 1
ATOM 2856 N N . HIS A 1 366 ? -5.678 6.399 27.991 1.00 97.25 366 HIS A N 1
ATOM 2857 C CA . HIS A 1 366 ? -6.825 6.772 27.159 1.00 97.25 366 HIS A CA 1
ATOM 2858 C C . HIS A 1 366 ? -7.112 5.698 26.103 1.00 97.25 366 HIS A C 1
ATOM 2860 O O . HIS A 1 366 ? -6.195 5.243 25.419 1.00 97.25 366 HIS A O 1
ATOM 2866 N N . LEU A 1 367 ? -8.379 5.303 25.966 1.00 98.00 367 LEU A N 1
ATOM 2867 C CA . LEU A 1 367 ? -8.848 4.420 24.899 1.00 98.00 367 LEU A CA 1
ATOM 2868 C C . LEU A 1 367 ? -9.128 5.250 23.637 1.00 98.00 367 LEU A C 1
ATOM 2870 O O . LEU A 1 367 ? -9.999 6.111 23.657 1.00 98.00 367 LEU A O 1
ATOM 2874 N N . ASP A 1 368 ? -8.441 4.975 22.527 1.00 97.62 368 ASP A N 1
ATOM 2875 C CA . ASP A 1 368 ? -8.619 5.754 21.291 1.00 97.62 368 ASP A CA 1
ATOM 2876 C C . ASP A 1 368 ? -9.903 5.364 20.544 1.00 97.62 368 ASP A C 1
ATOM 2878 O O . ASP A 1 368 ? -10.561 6.194 19.904 1.00 97.62 368 ASP A O 1
ATOM 2882 N N . GLY A 1 369 ? -10.278 4.083 20.599 1.00 97.19 369 GLY A N 1
ATOM 2883 C CA . GLY A 1 369 ? -11.452 3.608 19.882 1.00 97.19 369 GLY A CA 1
ATOM 2884 C C . GLY A 1 369 ? -12.032 2.278 20.338 1.00 97.19 369 GLY A C 1
ATOM 2885 O O . GLY A 1 369 ? -11.434 1.503 21.081 1.00 97.19 369 GLY A O 1
ATOM 2886 N N . VAL A 1 370 ? -13.215 1.990 19.817 1.00 97.00 370 VAL A N 1
ATOM 2887 C CA . VAL A 1 370 ? -13.895 0.703 19.940 1.00 97.00 370 VAL A CA 1
ATOM 2888 C C . VAL A 1 370 ? -14.216 0.165 18.550 1.00 97.00 370 VAL A C 1
ATOM 2890 O O . VAL A 1 370 ? -14.664 0.900 17.675 1.00 97.00 370 VAL A O 1
ATOM 2893 N N . LEU A 1 371 ? -13.980 -1.126 18.345 1.00 96.75 371 LEU A N 1
ATOM 2894 C CA . LEU A 1 371 ? -14.295 -1.862 17.131 1.00 96.75 371 LEU A CA 1
ATOM 2895 C C . LEU A 1 371 ? -15.457 -2.818 17.419 1.00 96.75 371 LEU A C 1
ATOM 2897 O O . LEU A 1 371 ? -15.286 -3.826 18.108 1.00 96.75 371 LEU A O 1
ATOM 2901 N N . LEU A 1 372 ? -16.634 -2.487 16.889 1.00 95.62 372 LEU A N 1
ATOM 2902 C CA . LEU A 1 372 ? -17.811 -3.347 16.913 1.00 95.62 372 LEU A CA 1
ATOM 2903 C C . LEU A 1 372 ? -17.626 -4.487 15.909 1.00 95.62 372 LEU A C 1
ATOM 2905 O O . LEU A 1 372 ? -17.700 -4.273 14.700 1.00 95.62 372 LEU A O 1
ATOM 2909 N N . ASP A 1 373 ? -17.379 -5.688 16.414 1.00 92.56 373 ASP A N 1
ATOM 2910 C CA . ASP A 1 373 ? -17.280 -6.905 15.607 1.00 92.56 373 ASP A CA 1
ATOM 2911 C C . ASP A 1 373 ? -18.675 -7.458 15.225 1.00 92.56 373 ASP A C 1
ATOM 2913 O O . ASP A 1 373 ? -19.678 -6.744 15.299 1.00 92.56 373 ASP A O 1
ATOM 2917 N N . ASP A 1 374 ? -18.765 -8.715 14.783 1.00 87.56 374 ASP A N 1
ATOM 2918 C CA . ASP A 1 374 ? -20.006 -9.318 14.275 1.00 87.56 374 ASP A CA 1
ATOM 2919 C C . ASP A 1 374 ? -21.193 -9.216 15.258 1.00 87.56 374 ASP A C 1
ATOM 2921 O O . ASP A 1 374 ? -21.183 -9.741 16.381 1.00 87.56 374 ASP A O 1
ATOM 2925 N N . GLY A 1 375 ? -22.267 -8.576 14.794 1.00 88.06 375 GLY A N 1
ATOM 2926 C CA . GLY A 1 375 ? -23.480 -8.330 15.575 1.00 88.06 375 GLY A CA 1
ATOM 2927 C C . GLY A 1 375 ? -24.115 -6.965 15.344 1.00 88.06 375 GLY A C 1
ATOM 2928 O O . GLY A 1 375 ? -25.321 -6.820 15.576 1.00 88.06 375 GLY A O 1
ATOM 2929 N N . TRP A 1 376 ? -23.334 -5.995 14.857 1.00 93.31 376 TRP A N 1
ATOM 2930 C CA . TRP A 1 376 ? -23.825 -4.651 14.553 1.00 93.31 376 TRP A CA 1
ATOM 2931 C C . TRP A 1 376 ? -24.758 -4.603 13.335 1.00 93.31 376 TRP A C 1
ATOM 2933 O O . TRP A 1 376 ? -25.686 -3.794 13.321 1.00 93.31 376 TRP A O 1
ATOM 2943 N N . ASP A 1 377 ? -24.566 -5.480 12.346 1.00 93.06 377 ASP A N 1
ATOM 2944 C CA . ASP A 1 377 ? -25.363 -5.533 11.120 1.00 93.06 377 ASP A CA 1
ATOM 2945 C C . ASP A 1 377 ? -26.320 -6.735 11.061 1.00 93.06 377 ASP A C 1
ATOM 2947 O O . ASP A 1 377 ? -26.166 -7.749 11.748 1.00 93.06 377 ASP A O 1
ATOM 2951 N N . ASP A 1 378 ? -27.362 -6.605 10.243 1.00 91.69 378 ASP A N 1
ATOM 2952 C CA . ASP A 1 378 ? -28.308 -7.671 9.942 1.00 91.69 378 ASP A CA 1
ATOM 2953 C C . ASP A 1 378 ? -27.801 -8.507 8.763 1.00 91.69 378 ASP A C 1
ATOM 2955 O O . ASP A 1 378 ? -27.712 -8.031 7.628 1.00 91.69 378 ASP A O 1
ATOM 2959 N N . TRP A 1 379 ? -27.528 -9.787 9.022 1.00 91.25 379 TRP A N 1
ATOM 2960 C CA . TRP A 1 379 ? -27.053 -10.742 8.021 1.00 91.25 379 TRP A CA 1
ATOM 2961 C C . TRP A 1 379 ? -28.029 -10.956 6.851 1.00 91.25 379 TRP A C 1
ATOM 2963 O O . TRP A 1 379 ? -27.614 -11.468 5.814 1.00 91.25 379 TRP A O 1
ATOM 2973 N N . ASP A 1 380 ? -29.306 -10.577 6.982 1.00 91.25 380 ASP A N 1
ATOM 2974 C CA . ASP A 1 380 ? -30.277 -10.593 5.876 1.00 91.25 380 ASP A CA 1
ATOM 2975 C C . ASP A 1 380 ? -30.285 -9.294 5.054 1.00 91.25 380 ASP A C 1
ATOM 2977 O O . ASP A 1 380 ? -31.233 -9.043 4.309 1.00 91.25 380 ASP A O 1
ATOM 2981 N N . THR A 1 381 ? -29.247 -8.469 5.171 1.00 89.19 381 THR A N 1
ATOM 2982 C CA . THR A 1 381 ? -29.051 -7.227 4.412 1.00 89.19 381 THR A CA 1
ATOM 2983 C C . THR A 1 381 ? -27.614 -7.136 3.878 1.00 89.19 381 THR A C 1
ATOM 2985 O O . THR A 1 381 ? -26.769 -7.973 4.194 1.00 89.19 381 THR A O 1
ATOM 2988 N N . LEU A 1 382 ? -27.308 -6.124 3.058 1.00 83.75 382 LEU A N 1
ATOM 2989 C CA . LEU A 1 382 ? -25.942 -5.831 2.605 1.00 83.75 382 LEU A CA 1
ATOM 2990 C C . LEU A 1 382 ? -25.279 -4.766 3.500 1.00 83.75 382 LEU A C 1
ATOM 2992 O O . LEU A 1 382 ? -24.963 -3.689 3.008 1.00 83.75 382 LEU A O 1
ATOM 2996 N N . TRP A 1 383 ? -25.084 -5.065 4.791 1.00 88.25 383 TRP A N 1
ATOM 2997 C CA . TRP A 1 383 ? -24.513 -4.159 5.819 1.00 88.25 383 TRP A CA 1
ATOM 2998 C C . TRP A 1 383 ? -25.487 -3.153 6.453 1.00 88.25 383 TRP A C 1
ATOM 3000 O O . TRP A 1 383 ? -25.080 -2.094 6.923 1.00 88.25 383 TRP A O 1
ATOM 3010 N N . GLY A 1 384 ? -26.784 -3.459 6.482 1.00 91.12 384 GLY A N 1
ATOM 3011 C CA . GLY A 1 384 ? -27.758 -2.664 7.228 1.00 91.12 384 GLY A CA 1
ATOM 3012 C C . GLY A 1 384 ? -27.631 -2.900 8.732 1.00 91.12 384 GLY A C 1
ATOM 3013 O O . GLY A 1 384 ? -27.490 -4.040 9.165 1.00 91.12 384 GLY A O 1
ATOM 3014 N N . VAL A 1 385 ? -27.721 -1.838 9.535 1.00 94.62 385 VAL A N 1
ATOM 3015 C CA . VAL A 1 385 ? -27.663 -1.937 11.001 1.00 94.62 385 VAL A CA 1
ATOM 3016 C C . VAL A 1 385 ? -28.764 -2.864 11.526 1.00 94.62 385 VAL A C 1
ATOM 3018 O O . VAL A 1 385 ? -29.932 -2.783 11.129 1.00 94.62 385 VAL A O 1
ATOM 3021 N N . ASN A 1 386 ? -28.394 -3.749 12.449 1.00 94.00 386 ASN A N 1
ATOM 3022 C CA . ASN A 1 386 ? -29.301 -4.690 13.085 1.00 94.00 386 ASN A CA 1
ATOM 3023 C C . ASN A 1 386 ? -30.277 -3.957 14.012 1.00 94.00 386 ASN A C 1
ATOM 3025 O O . ASN A 1 386 ? -29.992 -3.741 15.188 1.00 94.00 386 ASN A O 1
ATOM 3029 N N . LYS A 1 387 ? -31.476 -3.650 13.511 1.00 94.81 387 LYS A N 1
ATOM 3030 C CA . LYS A 1 387 ? -32.522 -2.931 14.263 1.00 94.81 387 LYS A CA 1
ATOM 3031 C C . LYS A 1 387 ? -32.977 -3.620 15.551 1.00 94.81 387 LYS A C 1
ATOM 3033 O O . LYS A 1 387 ? -33.570 -2.980 16.412 1.00 94.81 387 LYS A O 1
ATOM 3038 N N . LYS A 1 388 ? -32.735 -4.929 15.693 1.00 92.94 388 LYS A N 1
ATOM 3039 C CA . LYS A 1 388 ? -33.030 -5.651 16.943 1.00 92.94 388 LYS A CA 1
ATOM 3040 C C . LYS A 1 388 ? -31.974 -5.389 18.015 1.00 92.94 388 LYS A C 1
ATOM 3042 O O . LYS A 1 388 ? -32.290 -5.503 19.193 1.00 92.94 388 LYS A O 1
ATOM 3047 N N . ALA A 1 389 ? -30.739 -5.104 17.609 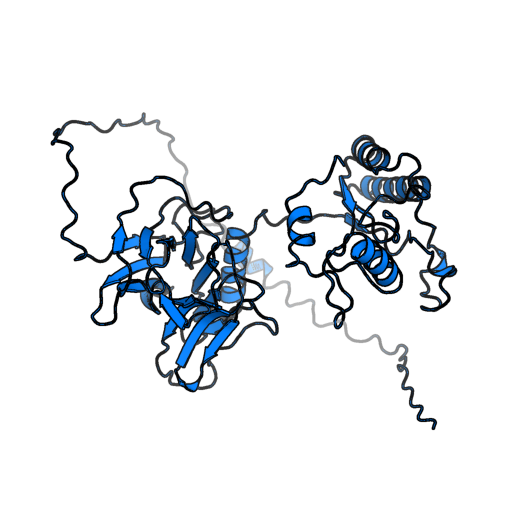1.00 93.06 389 ALA A N 1
ATOM 3048 C CA . ALA A 1 389 ? -29.645 -4.742 18.502 1.00 93.06 389 ALA A CA 1
ATOM 3049 C C . ALA A 1 389 ? -29.571 -3.223 18.731 1.00 93.06 389 ALA A C 1
ATOM 3051 O O . ALA A 1 389 ? -29.252 -2.816 19.843 1.00 93.06 389 ALA A O 1
ATOM 3052 N N . PHE A 1 390 ? -29.911 -2.427 17.710 1.00 95.50 390 PHE A N 1
ATOM 3053 C CA . PHE A 1 390 ? -29.862 -0.961 17.682 1.00 95.50 390 PHE A CA 1
ATOM 3054 C C . PHE A 1 390 ? -31.221 -0.406 17.230 1.00 95.50 390 PHE A C 1
ATOM 3056 O O . PHE A 1 390 ? -31.458 -0.263 16.025 1.00 95.50 390 PHE A O 1
ATOM 3063 N N . PRO A 1 391 ? -32.154 -0.140 18.159 1.00 93.62 391 PRO A N 1
ATOM 3064 C CA . PRO A 1 391 ? -33.529 0.234 17.824 1.00 93.62 391 PRO A CA 1
ATOM 3065 C C . PRO A 1 391 ? -33.674 1.510 16.983 1.00 93.62 391 PRO A C 1
ATOM 3067 O O . PRO A 1 391 ? -34.649 1.619 16.237 1.00 93.62 391 PRO A O 1
ATOM 3070 N N . SER A 1 392 ? -32.720 2.449 17.055 1.00 92.06 392 SER A N 1
ATOM 3071 C CA . SER A 1 392 ? -32.693 3.645 16.192 1.00 92.06 392 SER A CA 1
ATOM 3072 C C . SER A 1 392 ? -32.496 3.301 14.710 1.00 92.06 392 SER A C 1
ATOM 3074 O O . SER A 1 392 ? -32.922 4.051 13.835 1.00 92.06 392 SER A O 1
ATOM 3076 N N . GLY A 1 393 ? -31.902 2.140 14.416 1.00 92.56 393 GLY A N 1
ATOM 3077 C CA . GLY A 1 393 ? -31.509 1.735 13.070 1.00 92.56 393 GLY A CA 1
ATOM 3078 C C . GLY A 1 393 ? -30.200 2.359 12.584 1.00 92.56 393 GLY A C 1
ATOM 3079 O O . GLY A 1 393 ? -29.896 2.229 11.401 1.00 92.56 393 GLY A O 1
ATOM 3080 N N . ASP A 1 394 ? -29.435 2.986 13.477 1.00 94.06 394 ASP A N 1
ATOM 3081 C CA . ASP A 1 394 ? -28.099 3.530 13.233 1.00 94.06 394 ASP A CA 1
ATOM 3082 C C . ASP A 1 394 ? -27.181 3.309 14.454 1.00 94.06 394 ASP A C 1
ATOM 3084 O O . ASP A 1 394 ? -27.605 2.770 15.476 1.00 94.06 394 ASP A O 1
ATOM 3088 N N . LEU A 1 395 ? -25.906 3.693 14.336 1.00 96.00 395 LEU A N 1
ATOM 3089 C CA . LEU A 1 395 ? -24.906 3.585 15.409 1.00 96.00 395 LEU A CA 1
ATOM 3090 C C . LEU A 1 395 ? -24.560 4.947 16.042 1.00 96.00 395 LEU A C 1
ATOM 3092 O O . LEU A 1 395 ? -23.641 5.036 16.861 1.00 96.00 395 LEU A O 1
ATOM 3096 N N . SER A 1 396 ? -25.282 6.009 15.671 1.00 95.12 396 SER A N 1
ATOM 3097 C CA . SER A 1 396 ? -24.939 7.393 16.011 1.00 95.12 396 SER A CA 1
ATOM 3098 C C . SER A 1 396 ? -25.025 7.652 17.516 1.00 95.12 396 SER A C 1
ATOM 3100 O O . SER A 1 396 ? -24.164 8.329 18.076 1.00 95.12 396 SER A O 1
ATOM 3102 N N . ALA A 1 397 ? -26.008 7.053 18.197 1.00 94.81 397 ALA A N 1
ATOM 3103 C CA . ALA A 1 397 ? -26.180 7.180 19.641 1.00 94.81 397 ALA A CA 1
ATOM 3104 C C . ALA A 1 397 ? -24.982 6.605 20.415 1.00 94.81 397 ALA A C 1
ATOM 3106 O O . ALA A 1 397 ? -24.455 7.265 21.311 1.00 94.81 397 ALA A O 1
ATOM 3107 N N . VAL A 1 398 ? -24.503 5.420 20.020 1.00 96.44 398 VAL A N 1
ATOM 3108 C CA . VAL A 1 398 ? -23.313 4.785 20.610 1.00 96.44 398 VAL A CA 1
ATOM 3109 C C . VAL A 1 398 ? -22.063 5.612 20.336 1.00 96.44 398 VAL A C 1
ATOM 3111 O O . VAL A 1 398 ? -21.293 5.881 21.256 1.00 96.44 398 VAL A O 1
ATOM 3114 N N . ALA A 1 399 ? -21.867 6.048 19.087 1.00 97.06 399 ALA A N 1
ATOM 3115 C CA . ALA A 1 399 ? -20.710 6.855 18.708 1.00 97.06 399 ALA A CA 1
ATOM 3116 C C . ALA A 1 399 ? -20.661 8.173 19.492 1.00 97.06 399 ALA A C 1
ATOM 3118 O O . ALA A 1 399 ? -19.625 8.527 20.052 1.00 97.06 399 ALA A O 1
ATOM 3119 N N . LYS A 1 400 ? -21.800 8.870 19.572 1.00 97.19 400 LYS A N 1
ATOM 3120 C CA . LYS A 1 400 ? -21.936 10.126 20.306 1.00 97.19 400 LYS A CA 1
ATOM 3121 C C . LYS A 1 400 ? -21.651 9.930 21.791 1.00 97.19 400 LYS A C 1
ATOM 3123 O O . LYS A 1 400 ? -20.850 10.674 22.343 1.00 97.19 400 LYS A O 1
ATOM 3128 N N . LYS A 1 401 ? -22.245 8.911 22.416 1.00 97.38 401 LYS A N 1
ATOM 3129 C CA . LYS A 1 401 ? -22.036 8.624 23.838 1.00 97.38 401 LYS A CA 1
ATOM 3130 C C . LYS A 1 401 ? -20.567 8.324 24.151 1.00 97.38 401 LYS A C 1
ATOM 3132 O O . LYS A 1 401 ? -20.002 8.943 25.044 1.00 97.38 401 LYS A O 1
ATOM 3137 N N . ALA A 1 402 ? -19.926 7.445 23.378 1.00 97.50 402 ALA A N 1
ATOM 3138 C CA . ALA A 1 402 ? -18.510 7.108 23.549 1.00 97.50 402 ALA A CA 1
ATOM 3139 C C . ALA A 1 402 ? -17.589 8.336 23.391 1.00 97.50 402 ALA A C 1
ATOM 3141 O O . ALA A 1 402 ? -16.632 8.512 24.150 1.00 97.50 402 ALA A O 1
ATOM 3142 N N . GLN A 1 403 ? -17.904 9.213 22.435 1.00 97.88 403 GLN A N 1
ATOM 3143 C CA . GLN A 1 403 ? -17.162 10.444 22.181 1.00 97.88 403 GLN A CA 1
ATOM 3144 C C . GLN A 1 403 ? -17.370 11.500 23.280 1.00 97.88 403 GLN A C 1
ATOM 3146 O O . GLN A 1 403 ? -16.413 12.176 23.652 1.00 97.88 403 GLN A O 1
ATOM 3151 N N . GLU A 1 404 ? -18.593 11.662 23.786 1.00 98.06 404 GLU A N 1
ATOM 3152 C CA . GLU A 1 404 ? -18.933 12.660 24.810 1.00 98.06 404 GLU A CA 1
ATOM 3153 C C . GLU A 1 404 ? -18.461 12.256 26.212 1.00 98.06 404 GLU A C 1
ATOM 3155 O O . GLU A 1 404 ? -17.989 13.113 26.955 1.00 98.06 404 GLU A O 1
ATOM 3160 N N . GLU A 1 405 ? -18.564 10.973 26.571 1.00 97.88 405 GLU A N 1
ATOM 3161 C CA . GLU A 1 405 ? -18.212 10.487 27.913 1.00 97.88 405 GLU A CA 1
ATOM 3162 C C . GLU A 1 405 ? -16.712 10.208 28.060 1.00 97.88 405 GLU A C 1
ATOM 3164 O O . GLU A 1 405 ? -16.142 10.501 29.108 1.00 97.88 405 GLU A O 1
ATOM 3169 N N . HIS A 1 406 ? -16.066 9.690 27.008 1.00 98.00 406 HIS A N 1
ATOM 3170 C CA . HIS A 1 406 ? -14.697 9.170 27.095 1.00 98.00 406 HIS A CA 1
ATOM 3171 C C . HIS A 1 406 ? -13.761 9.645 25.981 1.00 98.00 406 HIS A C 1
ATOM 3173 O O . HIS A 1 406 ? -12.605 9.238 25.954 1.00 98.00 406 HIS A O 1
ATOM 3179 N N . ASN A 1 407 ? -14.220 10.478 25.036 1.00 97.81 407 ASN A N 1
ATOM 3180 C CA . ASN A 1 407 ? -13.458 10.847 23.833 1.00 97.81 407 ASN A CA 1
ATOM 3181 C C . ASN A 1 407 ? -13.004 9.625 22.991 1.00 97.81 407 ASN A C 1
ATOM 3183 O O . ASN A 1 407 ? -11.951 9.644 22.361 1.00 97.81 407 ASN A O 1
ATOM 3187 N N . VAL A 1 408 ? -13.817 8.563 22.966 1.00 98.06 408 VAL A N 1
ATOM 3188 C CA . VAL A 1 408 ? -13.547 7.305 22.246 1.00 98.06 408 VAL A CA 1
ATOM 3189 C C . VAL A 1 408 ? -14.234 7.314 20.877 1.00 98.06 408 VAL A C 1
ATOM 3191 O O . VAL A 1 408 ? -15.419 7.634 20.780 1.00 98.06 408 VAL A O 1
ATOM 3194 N N . LYS A 1 409 ? -13.534 6.891 19.813 1.00 97.50 409 LYS A N 1
ATOM 3195 C CA . LYS A 1 409 ? -14.125 6.776 18.463 1.00 97.50 409 LYS A CA 1
ATOM 3196 C C . LYS A 1 409 ? -14.719 5.397 18.183 1.00 97.50 409 LYS A C 1
ATOM 3198 O O . LYS A 1 409 ? -14.163 4.374 18.577 1.00 97.50 409 LYS A O 1
ATOM 3203 N N . LEU A 1 410 ? -15.811 5.364 17.423 1.00 97.19 410 LEU A N 1
ATOM 3204 C CA . LEU A 1 410 ? -16.469 4.128 16.998 1.00 97.19 410 LEU A CA 1
ATOM 3205 C C . LEU A 1 410 ? -15.947 3.641 15.638 1.00 97.19 410 LEU A C 1
ATOM 3207 O O . LEU A 1 410 ? -15.851 4.412 14.686 1.00 97.19 410 LEU A O 1
ATOM 3211 N N . GLY A 1 411 ? -15.670 2.345 15.540 1.00 96.19 411 GLY A N 1
ATOM 3212 C CA . GLY A 1 411 ? -15.422 1.617 14.301 1.00 96.19 411 GLY A CA 1
ATOM 3213 C C . GLY A 1 411 ? -16.255 0.338 14.242 1.00 96.19 411 GLY A C 1
ATOM 3214 O O . GLY A 1 411 ? -16.699 -0.176 15.268 1.00 96.19 411 GLY A O 1
ATOM 3215 N N . VAL A 1 412 ? -16.456 -0.192 13.037 1.00 95.12 412 VAL A N 1
ATOM 3216 C CA . VAL A 1 412 ? -17.184 -1.445 12.799 1.00 95.12 412 VAL A CA 1
ATOM 3217 C C . VAL A 1 412 ? -16.336 -2.408 11.980 1.00 95.12 412 VAL A C 1
ATOM 3219 O O . VAL A 1 412 ? -15.587 -2.000 11.090 1.00 95.12 412 VAL A O 1
ATOM 3222 N N . TRP A 1 413 ? -16.460 -3.698 12.263 1.00 92.75 413 TRP A N 1
ATOM 3223 C CA . TRP A 1 413 ? -15.913 -4.744 11.417 1.00 92.75 413 TRP A CA 1
ATOM 3224 C C . TRP A 1 413 ? -16.833 -4.971 10.218 1.00 92.75 413 TRP A C 1
ATOM 3226 O O . TRP A 1 413 ? -18.040 -5.138 10.361 1.00 92.75 413 TRP A O 1
ATOM 3236 N N . MET A 1 414 ? -16.260 -5.036 9.022 1.00 90.94 414 MET A N 1
ATOM 3237 C CA . MET A 1 414 ? -16.982 -5.381 7.803 1.00 90.94 414 MET A CA 1
ATOM 3238 C C . MET A 1 414 ? -16.101 -6.288 6.951 1.00 90.94 414 MET A C 1
ATOM 3240 O O . MET A 1 414 ? -14.908 -6.034 6.789 1.00 90.94 414 MET A O 1
ATOM 3244 N N . SER A 1 415 ? -16.689 -7.328 6.360 1.00 88.25 415 SER A N 1
ATOM 3245 C CA . SER A 1 415 ? -15.995 -8.183 5.396 1.00 88.25 415 SER A CA 1
ATOM 3246 C C . SER A 1 415 ? -16.523 -7.920 3.993 1.00 88.25 415 SER A C 1
ATOM 3248 O O . SER A 1 415 ? -17.603 -8.404 3.671 1.00 88.25 415 SER A O 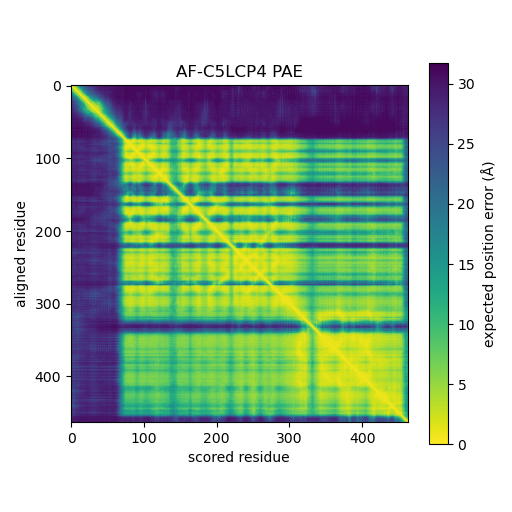1
ATOM 3250 N N . PRO A 1 416 ? -15.764 -7.254 3.106 1.00 85.69 416 PRO A N 1
ATOM 3251 C CA . PRO A 1 416 ? -16.203 -6.983 1.735 1.00 85.69 416 PRO A CA 1
ATOM 3252 C C . PRO A 1 416 ? -16.636 -8.233 0.945 1.00 85.69 416 PRO A C 1
ATOM 3254 O O . PRO A 1 416 ? -17.360 -8.145 -0.038 1.00 85.69 416 PRO A O 1
ATOM 3257 N N . PHE A 1 417 ? -16.215 -9.419 1.382 1.00 88.00 417 PHE A N 1
ATOM 3258 C CA . PHE A 1 417 ? -16.555 -10.698 0.768 1.00 88.00 417 PHE A CA 1
ATOM 3259 C C . PHE A 1 417 ? -17.871 -11.315 1.274 1.00 88.00 417 PHE A C 1
ATOM 3261 O O . PHE A 1 417 ? -18.285 -12.346 0.750 1.00 88.00 417 PHE A O 1
ATOM 3268 N N . GLY A 1 418 ? -18.543 -10.688 2.245 1.00 87.19 418 GLY A N 1
ATOM 3269 C CA . GLY A 1 418 ? -19.829 -11.122 2.812 1.00 87.19 418 GLY A CA 1
ATOM 3270 C C . GLY A 1 418 ? -19.736 -11.686 4.234 1.00 87.19 418 GLY A C 1
ATOM 3271 O O . GLY A 1 418 ? -20.758 -11.966 4.856 1.00 87.19 418 GLY A O 1
ATOM 3272 N N . GLY A 1 419 ? -18.530 -11.810 4.788 1.00 87.69 419 GLY A N 1
ATOM 3273 C CA . GLY A 1 419 ? -18.291 -12.372 6.119 1.00 87.69 419 GLY A CA 1
ATOM 3274 C C . GLY A 1 419 ? -18.020 -13.871 6.094 1.00 87.69 419 GLY A C 1
ATOM 3275 O O . GLY A 1 419 ? -17.540 -14.408 5.096 1.00 87.69 419 GLY A O 1
ATOM 3276 N N . TYR A 1 420 ? -18.316 -14.547 7.203 1.00 84.44 420 TYR A N 1
ATOM 3277 C CA . TYR A 1 420 ? -17.995 -15.960 7.401 1.00 84.44 420 TYR A CA 1
ATOM 3278 C C . TYR A 1 420 ? -19.242 -16.786 7.716 1.00 84.44 420 TYR A C 1
ATOM 3280 O O . TYR A 1 420 ? -20.237 -16.266 8.216 1.00 84.44 420 TYR A O 1
ATOM 3288 N N . GLN A 1 421 ? -19.172 -18.088 7.423 1.00 86.38 421 GLN A N 1
ATOM 3289 C CA . GLN A 1 421 ? -20.176 -19.086 7.808 1.00 86.38 421 GLN A CA 1
ATOM 3290 C C . GLN A 1 421 ? -21.621 -18.649 7.478 1.00 86.38 421 GLN A C 1
ATOM 3292 O O . GLN A 1 421 ? -21.919 -18.296 6.336 1.00 86.38 421 GLN A O 1
ATOM 3297 N N . GLU A 1 422 ? -22.523 -18.686 8.460 1.00 86.56 422 GLU A N 1
ATOM 3298 C CA . GLU A 1 422 ? -23.941 -18.374 8.283 1.00 86.56 422 GLU A CA 1
ATOM 3299 C C . GLU A 1 422 ? -24.186 -16.909 7.905 1.00 86.56 422 GLU A C 1
ATOM 3301 O O . GLU A 1 422 ? -25.043 -16.627 7.065 1.00 86.56 422 GLU A O 1
ATOM 3306 N N . ALA A 1 423 ? -23.389 -15.992 8.457 1.00 87.62 423 ALA A N 1
ATOM 3307 C CA . ALA A 1 423 ? -23.448 -14.578 8.117 1.00 87.62 423 ALA A CA 1
ATOM 3308 C C . ALA A 1 423 ? -23.133 -14.370 6.624 1.00 87.62 423 ALA A C 1
ATOM 3310 O O . ALA A 1 423 ? -23.892 -13.716 5.912 1.00 87.62 423 ALA A O 1
ATOM 3311 N N . SER A 1 424 ? -22.082 -15.032 6.120 1.00 90.25 424 SER A N 1
ATOM 3312 C CA . SER A 1 424 ? -21.757 -15.057 4.685 1.00 90.25 424 SER A CA 1
ATOM 3313 C C . SER A 1 424 ? -22.898 -15.613 3.844 1.00 90.25 424 SER A C 1
ATOM 3315 O O . SER A 1 424 ? -23.356 -14.975 2.897 1.00 90.25 424 SER A O 1
ATOM 3317 N N . ARG A 1 425 ? -23.424 -16.782 4.224 1.00 91.38 425 ARG A N 1
ATOM 3318 C CA . ARG A 1 425 ? -24.492 -17.455 3.479 1.00 91.38 425 ARG A CA 1
ATOM 3319 C C . ARG A 1 425 ? -25.727 -16.564 3.321 1.00 91.38 425 ARG A C 1
ATOM 3321 O O . ARG A 1 425 ? -26.258 -16.455 2.215 1.00 91.38 425 ARG A O 1
ATOM 3328 N N . ARG A 1 426 ? -26.186 -15.934 4.406 1.00 92.62 426 ARG A N 1
ATOM 3329 C CA . ARG A 1 426 ? -27.381 -15.073 4.403 1.00 92.62 426 ARG A CA 1
ATOM 3330 C C . ARG A 1 426 ? -27.154 -13.786 3.613 1.00 92.62 426 ARG A C 1
ATOM 3332 O O . ARG A 1 426 ? -27.963 -13.491 2.728 1.00 92.62 426 ARG A O 1
ATOM 3339 N N . ARG A 1 427 ? -26.011 -13.115 3.811 1.00 92.06 427 ARG A N 1
ATOM 3340 C CA . ARG A 1 427 ? -25.668 -11.899 3.056 1.00 92.06 427 ARG A CA 1
ATOM 3341 C C . ARG A 1 427 ? -25.574 -12.179 1.558 1.00 92.06 427 ARG A C 1
ATOM 3343 O O . ARG A 1 427 ? -26.126 -11.420 0.769 1.00 92.06 427 ARG A O 1
ATOM 3350 N N . LEU A 1 428 ? -24.964 -13.293 1.144 1.00 92.69 428 LEU A N 1
ATOM 3351 C CA . LEU A 1 428 ? -24.875 -13.670 -0.274 1.00 92.69 428 LEU A CA 1
ATOM 3352 C C . LEU A 1 428 ? -26.245 -13.972 -0.885 1.00 92.69 428 LEU A C 1
ATOM 3354 O O . LEU A 1 428 ? -26.521 -13.525 -1.995 1.00 92.69 428 LEU A O 1
ATOM 3358 N N . ILE A 1 429 ? -27.130 -14.682 -0.175 1.00 93.06 429 ILE A N 1
ATOM 3359 C CA . ILE A 1 429 ? -28.505 -14.926 -0.647 1.00 93.06 429 ILE A CA 1
ATOM 3360 C C . ILE A 1 429 ? -29.246 -13.604 -0.854 1.00 93.06 429 ILE A C 1
ATOM 3362 O O . ILE A 1 429 ? -29.921 -13.432 -1.871 1.00 93.06 429 ILE A O 1
ATOM 3366 N N . HIS A 1 430 ? -29.122 -12.671 0.089 1.00 92.38 430 HIS A N 1
ATOM 3367 C CA . HIS A 1 430 ? -29.723 -11.349 -0.039 1.00 92.38 430 HIS A CA 1
ATOM 3368 C C . HIS A 1 430 ? -29.115 -10.561 -1.208 1.00 92.38 430 HIS A C 1
ATOM 3370 O O . HIS A 1 430 ? -29.837 -10.070 -2.076 1.00 92.38 430 HIS A O 1
ATOM 3376 N N . GLY A 1 431 ? -27.787 -10.500 -1.283 1.00 91.81 431 GLY A N 1
ATOM 3377 C CA . GLY A 1 431 ? -27.074 -9.779 -2.329 1.00 91.81 431 GLY A CA 1
ATOM 3378 C C . GLY A 1 431 ? -27.369 -10.317 -3.731 1.00 91.81 431 GLY A C 1
ATOM 3379 O O . GLY A 1 431 ? -27.618 -9.531 -4.642 1.00 91.81 431 GLY A O 1
ATOM 3380 N N . MET A 1 432 ? -27.465 -11.637 -3.913 1.00 92.25 432 MET A N 1
ATOM 3381 C CA . MET A 1 432 ? -27.881 -12.231 -5.190 1.00 92.25 432 MET A CA 1
ATOM 3382 C C . MET A 1 432 ? -29.293 -11.795 -5.600 1.00 9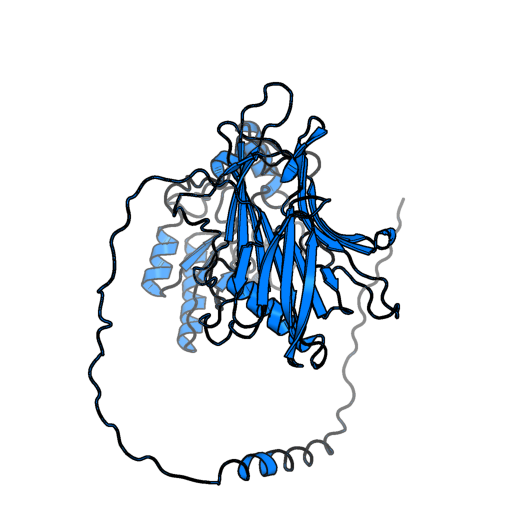2.25 432 MET A C 1
ATOM 3384 O O . MET A 1 432 ? -29.511 -11.475 -6.766 1.00 92.25 432 MET A O 1
ATOM 3388 N N . LYS A 1 433 ? -30.249 -11.705 -4.661 1.00 93.50 433 LYS A N 1
ATOM 3389 C CA . LYS A 1 433 ? -31.602 -11.177 -4.948 1.00 93.50 433 LYS A CA 1
ATOM 3390 C C . LYS A 1 433 ? -31.569 -9.711 -5.366 1.00 93.50 433 LYS A C 1
ATOM 3392 O O . LYS A 1 433 ? -32.371 -9.287 -6.192 1.00 93.50 433 LYS A O 1
ATOM 3397 N N . MET A 1 434 ? -30.633 -8.946 -4.815 1.00 91.00 434 MET A N 1
ATOM 3398 C CA . MET A 1 434 ? -30.378 -7.576 -5.241 1.00 91.00 434 MET A CA 1
ATOM 3399 C C . MET A 1 434 ? -29.558 -7.503 -6.537 1.00 91.00 434 MET A C 1
ATOM 3401 O O . MET A 1 434 ? -29.368 -6.407 -7.044 1.00 91.00 434 MET A O 1
ATOM 3405 N N . GLY A 1 435 ? -29.078 -8.609 -7.107 1.00 92.25 435 GLY A N 1
ATOM 3406 C CA . GLY A 1 435 ? -28.286 -8.623 -8.340 1.00 92.25 435 GLY A CA 1
ATOM 3407 C C . GLY A 1 435 ? -26.807 -8.269 -8.157 1.00 92.25 435 GLY A C 1
ATOM 3408 O O . GLY A 1 435 ? -26.191 -7.787 -9.103 1.00 92.25 435 GLY A O 1
ATOM 3409 N N . TYR A 1 436 ? -26.244 -8.451 -6.957 1.00 92.00 436 TYR A N 1
ATOM 3410 C CA . TYR A 1 436 ? -24.793 -8.383 -6.755 1.00 92.00 436 TYR A CA 1
ATOM 3411 C C . TYR A 1 436 ? -24.106 -9.610 -7.345 1.00 92.00 436 TYR A C 1
ATOM 3413 O O . TYR A 1 436 ? -24.590 -10.736 -7.209 1.00 92.00 436 TYR A O 1
ATOM 3421 N N . GLU A 1 437 ? -22.955 -9.383 -7.969 1.00 92.56 437 GLU A N 1
ATOM 3422 C CA . GLU A 1 437 ? -22.115 -10.448 -8.493 1.00 92.56 437 GLU A CA 1
ATOM 3423 C C . GLU A 1 437 ? -21.443 -11.225 -7.352 1.00 92.56 437 GLU A C 1
ATOM 3425 O O . GLU A 1 437 ? -20.903 -10.646 -6.402 1.00 92.56 437 GLU A O 1
ATOM 3430 N N . VAL A 1 438 ? -21.475 -12.553 -7.453 1.00 91.62 438 VAL A N 1
ATOM 3431 C CA . VAL A 1 438 ? -20.898 -13.471 -6.468 1.00 91.62 438 VAL A CA 1
ATOM 3432 C C . VAL A 1 438 ? -19.969 -14.467 -7.150 1.00 91.62 438 VAL A C 1
ATOM 3434 O O . VAL A 1 438 ? -20.252 -14.972 -8.237 1.00 91.62 438 VAL A O 1
ATOM 3437 N N . ASP A 1 439 ? -18.862 -14.775 -6.485 1.00 89.75 439 ASP A N 1
ATOM 3438 C CA . ASP A 1 439 ? -17.998 -15.898 -6.822 1.00 89.75 439 ASP A CA 1
ATOM 3439 C C . ASP A 1 439 ? -18.573 -17.140 -6.131 1.00 89.75 439 ASP A C 1
ATOM 3441 O O . ASP A 1 439 ? -18.483 -17.288 -4.911 1.00 89.75 439 ASP A O 1
ATOM 3445 N N . MET A 1 440 ? -19.216 -18.013 -6.908 1.00 85.75 440 MET A N 1
ATOM 3446 C CA . MET A 1 440 ? -19.873 -19.215 -6.381 1.00 85.75 440 MET A CA 1
ATOM 3447 C C . MET A 1 440 ? -18.880 -20.286 -5.917 1.00 85.75 440 MET A C 1
ATOM 3449 O O . MET A 1 440 ? -19.226 -21.097 -5.057 1.00 85.75 440 MET A O 1
ATOM 3453 N N . GLU A 1 441 ? -17.659 -20.290 -6.457 1.00 86.81 441 GLU A N 1
ATOM 3454 C CA . GLU A 1 441 ? -16.609 -21.230 -6.061 1.00 86.81 441 GLU A CA 1
ATOM 3455 C C . GLU A 1 441 ? -16.050 -20.838 -4.694 1.00 86.81 441 GLU A C 1
ATOM 3457 O O . GLU A 1 441 ? -16.001 -21.656 -3.773 1.00 86.81 441 GLU A O 1
ATOM 3462 N N . ARG A 1 442 ? -15.711 -19.555 -4.530 1.00 85.88 442 ARG A N 1
ATOM 3463 C CA . ARG A 1 442 ? -15.218 -19.014 -3.256 1.00 85.88 442 ARG A CA 1
ATOM 3464 C C . ARG A 1 442 ? -16.323 -18.747 -2.243 1.00 85.88 442 ARG A C 1
ATOM 3466 O O . ARG A 1 442 ? -16.024 -18.596 -1.062 1.00 85.88 442 ARG A O 1
ATOM 3473 N N . ARG A 1 443 ? -17.583 -18.713 -2.689 1.00 88.62 443 ARG A N 1
ATOM 3474 C CA . ARG A 1 443 ? -18.758 -18.307 -1.905 1.00 88.62 443 ARG A CA 1
ATOM 3475 C C . ARG A 1 443 ? -18.539 -16.931 -1.275 1.00 88.62 443 ARG A C 1
ATOM 3477 O O . ARG A 1 443 ? -18.623 -16.778 -0.061 1.00 88.62 443 ARG A O 1
ATOM 3484 N N . THR A 1 444 ? -18.228 -15.944 -2.109 1.00 91.56 444 THR A N 1
ATOM 3485 C CA . THR A 1 444 ? -17.998 -14.553 -1.687 1.00 91.56 444 THR A CA 1
ATOM 3486 C C . THR A 1 444 ? -18.617 -13.565 -2.665 1.00 91.56 444 THR A C 1
ATOM 3488 O O . THR A 1 444 ? -18.851 -13.900 -3.825 1.00 91.56 444 THR A O 1
ATOM 3491 N N . PHE A 1 445 ? -18.811 -12.313 -2.251 1.00 91.06 445 PHE A N 1
ATOM 3492 C CA . PHE A 1 445 ? -19.067 -11.233 -3.207 1.00 91.06 445 PHE A CA 1
ATOM 3493 C C . PHE A 1 445 ? -17.879 -11.052 -4.157 1.00 91.06 445 PHE A C 1
ATOM 3495 O O . PHE A 1 445 ? -16.718 -11.224 -3.772 1.00 91.06 445 PHE A O 1
ATOM 3502 N N . THR A 1 446 ? -18.160 -10.694 -5.409 1.00 87.81 446 THR A N 1
ATOM 3503 C CA . THR A 1 446 ? -17.126 -10.291 -6.363 1.00 87.81 446 THR A CA 1
ATOM 3504 C C . THR A 1 446 ? -16.861 -8.797 -6.201 1.00 87.81 446 THR A C 1
ATOM 3506 O O . THR A 1 446 ? -17.644 -7.976 -6.664 1.00 87.81 446 THR A O 1
ATOM 3509 N N . LEU A 1 447 ? -15.730 -8.423 -5.593 1.00 80.88 447 LEU A N 1
ATOM 3510 C CA . LEU A 1 447 ? -15.365 -7.004 -5.409 1.00 80.88 447 LEU A CA 1
ATOM 3511 C C . LEU A 1 447 ? -15.171 -6.248 -6.733 1.00 80.88 447 LEU A C 1
ATOM 3513 O O . LEU A 1 447 ? -15.363 -5.040 -6.791 1.00 80.88 447 LEU A O 1
ATOM 3517 N N . ALA A 1 448 ? -14.812 -6.968 -7.798 1.00 75.69 448 ALA A N 1
ATOM 3518 C CA . ALA A 1 448 ? -14.732 -6.440 -9.161 1.00 75.69 448 ALA A CA 1
ATOM 3519 C C . ALA A 1 448 ? -16.089 -6.441 -9.897 1.00 75.69 448 ALA A C 1
ATOM 3521 O O . ALA A 1 448 ? -16.152 -6.080 -11.071 1.00 75.69 448 ALA A O 1
ATOM 3522 N N . GLY A 1 449 ? -17.165 -6.888 -9.242 1.00 80.25 449 GLY A N 1
ATOM 3523 C CA . GLY A 1 449 ? -18.513 -6.870 -9.794 1.00 80.25 449 GLY A CA 1
ATOM 3524 C C . GLY A 1 449 ? -18.952 -5.437 -10.063 1.00 80.25 449 GLY A C 1
ATOM 3525 O O . GLY A 1 449 ? -18.741 -4.558 -9.228 1.00 80.25 449 GLY A O 1
ATOM 3526 N N . LYS A 1 450 ? -19.579 -5.192 -11.215 1.00 81.19 450 LYS A N 1
ATOM 3527 C CA . LYS A 1 450 ? -20.002 -3.852 -11.649 1.00 81.19 450 LYS A CA 1
ATOM 3528 C C . LYS A 1 450 ? -20.988 -3.225 -10.672 1.00 81.19 450 LYS A C 1
ATOM 3530 O O . LYS A 1 450 ? -21.059 -1.999 -10.587 1.00 81.19 450 LYS A O 1
ATOM 3535 N N . LYS A 1 451 ? -21.795 -4.041 -9.984 1.00 84.81 451 LYS A N 1
ATOM 3536 C CA . LYS A 1 451 ? -22.715 -3.543 -8.961 1.00 84.81 451 LYS A CA 1
ATOM 3537 C C . LYS A 1 451 ? -21.999 -3.293 -7.639 1.00 84.81 451 LYS A C 1
ATOM 3539 O O . LYS A 1 451 ? -22.197 -2.235 -7.047 1.00 84.81 451 LYS A O 1
ATOM 3544 N N . TYR A 1 452 ? -21.157 -4.225 -7.197 1.00 79.62 452 TYR A N 1
ATOM 3545 C CA . TYR A 1 452 ? -20.421 -4.084 -5.938 1.00 79.62 452 TYR A CA 1
ATOM 3546 C C . TYR A 1 452 ? -19.439 -2.898 -5.969 1.00 79.62 452 TYR A C 1
ATOM 3548 O O . TYR A 1 452 ? -19.386 -2.115 -5.022 1.00 79.62 452 TYR A O 1
ATOM 3556 N N . SER A 1 453 ? -18.742 -2.689 -7.090 1.00 72.31 453 SER A N 1
ATOM 3557 C CA . SER A 1 453 ? -17.755 -1.613 -7.257 1.00 72.31 453 SER A CA 1
ATOM 3558 C C . SER A 1 453 ? -18.353 -0.201 -7.168 1.00 72.31 453 SER A C 1
ATOM 3560 O O . SER A 1 453 ? -17.642 0.753 -6.859 1.00 72.31 453 SER A O 1
ATOM 3562 N N . LYS A 1 454 ? -19.662 -0.055 -7.419 1.00 72.12 454 LYS A N 1
ATOM 3563 C CA . LYS A 1 454 ? -20.402 1.210 -7.255 1.00 72.12 454 LYS A CA 1
ATOM 3564 C C . LYS A 1 454 ? -20.789 1.497 -5.804 1.00 72.12 454 LYS A C 1
ATOM 3566 O O . LYS A 1 454 ? -21.041 2.642 -5.464 1.00 72.12 454 LYS A O 1
ATOM 3571 N N . VAL A 1 455 ? -20.836 0.476 -4.948 1.00 66.06 455 VAL A N 1
ATOM 3572 C CA . VAL A 1 455 ? -21.055 0.656 -3.502 1.00 66.06 455 VAL A CA 1
ATOM 3573 C C . VAL A 1 455 ? -19.753 1.096 -2.827 1.00 66.06 455 VAL A C 1
ATOM 3575 O O . VAL A 1 455 ? -19.768 1.921 -1.919 1.00 66.06 455 VAL A O 1
ATOM 3578 N N . SER A 1 456 ? -18.603 0.618 -3.318 1.00 50.09 456 SER A N 1
ATOM 3579 C CA . SER A 1 456 ? -17.279 0.990 -2.802 1.00 50.09 456 SER A CA 1
ATOM 3580 C C . SER A 1 456 ? -16.816 2.410 -3.151 1.00 50.09 456 SER A C 1
ATOM 3582 O O . SER A 1 456 ? -15.781 2.826 -2.645 1.00 50.09 456 SER A O 1
ATOM 3584 N N . SER A 1 457 ? -17.556 3.171 -3.970 1.00 42.03 457 SER A N 1
ATOM 3585 C CA . SER A 1 457 ? -17.329 4.616 -4.164 1.00 42.03 457 SER A CA 1
ATOM 3586 C C . SER A 1 457 ? -17.966 5.493 -3.069 1.00 42.03 457 SER A C 1
ATOM 3588 O O . SER A 1 457 ? -18.056 6.701 -3.242 1.00 42.03 457 SER A O 1
ATOM 3590 N N . TRP A 1 458 ? -18.353 4.891 -1.935 1.00 36.47 458 TRP A N 1
ATOM 3591 C CA . TRP A 1 458 ? -18.778 5.543 -0.688 1.00 36.47 458 TRP A CA 1
ATOM 3592 C C . TRP A 1 458 ? -19.962 6.519 -0.827 1.00 36.47 458 TRP A C 1
ATOM 3594 O O . TRP A 1 458 ? -19.858 7.700 -0.520 1.00 36.47 458 TRP A O 1
ATOM 3604 N N . GLU A 1 459 ? -21.141 5.981 -1.147 1.00 27.97 459 GLU A N 1
ATOM 3605 C CA . GLU A 1 459 ? -22.404 6.459 -0.555 1.00 27.97 459 GLU A CA 1
ATOM 3606 C C . GLU A 1 459 ? -22.676 5.647 0.723 1.00 27.97 459 GLU A C 1
ATOM 3608 O O . GLU A 1 459 ? -23.679 4.945 0.854 1.00 27.97 459 GLU A O 1
ATOM 3613 N N . ALA A 1 460 ? -21.744 5.708 1.679 1.00 31.73 460 ALA A N 1
ATOM 3614 C CA . ALA A 1 460 ? -22.085 5.412 3.061 1.00 31.73 460 ALA A CA 1
ATOM 3615 C C . ALA A 1 460 ? -22.980 6.565 3.517 1.00 31.73 460 ALA A C 1
ATOM 3617 O O . ALA A 1 460 ? -22.503 7.621 3.928 1.00 31.73 460 ALA A O 1
ATOM 3618 N N . ALA A 1 461 ? -24.284 6.392 3.322 1.00 28.05 461 ALA A N 1
ATOM 3619 C CA . ALA A 1 461 ? -25.294 7.209 3.957 1.00 28.05 461 ALA A CA 1
ATOM 3620 C C . ALA A 1 461 ? -24.941 7.314 5.446 1.00 28.05 461 ALA A C 1
ATOM 3622 O O . ALA A 1 461 ? -24.975 6.307 6.146 1.00 28.05 461 ALA A O 1
ATOM 3623 N N . SER A 1 462 ? -24.532 8.517 5.862 1.00 27.33 462 SER A N 1
ATOM 3624 C CA . SER A 1 462 ? -24.610 9.040 7.229 1.00 27.33 462 SER A CA 1
ATOM 3625 C C . SER A 1 462 ? -24.484 7.984 8.338 1.00 27.33 462 SER A C 1
ATOM 3627 O O . SER A 1 462 ? -25.497 7.447 8.791 1.00 27.33 462 SER A O 1
ATOM 3629 N N . ILE A 1 463 ? -23.247 7.724 8.772 1.00 32.56 463 ILE A N 1
ATOM 3630 C CA . ILE A 1 463 ? -22.966 7.283 10.148 1.00 32.56 463 ILE A CA 1
ATOM 3631 C C . ILE A 1 463 ? -22.861 8.530 11.019 1.00 32.56 463 ILE A C 1
ATOM 3633 O O . ILE A 1 463 ? -22.198 9.490 10.555 1.00 32.56 463 ILE A O 1
#

Foldseek 3Di:
DDDDDDDDDDDDDDDDDDDPDDPPPVVVVVVVVVVPVPDDDDDDDDDDDDDDDDDDDDDDDDDDDDDDPPDPPDWDKDDALFKIKIWHADPQGIWIWMWGQAPVRDIDIWTFGFQKWFAAPVRWIDGQVQFDKDDPPDPPDPCLQWPWFPDDKDWIWTFHATDDPGFIKIKIKIKTWHHCPTPPLLSPWTKIKMKIWIGGPFFGWIQKMWRGKTADDDDPDPVQDWDFPDDFAQGWIARLVQQKIKEKRDRQWDQDQDPVRRIGTTMHGDTDRGDMIMMMMIHFHSVCPVVRVVSSVVSVCQGSDNDHDDDAAEAECVLAEACQQVVRPPPPPCPVSSVRHDYQALVSLLVVLCVVLVVCVVVVHAHAAYEYEHHQADLLEQGFGDCVRPVVRDCVVVQVSSCVPRNYGYHYDDDLFQDDDPSLVNNLVNVVVVVFDHDPVVSTTDCPTPVNVVVVVDPPPDD

pLDDT: mean 74.97, std 23.39, range [24.09, 98.25]

Secondary structure (DSSP, 8-state):
-------PPPP---------SSTTSSSTTHHHHTTSSS------------PPPPPP-----------------S-EEEE-SSEEEEEEEETTEEEEEEEEE-TTS-EEEEEEEES-EEE-TTS-EE-GGGSEEE----------S-S---S-EEEEEEEE--STTPPPEEEEEEEEE--TTS-TTTTT--EEEEEEEEE-SSPPPBSEEEEEEEE----S-GGG--EESSSSTTPPEEEGGGTEEEEESSTT-EEEEETTTTEEEEEE-S-BSS--EEEEEEE--GGGHHHHHHHHHHHHHHHH-SS------EEEGGGTEESS-GGG-SSS---TTGGG-EE--HHHHHHHHHHHHHHHHHTT----EEEE-TTSB-TTSSS-B-TTT-TTSSSHHHHHHHHHHH-PEEEE---TT--SHHHHHHHHHHHHHTT--EETTTTEE-TT-TTHHHHTTT-----

Solvent-accessible surface area (backbone atoms only — not comparable to full-atom values): 27249 Å² total; per-residue (Å²): 136,88,84,88,82,89,84,86,86,86,86,81,83,92,82,82,93,83,87,88,87,75,82,79,69,72,66,68,65,63,63,57,67,67,68,69,79,78,74,81,89,83,87,91,78,83,92,75,92,79,82,88,84,80,85,85,89,83,85,83,90,76,84,94,69,90,73,82,84,88,64,98,79,69,71,45,74,49,80,29,58,38,19,28,40,36,39,38,81,52,99,91,36,50,31,33,33,36,38,33,56,42,98,85,73,46,79,46,76,43,55,32,33,50,71,41,40,36,32,32,80,88,68,38,76,47,40,66,78,81,26,50,79,41,86,67,88,66,85,74,70,85,74,66,76,44,61,65,71,63,86,66,64,53,67,46,32,27,46,34,68,52,69,94,86,41,75,66,32,34,44,37,37,38,39,40,36,38,30,65,85,30,63,84,86,47,38,82,37,31,30,39,34,41,34,41,33,67,49,58,94,58,77,54,62,30,36,30,41,39,56,36,39,27,76,50,78,88,72,96,59,83,92,44,60,61,41,54,78,47,95,57,56,29,28,38,26,37,30,59,82,76,24,32,40,32,29,25,77,38,70,75,14,52,27,42,64,42,77,93,79,31,29,43,34,12,30,39,77,51,82,43,56,77,73,68,50,40,28,41,44,34,52,38,48,66,94,53,40,70,61,30,41,53,51,37,51,49,43,51,49,54,35,56,31,91,59,75,91,72,90,76,51,63,49,66,32,63,71,43,30,17,65,68,24,53,74,75,39,93,72,78,68,78,51,88,62,27,87,69,30,36,60,41,30,52,66,57,50,53,51,50,52,50,54,52,41,55,55,33,48,76,73,75,39,80,47,50,28,36,33,43,30,66,34,59,45,31,42,78,33,93,74,41,49,18,46,90,29,26,77,87,50,58,63,51,69,59,35,51,48,38,37,73,77,63,62,22,42,71,46,71,65,80,49,87,42,40,57,58,72,69,43,17,53,37,16,47,56,39,34,48,76,72,64,39,43,62,38,77,88,79,65,26,46,30,68,84,20,79,60,42,47,63,57,73,70,62,79,72,75,81,119

Organism: Perkinsus marinus (strain ATCC 50983 / TXsc) (NCBI:txid423536)

Nearest PDB structures (foldseek):
  2y2x-assembly2_B  TM=1.487E-01  e=1.271E+00  Pseudomonas aerug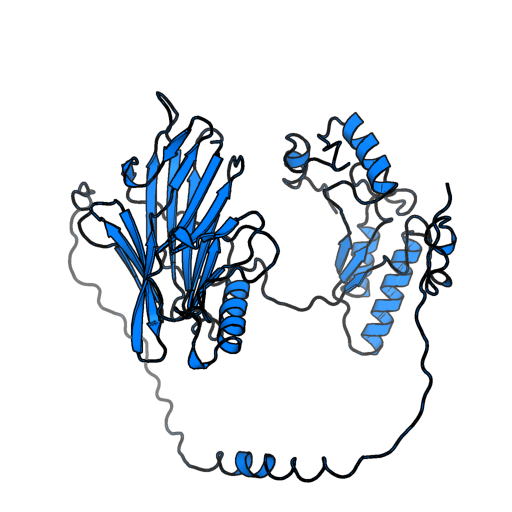inosa PAO1
  9c3c-assembly1_d  TM=1.649E-01  e=9.905E+00  Oryctolagus cuniculus
  3sys-assembly2_B  TM=1.487E-01  e=2.380E+00  Pseudomonas aeruginosa
  4fso-assembly2_B  TM=1.804E-01  e=3.976E+00  Pseudomonas aeruginosa PAO1